Protein AF-A0A1F6P9E7-F1 (afdb_monomer)

InterPro domains:
  IPR006070 Threonylcarbamoyl-AMP synthase-like domain [PF01300] (16-194)
  IPR006070 Threonylcarbamoyl-AMP synthase-like domain [PS51163] (6-196)
  IPR006070 Threonylcarbamoyl-AMP synthase-like domain [TIGR00057] (8-202)
  IPR017853 Glycoside hydrolase superfamily [SSF51445] (336-420)
  IPR017853 Glycoside hydrolase superfamily [SSF51445] (386-529)
  IPR017945 DHBP synthase RibB-like alpha/beta domain superfamily [SSF55821] (7-199)
  IPR025275 Putative glycosyl hydrolase domain DUF4015 [PF13200] (272-579)
  IPR050156 Threonylcarbamoyl-AMP synthase, SUA5 [PTHR17490] (8-198)

Foldseek 3Di:
DAEAEPVCLVVVLVCLVVLFWEFEDAQAFTWIKHFQLDQSNVVLVCQLQVHDLQAAFAWEAQDPVQVVLFAPDDLLNVLCCVVAPPHLAKEKAATDVPSSGYRRQQHPVRIHIYHNHPDPSSNSSNVSNVGIMTIDFLAHPPDDGHFFQVSSCVRAVPDPRHGPYYHGPGGHDHAWHRWYWYPNDLAIDTPDDTPDDDDPVSSDDDDDDPVVVVVVVVVVVVVVVVVVVVVVVVVVVVVCVVPCPVPVVPPVDDDDDPPPDDAQDDDALAAEAEDELLLLQDPVSLVVVLVLCQFFVHAEYEYECADLQQARQDDDPDPVCVVLVRYDHNNDDLLVSLVVSVVSNHAFEYEHEQWSHQSVCVSCVVQFKAFLVGGFDAAPVRGTTGALLHVVSLVVSLSSVLRVLVSRHNEYEYEPLWDDDRHDPVGTDHPCPPDQLLRSSLVSLQVNLVSCVPRSHFYEYEDALCLLVDDDPPPVNTNDHLLSNQARGQAYEHAQEQQPDDQCVVHHNQSNVVLLVSLLVSLLSSQVSNVPHNYFYEYAYEPDDHSHDDFLVSLLSNQVSNVVSVGSYYYYDDPVSDDDCRVTHTD

Secondary structure (DSSP, 8-state):
-EEEEGGGHHHHHHHHHTT--EEEE-SSSEEEE-BTT-HHHHHHHHHHHT--TTSPPPEEESSHHHHHHHB---HHHHHHHHHH-SSSEEEEEEBPTT--PPBTTB-TTSEEEEEE---HHHHHHHHHH-SPEE-EESS-TTSPPP-SHHHHHHHHTTSSS--SEEEE--PPP--PPPEEEE-SSSS-EEEE--S----GGGG------HHHHHHHHHHHHHHHHHHHHHHHHHHHHHHHHHHHTTTTTSTTS--------PPPPPP--EEEEEE-HHHHT-HHHHHHHHHHHHTSS--EEEEEEE-TTS-EEE----HHHHHTT-EEEEES-HHHHHHHHHHTT-EEEEEEE-S--HHHHHH-GGGBPEETTSSB-BBTT--B-B-TT-HHHHHHHHHHHHHHHHHT-SEEEEE--S---SB-GGGEE--STTS-HHHHHHHHHHHHHHHTTTSSSEEEEEEEGGGGG--TT--TTTT--HHHHTTT-SEEEEEE-GGGSPTTGGG-SSGGG-HHHHHHHHHHHHHHHHTTSSPEE-EEEE-S-BSB---HHHHHHHHHHHHHTT-SEEEEE-TT----STTSPP-

Mean predicted aligned error: 17.1 Å

Nearest PDB structures (foldseek):
  4s1a-assembly1_B  TM=9.796E-01  e=3.372E-18  Acetivibrio thermocellus ATCC 27405
  6f89-assembly2_B  TM=8.807E-01  e=2.564E-16  Pyrococcus abyssi GE5
  3aje-assembly1_A  TM=8.986E-01  e=3.193E-15  Sulfurisphaera tokodaii str. 7
  6f8y-assembly4_D  TM=6.125E-01  e=5.229E-17  Pyrococcus abyssi GE5
  1kk9-assembly1_A  TM=8.649E-01  e=1.483E-12  Escherichia coli

Radius of gyration: 31.18 Å; Cα contacts (8 Å, |Δi|>4): 1168; chains: 1; bounding box: 97×75×70 Å

Solvent-accessible surface area (backbone atoms only — not comparable to full-atom values): 30977 Å² total; per-residue (Å²): 110,47,80,38,55,78,92,44,58,71,60,53,33,54,37,30,75,74,47,36,38,34,32,38,63,53,80,46,35,30,20,32,30,24,38,35,55,37,47,73,28,45,52,49,51,35,61,46,27,74,53,66,78,90,61,51,45,35,33,31,26,55,41,70,76,59,42,59,59,43,32,54,84,48,74,29,42,52,41,48,42,72,75,41,50,64,28,55,43,32,44,26,21,37,40,34,85,87,45,59,61,16,82,40,35,45,33,98,84,49,31,29,36,38,26,28,51,67,42,68,64,54,28,50,47,17,50,73,57,74,46,48,25,29,54,42,69,46,37,46,73,91,56,70,86,27,43,33,49,67,54,40,45,66,73,30,73,89,45,95,50,56,53,49,32,36,47,40,77,55,76,58,68,89,47,68,52,63,12,31,31,38,32,67,44,62,70,65,42,81,76,38,91,29,67,51,78,88,55,78,74,58,57,60,86,82,84,81,56,74,69,58,57,57,50,51,55,54,50,48,53,51,51,51,53,50,52,53,51,50,52,55,51,52,64,55,49,66,71,55,54,82,68,52,72,82,57,68,82,65,67,88,75,70,89,83,81,85,75,84,78,76,71,55,70,81,89,74,75,41,30,27,38,43,32,53,27,62,46,63,42,29,67,73,52,38,52,55,48,52,50,52,29,76,50,23,70,42,46,29,41,37,35,36,44,24,39,69,63,37,34,31,22,35,89,73,87,50,65,69,41,59,78,68,62,32,61,53,66,38,25,83,54,58,60,64,52,50,52,56,34,51,80,67,68,39,42,40,30,38,28,33,40,56,25,42,14,30,51,52,13,71,77,37,54,92,50,25,34,28,23,73,90,55,67,68,29,50,32,76,85,68,45,34,29,31,29,75,71,36,66,67,58,53,53,52,53,49,54,54,49,52,52,44,46,72,67,67,32,48,26,42,34,39,30,51,67,42,53,86,68,66,38,68,62,90,41,53,49,80,82,51,75,90,54,53,59,39,56,41,45,42,50,48,42,52,51,51,38,61,76,42,63,87,46,51,40,47,40,31,39,46,41,63,25,70,34,30,74,48,62,94,84,55,23,86,83,26,17,43,45,51,80,52,48,26,67,44,24,54,30,38,30,33,45,41,35,31,52,76,48,57,69,46,55,95,72,29,70,57,28,31,78,40,36,33,63,48,29,23,53,35,43,33,42,32,37,63,68,24,64,97,46,63,13,44,39,27,36,35,35,59,48,53,74,49,88,35,84,60,48,29,68,51,38,31,34,33,53,50,17,35,51,76,31,66,39,54,30,37,29,41,42,29,98,82,58,67,83,72,71,60,44,55,58,71,106

Structure (mmCIF, N/CA/C/O backbone):
data_AF-A0A1F6P9E7-F1
#
_entry.id   AF-A0A1F6P9E7-F1
#
loop_
_atom_site.group_PDB
_atom_site.id
_atom_site.type_symbol
_atom_site.label_atom_id
_atom_site.label_alt_id
_atom_site.label_comp_id
_atom_site.label_asym_id
_atom_site.label_entity_id
_atom_site.label_seq_id
_atom_site.pdbx_PDB_ins_code
_atom_site.Cartn_x
_atom_site.Cartn_y
_atom_site.Cartn_z
_atom_site.occupancy
_atom_site.B_iso_or_equiv
_atom_site.auth_seq_id
_atom_site.auth_comp_id
_atom_site.auth_asym_id
_atom_site.auth_atom_id
_atom_site.pdbx_PDB_model_num
ATOM 1 N N . MET A 1 1 ? 49.056 3.257 -19.858 1.00 79.25 1 MET A N 1
ATOM 2 C CA . MET A 1 1 ? 48.128 4.035 -19.018 1.00 79.25 1 MET A CA 1
ATOM 3 C C . MET A 1 1 ? 48.894 5.194 -18.398 1.00 79.25 1 MET A C 1
ATOM 5 O O . MET A 1 1 ? 49.878 4.949 -17.712 1.00 79.25 1 MET A O 1
ATOM 9 N N . GLN A 1 2 ? 48.510 6.431 -18.701 1.00 85.81 2 GLN A N 1
ATOM 10 C CA . GLN A 1 2 ? 49.118 7.656 -18.169 1.00 85.81 2 GLN A CA 1
ATOM 11 C C . GLN A 1 2 ? 48.268 8.205 -17.014 1.00 85.81 2 GLN A C 1
ATOM 13 O O . GLN A 1 2 ? 47.046 8.128 -17.075 1.00 85.81 2 GLN A O 1
ATOM 18 N N . ILE A 1 3 ? 48.887 8.777 -15.981 1.00 84.75 3 ILE A N 1
ATOM 19 C CA . ILE A 1 3 ? 48.173 9.465 -14.894 1.00 84.75 3 ILE A CA 1
ATOM 20 C C . ILE A 1 3 ? 48.377 10.970 -15.066 1.00 84.75 3 ILE A C 1
ATOM 22 O O . ILE A 1 3 ? 49.514 11.436 -15.132 1.00 84.75 3 ILE A O 1
ATOM 26 N N . LEU A 1 4 ? 47.283 11.721 -15.169 1.00 81.94 4 LEU A N 1
ATOM 27 C CA . LEU A 1 4 ? 47.288 13.176 -15.307 1.00 81.94 4 LEU A CA 1
ATOM 28 C C . LEU A 1 4 ? 46.687 13.819 -14.060 1.00 81.94 4 LEU A C 1
ATOM 30 O O . LEU A 1 4 ? 45.660 13.364 -13.571 1.00 81.94 4 LEU A O 1
ATOM 34 N N . LYS A 1 5 ? 47.298 14.899 -13.572 1.00 78.00 5 LYS A N 1
ATOM 35 C CA . LYS A 1 5 ? 46.737 15.720 -12.487 1.00 78.00 5 LYS A CA 1
ATOM 36 C C . LYS A 1 5 ? 45.709 16.724 -13.025 1.00 78.00 5 LYS A C 1
ATOM 38 O O . LYS A 1 5 ? 45.651 16.979 -14.228 1.00 78.00 5 LYS A O 1
ATOM 43 N N . GLU A 1 6 ? 44.948 17.330 -12.115 1.00 61.22 6 GLU A N 1
ATOM 44 C CA . GLU A 1 6 ? 43.860 18.292 -12.371 1.00 61.22 6 GLU A CA 1
ATOM 45 C C . GLU A 1 6 ? 44.181 19.404 -13.396 1.00 61.22 6 GLU A C 1
ATOM 47 O O . GLU A 1 6 ? 43.307 19.814 -14.156 1.00 61.22 6 GLU A O 1
ATOM 52 N N . CYS A 1 7 ? 45.437 19.847 -13.508 1.00 56.62 7 CYS A N 1
ATOM 53 C CA . CYS A 1 7 ? 45.853 20.904 -14.437 1.00 56.62 7 CYS A CA 1
ATOM 54 C C . CYS A 1 7 ? 45.921 20.507 -15.931 1.00 56.62 7 CYS A C 1
ATOM 56 O O . CYS A 1 7 ? 46.200 21.368 -16.763 1.00 56.62 7 CYS A O 1
ATOM 58 N N . TYR A 1 8 ? 45.642 19.250 -16.303 1.00 79.50 8 TYR A N 1
ATOM 59 C CA . TYR A 1 8 ? 45.805 18.739 -17.679 1.00 79.50 8 TYR A CA 1
ATOM 60 C C . TYR A 1 8 ? 44.494 18.349 -18.388 1.00 79.50 8 TYR A C 1
ATOM 62 O O . TYR A 1 8 ? 44.494 17.518 -19.301 1.00 79.50 8 TYR A O 1
ATOM 70 N N . LEU A 1 9 ? 43.357 18.949 -18.023 1.00 83.19 9 LEU A N 1
ATOM 71 C CA . LEU A 1 9 ? 42.062 18.610 -18.635 1.00 83.19 9 LEU A CA 1
ATOM 72 C C . LEU A 1 9 ? 42.026 18.788 -20.164 1.00 83.19 9 LEU A C 1
ATOM 74 O O . LEU A 1 9 ? 41.431 17.965 -20.856 1.00 83.19 9 LEU A O 1
ATOM 78 N N . SER A 1 10 ? 42.716 19.786 -20.721 1.00 83.06 10 SER A N 1
ATOM 79 C CA . SER A 1 10 ? 42.798 19.976 -22.180 1.00 83.06 10 SER A CA 1
ATOM 80 C C . SER A 1 10 ? 43.486 18.805 -22.897 1.00 83.06 10 SER A C 1
ATOM 82 O O . SER A 1 10 ? 43.071 18.410 -23.986 1.00 83.06 10 SER A O 1
ATOM 84 N N . GLN A 1 11 ? 44.495 18.188 -22.272 1.00 86.31 11 GLN A N 1
ATOM 85 C CA . GLN A 1 11 ? 45.172 17.000 -22.806 1.00 86.31 11 GLN A CA 1
ATOM 86 C C . GLN A 1 11 ? 44.263 15.763 -22.767 1.00 86.31 11 GLN A C 1
ATOM 88 O O . GLN A 1 11 ? 44.298 14.919 -23.670 1.00 86.31 11 GLN A O 1
ATOM 93 N N . ALA A 1 12 ? 43.414 15.666 -21.742 1.00 88.31 12 ALA A N 1
ATOM 94 C CA . ALA A 1 12 ? 42.399 14.625 -21.644 1.00 88.31 12 ALA A CA 1
ATOM 95 C C . ALA A 1 12 ? 41.375 14.734 -22.788 1.00 88.31 12 ALA A C 1
ATOM 97 O O . ALA A 1 12 ? 41.039 13.731 -23.416 1.00 88.31 12 ALA A O 1
ATOM 98 N N . VAL A 1 13 ? 40.940 15.956 -23.117 1.00 90.44 13 VAL A N 1
ATOM 99 C CA . VAL A 1 13 ? 40.031 16.224 -24.246 1.00 90.44 13 VAL A CA 1
ATOM 100 C C . VAL A 1 13 ? 40.676 15.855 -25.582 1.00 90.44 13 VAL A C 1
ATOM 102 O O . VAL A 1 13 ? 40.058 15.141 -26.369 1.00 90.44 13 VAL A O 1
ATOM 105 N N . ALA A 1 14 ? 41.925 16.267 -25.823 1.00 89.19 14 ALA A N 1
ATOM 106 C CA . ALA A 1 14 ? 42.662 15.879 -27.030 1.00 89.19 14 ALA A CA 1
ATOM 107 C C . ALA A 1 14 ? 42.727 14.349 -27.186 1.00 89.19 14 ALA A C 1
ATOM 109 O O . ALA A 1 14 ? 42.483 13.806 -28.260 1.00 89.19 14 ALA A O 1
ATOM 110 N N . SER A 1 15 ? 42.936 13.636 -26.079 1.00 91.94 15 SER A N 1
ATOM 111 C CA . SER A 1 15 ? 42.961 12.173 -26.074 1.00 91.94 15 SER A CA 1
ATOM 112 C C . SER A 1 15 ? 41.600 11.550 -26.404 1.00 91.94 15 SER A C 1
ATOM 114 O O . SER A 1 15 ? 41.540 10.574 -27.151 1.00 91.94 15 SER A O 1
ATOM 116 N N . LEU A 1 16 ? 40.495 12.113 -25.901 1.00 92.69 16 LEU A N 1
ATOM 117 C CA . LEU A 1 16 ? 39.146 11.674 -26.282 1.00 92.69 16 LEU A CA 1
ATOM 118 C C . LEU A 1 16 ? 38.895 11.848 -27.786 1.00 92.69 16 LEU A C 1
ATOM 120 O O . LEU A 1 16 ? 38.323 10.952 -28.406 1.00 92.69 16 LEU A O 1
ATOM 124 N N . LEU A 1 17 ? 39.351 12.961 -28.374 1.00 90.88 17 LEU A N 1
ATOM 125 C CA . LEU A 1 17 ? 39.238 13.234 -29.813 1.00 90.88 17 LEU A CA 1
ATOM 126 C C . LEU A 1 17 ? 40.049 12.245 -30.666 1.00 90.88 17 LEU A C 1
ATOM 128 O O . LEU A 1 17 ? 39.627 11.892 -31.764 1.00 90.88 17 LEU A O 1
ATOM 132 N N . GLU A 1 18 ? 41.160 11.727 -30.138 1.00 92.69 18 GLU A N 1
ATOM 133 C CA . GLU A 1 18 ? 41.945 10.638 -30.744 1.00 92.69 18 GLU A CA 1
ATOM 134 C C . GLU A 1 18 ? 41.307 9.243 -30.563 1.00 92.69 18 GLU A C 1
ATOM 136 O O . GLU A 1 18 ? 41.859 8.226 -30.993 1.00 92.69 18 GLU A O 1
ATOM 141 N N . GLY A 1 19 ? 40.144 9.162 -29.911 1.00 91.69 19 GLY A N 1
ATOM 142 C CA . GLY A 1 19 ? 39.425 7.915 -29.663 1.00 91.69 19 GLY A CA 1
ATOM 143 C C . GLY A 1 19 ? 39.957 7.101 -28.480 1.00 91.69 19 GLY A C 1
ATOM 144 O O . GLY A 1 19 ? 39.647 5.906 -28.381 1.00 91.69 19 GLY A O 1
ATOM 145 N N . LYS A 1 20 ? 40.739 7.715 -27.584 1.00 94.62 20 LYS A N 1
ATOM 146 C CA . LYS A 1 20 ? 41.220 7.090 -26.343 1.00 94.62 20 LYS A CA 1
ATOM 147 C C . LYS A 1 20 ? 40.117 7.019 -25.278 1.00 94.62 20 LYS A C 1
ATOM 149 O O . LYS A 1 20 ? 39.102 7.712 -25.347 1.00 94.62 20 LYS A O 1
ATOM 154 N N . VAL A 1 21 ? 40.325 6.153 -24.290 1.00 95.81 21 VAL A N 1
ATOM 155 C CA . VAL A 1 21 ? 39.442 5.945 -23.136 1.00 95.81 21 VAL A CA 1
ATOM 156 C C . VAL A 1 21 ? 40.093 6.531 -21.890 1.00 95.81 21 VAL A C 1
ATOM 158 O O . VAL A 1 21 ? 41.254 6.243 -21.593 1.00 95.81 21 VAL A O 1
ATOM 161 N N . LEU A 1 22 ? 39.327 7.321 -21.146 1.00 95.19 22 LEU A N 1
ATOM 162 C CA . LEU A 1 22 ? 39.757 7.951 -19.905 1.00 95.19 22 LEU A CA 1
ATOM 163 C C . LEU A 1 22 ? 39.078 7.310 -18.696 1.00 95.19 22 LEU A C 1
ATOM 165 O O . LEU A 1 22 ? 37.919 6.903 -18.776 1.00 95.19 22 LEU A O 1
ATOM 169 N N . VAL A 1 23 ? 39.763 7.339 -17.558 1.00 94.75 23 VAL A N 1
ATOM 170 C CA . VAL A 1 23 ? 39.163 7.295 -16.225 1.00 94.75 23 VAL A CA 1
ATOM 171 C C . VAL A 1 23 ? 39.168 8.709 -15.647 1.00 94.75 23 VAL A C 1
ATOM 173 O O . VAL A 1 23 ? 40.202 9.370 -15.658 1.00 94.75 23 VAL A O 1
ATOM 176 N N . PHE A 1 24 ? 38.033 9.184 -15.143 1.00 93.38 24 PHE A N 1
ATOM 177 C CA . PHE A 1 24 ? 37.878 10.542 -14.609 1.00 93.38 24 PHE A CA 1
ATOM 178 C C . PHE A 1 24 ? 36.945 10.570 -13.391 1.00 93.38 24 PHE A C 1
ATOM 180 O O . PHE A 1 24 ? 36.097 9.683 -13.253 1.00 93.38 24 PHE A O 1
ATOM 187 N N . PRO A 1 25 ? 37.073 11.560 -12.490 1.00 90.50 25 PRO A N 1
ATOM 188 C CA . PRO A 1 25 ? 36.190 11.668 -11.333 1.00 90.50 25 PRO A CA 1
ATOM 189 C C . PRO A 1 25 ? 34.764 12.048 -11.754 1.00 90.50 25 PRO A C 1
ATOM 191 O O . PRO A 1 25 ? 34.553 12.948 -12.569 1.00 90.50 25 PRO A O 1
ATOM 194 N N . THR A 1 26 ? 33.769 11.397 -11.155 1.00 89.19 26 THR A N 1
ATOM 195 C CA . THR A 1 26 ? 32.355 11.796 -11.256 1.00 89.19 26 THR A CA 1
ATOM 196 C C . THR A 1 26 ? 31.814 12.191 -9.881 1.00 89.19 26 THR A C 1
ATOM 198 O O . THR A 1 26 ? 32.541 12.215 -8.893 1.00 89.19 26 THR A O 1
ATOM 201 N N . GLU A 1 27 ? 30.526 12.520 -9.791 1.00 85.25 27 GLU A N 1
ATOM 202 C CA . GLU A 1 27 ? 29.862 12.846 -8.526 1.00 85.25 27 GLU A CA 1
ATOM 203 C C . GLU A 1 27 ? 29.805 11.675 -7.530 1.00 85.25 27 GLU A C 1
ATOM 205 O O . GLU A 1 27 ? 29.607 11.919 -6.344 1.00 85.25 27 GLU A O 1
ATOM 210 N N . THR A 1 28 ? 29.903 10.424 -7.994 1.00 85.19 28 THR A N 1
ATOM 211 C CA . THR A 1 28 ? 29.664 9.232 -7.156 1.00 85.19 28 THR A CA 1
ATOM 212 C C . THR A 1 28 ? 30.876 8.325 -7.006 1.00 85.19 28 THR A C 1
ATOM 214 O O . THR A 1 28 ? 31.021 7.684 -5.974 1.00 85.19 28 THR A O 1
ATOM 217 N N . SER A 1 29 ? 31.712 8.233 -8.036 1.00 90.44 29 SER A N 1
ATOM 218 C CA . SER A 1 29 ? 32.899 7.370 -8.103 1.00 90.44 29 SER A CA 1
ATOM 219 C C . SER A 1 29 ? 33.741 7.757 -9.324 1.00 90.44 29 SER A C 1
ATOM 221 O O . SER A 1 29 ? 33.343 8.626 -10.106 1.00 90.44 29 SER A O 1
ATOM 223 N N . TYR A 1 30 ? 34.898 7.136 -9.531 1.00 92.44 30 TYR A N 1
ATOM 224 C CA . TYR A 1 30 ? 35.598 7.275 -10.809 1.00 92.44 30 TYR A CA 1
ATOM 225 C C . TYR A 1 30 ? 34.832 6.560 -11.928 1.00 92.44 30 TYR A C 1
ATOM 227 O O . TYR A 1 30 ? 34.284 5.471 -11.738 1.00 92.44 30 TYR A O 1
ATOM 235 N N . GLY A 1 31 ? 34.781 7.188 -13.102 1.00 92.12 31 GLY A N 1
ATOM 236 C CA . GLY A 1 31 ? 34.085 6.698 -14.286 1.00 92.12 31 GLY A CA 1
ATOM 237 C C . GLY A 1 31 ? 35.022 6.482 -15.472 1.00 92.12 31 GLY A C 1
ATOM 238 O O . GLY A 1 31 ? 36.006 7.195 -15.618 1.00 92.12 31 GLY A O 1
ATOM 239 N N . LEU A 1 32 ? 34.709 5.496 -16.311 1.00 93.88 32 LEU A N 1
ATOM 240 C CA . LEU A 1 32 ? 35.275 5.291 -17.640 1.00 93.88 32 LEU A CA 1
ATOM 241 C C . LEU A 1 32 ? 34.474 6.074 -18.679 1.00 93.88 32 LEU A C 1
ATOM 243 O O . LEU A 1 32 ? 33.237 6.025 -18.676 1.00 93.88 32 LEU A O 1
ATOM 247 N N . GLY A 1 33 ? 35.171 6.702 -19.622 1.00 94.88 33 GLY A N 1
ATOM 248 C CA . GLY A 1 33 ? 34.518 7.373 -20.737 1.00 94.88 33 GLY A CA 1
ATOM 249 C C . GLY A 1 33 ? 35.362 7.560 -21.976 1.00 94.88 33 GLY A C 1
ATOM 250 O O . GLY A 1 33 ? 36.589 7.481 -21.964 1.00 94.88 33 GLY A O 1
ATOM 251 N N . CYS A 1 34 ? 34.639 7.781 -23.063 1.00 96.50 34 CYS A N 1
ATOM 252 C CA . CYS A 1 34 ? 35.147 7.987 -24.405 1.00 96.50 34 CYS A CA 1
ATOM 253 C C . CYS A 1 34 ? 34.128 8.786 -25.227 1.00 96.50 34 CYS A C 1
ATOM 255 O O . CYS A 1 34 ? 32.995 8.990 -24.783 1.00 96.50 34 CYS A O 1
ATOM 257 N N . ASP A 1 35 ? 34.493 9.182 -26.445 1.00 96.06 35 ASP A N 1
ATOM 258 C CA . ASP A 1 35 ? 33.531 9.698 -27.424 1.00 96.06 35 ASP A CA 1
ATOM 259 C C . ASP A 1 35 ? 32.425 8.655 -27.685 1.00 96.06 35 ASP A C 1
ATOM 261 O O . ASP A 1 35 ? 32.705 7.538 -28.129 1.00 96.06 35 ASP A O 1
ATOM 265 N N . ALA A 1 36 ? 31.169 9.011 -27.398 1.00 96.69 36 ALA A N 1
ATOM 266 C CA . ALA A 1 36 ? 30.009 8.132 -27.563 1.00 96.69 36 ALA A CA 1
ATOM 267 C C . ALA A 1 36 ? 29.592 7.927 -29.028 1.00 96.69 36 ALA A C 1
ATOM 269 O O . ALA A 1 36 ? 28.729 7.095 -29.310 1.00 96.69 36 ALA A O 1
ATOM 270 N N . THR A 1 37 ? 30.188 8.676 -29.955 1.00 95.06 37 THR A N 1
ATOM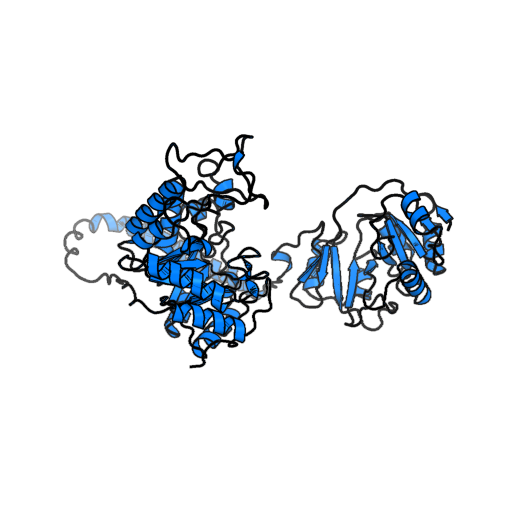 271 C CA . THR A 1 37 ? 29.978 8.550 -31.406 1.00 95.06 37 THR A CA 1
ATOM 272 C C . THR A 1 37 ? 31.042 7.681 -32.084 1.00 95.06 37 THR A C 1
ATOM 274 O O . THR A 1 37 ? 30.902 7.306 -33.245 1.00 95.06 37 THR A O 1
ATOM 277 N N . SER A 1 38 ? 32.103 7.310 -31.359 1.00 96.06 38 SER A N 1
ATOM 278 C CA . SER A 1 38 ? 33.186 6.466 -31.867 1.00 96.06 38 SER A CA 1
ATOM 279 C C . SER A 1 38 ? 32.930 4.995 -31.543 1.00 96.06 38 SER A C 1
ATOM 281 O O . SER A 1 38 ? 33.112 4.564 -30.402 1.00 96.06 38 SER A O 1
ATOM 283 N N . GLN A 1 39 ? 32.579 4.193 -32.556 1.00 94.81 39 GLN A N 1
ATOM 284 C CA . GLN A 1 39 ? 32.378 2.747 -32.374 1.00 94.81 39 GLN A CA 1
ATOM 285 C C . GLN A 1 39 ? 33.626 2.071 -31.797 1.00 94.81 39 GLN A C 1
ATOM 287 O O . GLN A 1 39 ? 33.543 1.337 -30.818 1.00 94.81 39 GLN A O 1
ATOM 292 N N . LYS A 1 40 ? 34.806 2.411 -32.331 1.00 95.00 40 LYS A N 1
ATOM 293 C CA . LYS A 1 40 ? 36.096 1.883 -31.867 1.00 95.00 40 LYS A CA 1
ATOM 294 C C . LYS A 1 40 ? 36.313 2.122 -30.369 1.00 95.00 40 LYS A C 1
ATOM 296 O O . LYS A 1 40 ? 36.818 1.246 -29.666 1.00 95.00 40 LYS A O 1
ATOM 301 N N . SER A 1 41 ? 35.965 3.311 -29.884 1.00 95.06 41 SER A N 1
ATOM 302 C CA . SER A 1 41 ? 36.168 3.684 -28.483 1.00 95.06 41 SER A CA 1
ATOM 303 C C . SER A 1 41 ? 35.133 3.033 -27.564 1.00 95.06 41 SER A C 1
ATOM 305 O O . SER A 1 41 ? 35.480 2.573 -26.475 1.00 95.06 41 SER A O 1
ATOM 307 N N . VAL A 1 42 ? 33.887 2.914 -28.026 1.00 95.25 42 VAL A N 1
ATOM 308 C CA . VAL A 1 42 ? 32.818 2.212 -27.306 1.00 95.25 42 VAL A CA 1
ATOM 309 C C . VAL A 1 42 ? 33.126 0.719 -27.171 1.00 95.25 42 VAL A C 1
ATOM 311 O O . VAL A 1 42 ? 33.081 0.192 -26.058 1.00 95.25 42 VAL A O 1
ATOM 314 N N . ASP A 1 43 ? 33.561 0.058 -28.245 1.00 93.19 43 ASP A N 1
ATOM 315 C CA . ASP A 1 43 ? 33.975 -1.353 -28.220 1.00 93.19 43 ASP A CA 1
ATOM 316 C C . ASP A 1 43 ? 35.126 -1.584 -27.235 1.00 93.19 43 ASP A C 1
ATOM 318 O O . ASP A 1 43 ? 35.179 -2.597 -26.531 1.00 93.19 43 ASP A O 1
ATOM 322 N N . LYS A 1 44 ? 36.054 -0.622 -27.148 1.00 93.38 44 LYS A N 1
ATOM 323 C CA . LYS A 1 44 ? 37.167 -0.655 -26.196 1.00 93.38 44 LYS A CA 1
ATOM 324 C C . LYS A 1 44 ? 36.660 -0.624 -24.744 1.00 93.38 44 LYS A C 1
ATOM 326 O O . LYS A 1 44 ? 37.160 -1.404 -23.933 1.00 93.38 44 LYS A O 1
ATOM 331 N N . ILE A 1 45 ? 35.629 0.167 -24.423 1.00 93.06 45 ILE A N 1
ATOM 332 C CA . ILE A 1 45 ? 34.979 0.143 -23.097 1.00 93.06 45 ILE A CA 1
ATOM 333 C C . ILE A 1 45 ? 34.280 -1.200 -22.828 1.00 93.06 45 ILE A C 1
ATOM 335 O O . ILE A 1 45 ? 34.422 -1.744 -21.730 1.00 93.06 45 ILE A O 1
ATOM 339 N N . PHE A 1 46 ? 33.556 -1.771 -23.797 1.00 91.38 46 PHE A N 1
ATOM 340 C CA . PHE A 1 46 ? 32.905 -3.080 -23.622 1.00 91.38 46 PHE A CA 1
ATOM 341 C C . PHE A 1 46 ? 33.917 -4.189 -23.309 1.00 91.38 46 PHE A C 1
ATOM 343 O O . PHE A 1 46 ? 33.723 -4.951 -22.355 1.00 91.38 46 PHE A O 1
ATOM 350 N N . LYS A 1 47 ? 35.041 -4.211 -24.037 1.00 91.06 47 LYS A N 1
ATOM 351 C CA . LYS A 1 47 ? 36.159 -5.139 -23.806 1.00 91.06 47 LYS A CA 1
ATOM 352 C C . LYS A 1 47 ? 36.783 -4.969 -22.419 1.00 91.06 47 LYS A C 1
ATOM 354 O O . LYS A 1 47 ? 37.014 -5.965 -21.741 1.00 91.06 47 LYS A O 1
ATOM 359 N N . MET A 1 48 ? 36.992 -3.731 -21.958 1.00 89.12 48 MET A N 1
ATOM 360 C CA . MET A 1 48 ? 37.495 -3.463 -20.598 1.00 89.12 48 MET A CA 1
ATOM 361 C C . MET A 1 48 ? 36.555 -3.965 -19.505 1.00 89.12 48 MET A C 1
ATOM 363 O O . MET A 1 48 ? 37.009 -4.472 -18.482 1.00 89.12 48 MET A O 1
ATOM 367 N N . LYS A 1 49 ? 35.240 -3.815 -19.698 1.00 85.62 49 LYS A N 1
ATOM 368 C CA . LYS A 1 49 ? 34.247 -4.175 -18.677 1.00 85.62 49 LYS A CA 1
ATOM 369 C C . LYS A 1 49 ? 33.834 -5.645 -18.705 1.00 85.62 49 LYS A C 1
ATOM 371 O O . LYS A 1 49 ? 33.077 -6.044 -17.815 1.00 85.62 49 LYS A O 1
ATOM 376 N N . GLY A 1 50 ? 34.274 -6.422 -19.699 1.00 82.31 50 GLY A N 1
ATOM 377 C CA . GLY A 1 50 ? 33.828 -7.804 -19.907 1.00 82.31 50 GLY A CA 1
ATOM 378 C C . GLY A 1 50 ? 32.307 -7.896 -20.052 1.00 82.31 50 GLY A C 1
ATOM 379 O O . GLY A 1 50 ? 31.675 -8.768 -19.462 1.00 82.31 50 GLY A O 1
ATOM 380 N N . ARG A 1 51 ? 31.701 -6.914 -20.729 1.00 74.19 51 ARG A N 1
ATOM 381 C CA . ARG A 1 51 ? 30.246 -6.727 -20.795 1.00 74.19 51 ARG A CA 1
ATOM 382 C C . ARG A 1 51 ? 29.737 -7.189 -22.161 1.00 74.19 51 ARG A C 1
ATOM 384 O O . ARG A 1 51 ? 30.387 -6.916 -23.162 1.00 74.19 51 ARG A O 1
ATOM 391 N N . GLY A 1 52 ? 28.590 -7.866 -22.186 1.00 68.00 52 GLY A N 1
ATOM 392 C CA . GLY A 1 52 ? 27.873 -8.172 -23.425 1.00 68.00 52 GLY A CA 1
ATOM 393 C C . GLY A 1 52 ? 27.038 -6.988 -23.922 1.00 68.00 52 GLY A C 1
ATOM 394 O O . GLY A 1 52 ? 26.822 -6.009 -23.198 1.00 68.00 52 GLY A O 1
ATOM 395 N N . ASP A 1 53 ? 26.532 -7.105 -25.148 1.00 63.41 53 ASP A N 1
ATOM 396 C CA . ASP A 1 53 ? 25.751 -6.065 -25.839 1.00 63.41 53 ASP A CA 1
ATOM 397 C C . ASP A 1 53 ? 24.360 -5.821 -25.214 1.00 63.41 53 ASP A C 1
ATOM 399 O O . ASP A 1 53 ? 23.650 -4.880 -25.566 1.00 63.41 53 ASP A O 1
ATOM 403 N N . ASP A 1 54 ? 23.948 -6.645 -24.246 1.00 68.50 54 ASP A N 1
ATOM 404 C CA . ASP A 1 54 ? 22.645 -6.596 -23.570 1.00 68.50 54 ASP A CA 1
ATOM 405 C C . ASP A 1 54 ? 22.469 -5.379 -22.645 1.00 68.50 54 ASP A C 1
ATOM 407 O O . ASP A 1 54 ? 21.396 -5.142 -22.080 1.00 68.50 54 ASP A O 1
ATOM 411 N N . LYS A 1 55 ? 23.535 -4.606 -22.473 1.00 80.56 55 LYS A N 1
ATOM 412 C CA . LYS A 1 55 ? 23.738 -3.744 -21.324 1.00 80.56 55 LYS A CA 1
ATOM 413 C C . LYS A 1 55 ? 24.322 -2.402 -21.801 1.00 80.56 55 LYS A C 1
ATOM 415 O O . LYS A 1 55 ? 25.535 -2.195 -21.732 1.00 80.56 55 LYS A O 1
ATOM 420 N N . PRO A 1 56 ? 23.470 -1.467 -22.262 1.00 89.94 56 PRO A N 1
ATOM 421 C CA . PRO A 1 56 ? 23.930 -0.250 -22.918 1.00 89.94 56 PRO A CA 1
ATOM 422 C C . PRO A 1 56 ? 24.719 0.674 -21.980 1.00 89.94 56 PRO A C 1
ATOM 424 O O . PRO A 1 56 ? 24.626 0.591 -20.743 1.00 89.94 56 PRO A O 1
ATOM 427 N N . LEU A 1 57 ? 25.532 1.539 -22.581 1.00 93.62 57 LEU A N 1
ATOM 428 C CA . LEU A 1 57 ? 26.281 2.599 -21.910 1.00 93.62 57 LEU A CA 1
ATOM 429 C C . LEU A 1 57 ? 25.445 3.884 -21.860 1.00 93.62 57 LEU A C 1
ATOM 431 O O . LEU A 1 57 ? 24.684 4.177 -22.777 1.00 93.62 57 LEU A O 1
ATOM 435 N N . LEU A 1 58 ? 25.583 4.653 -20.778 1.00 94.81 58 LEU A N 1
ATOM 436 C CA . LEU A 1 58 ? 24.953 5.970 -20.668 1.00 94.81 58 LEU A CA 1
ATOM 437 C C . LEU A 1 58 ? 25.897 7.058 -21.177 1.00 94.81 58 LEU A C 1
ATOM 439 O O . LEU A 1 58 ? 27.121 6.916 -21.089 1.00 94.81 58 LEU A O 1
ATOM 443 N N . ILE A 1 59 ? 25.311 8.158 -21.643 1.00 96.69 59 ILE A N 1
ATOM 444 C CA . ILE A 1 59 ? 26.038 9.349 -22.071 1.00 96.69 59 ILE A CA 1
ATOM 445 C C . ILE A 1 59 ? 25.819 10.513 -21.113 1.00 96.69 59 ILE A C 1
ATOM 447 O O . ILE A 1 59 ? 24.745 10.687 -20.529 1.00 96.69 59 ILE A O 1
ATOM 451 N N . VAL A 1 60 ? 26.846 11.342 -21.000 1.00 95.50 60 VAL A N 1
ATOM 452 C CA . VAL A 1 60 ? 26.802 12.648 -20.367 1.00 95.50 60 VAL A CA 1
ATOM 453 C C . VAL A 1 60 ? 27.004 13.715 -21.430 1.00 95.50 60 VAL A C 1
ATOM 455 O O . VAL A 1 60 ? 27.833 13.585 -22.332 1.00 95.50 60 VAL A O 1
ATOM 458 N N . VAL A 1 61 ? 26.200 14.763 -21.325 1.00 94.75 61 VAL A N 1
ATOM 459 C CA . VAL A 1 61 ? 26.205 15.914 -22.222 1.00 94.75 61 VAL A CA 1
ATOM 460 C C . VAL A 1 61 ? 26.234 17.199 -21.396 1.00 94.75 61 VAL A C 1
ATOM 462 O O . VAL A 1 61 ? 25.753 17.203 -20.259 1.00 94.75 61 VAL A O 1
ATOM 465 N N . PRO A 1 62 ? 26.781 18.292 -21.943 1.00 90.25 62 PRO A N 1
ATOM 466 C CA . PRO A 1 62 ? 27.055 19.487 -21.154 1.00 90.25 62 PRO A CA 1
ATOM 467 C C . PRO A 1 62 ? 25.816 20.324 -20.834 1.00 90.25 62 PRO A C 1
ATOM 469 O O . PRO A 1 62 ? 25.758 20.989 -19.802 1.00 90.25 62 PRO A O 1
ATOM 472 N N . THR A 1 63 ? 24.810 20.295 -21.711 1.00 92.06 63 THR A N 1
ATOM 473 C CA . THR A 1 63 ? 23.597 21.106 -21.581 1.00 92.06 63 THR A CA 1
ATOM 474 C C . THR A 1 63 ? 22.362 20.346 -22.055 1.00 92.06 63 THR A C 1
ATOM 476 O O . THR A 1 63 ? 22.446 19.358 -22.793 1.00 92.06 63 THR A O 1
ATOM 479 N N . ILE A 1 64 ? 21.190 20.849 -21.659 1.00 94.69 64 ILE A N 1
ATOM 480 C CA . ILE A 1 64 ? 19.885 20.375 -22.140 1.00 94.69 64 ILE A CA 1
ATOM 481 C C . ILE A 1 64 ? 19.793 20.474 -23.671 1.00 94.69 64 ILE A C 1
ATOM 483 O O . ILE A 1 64 ? 19.286 19.555 -24.316 1.00 94.69 64 ILE A O 1
ATOM 487 N N . ASP A 1 65 ? 20.325 21.538 -24.271 1.00 92.19 65 ASP A N 1
ATOM 488 C CA . ASP A 1 65 ? 20.282 21.727 -25.725 1.00 92.19 65 ASP A CA 1
ATOM 489 C C . ASP A 1 65 ? 21.109 20.681 -26.470 1.00 92.19 65 ASP A C 1
ATOM 491 O O . ASP A 1 65 ? 20.705 20.198 -27.529 1.00 92.19 65 ASP A O 1
ATOM 495 N N . VAL A 1 66 ? 22.236 20.257 -25.894 1.00 93.06 66 VAL A N 1
ATOM 496 C CA . VAL A 1 66 ? 23.007 19.139 -26.444 1.00 93.06 66 VAL A CA 1
ATOM 497 C C . VAL A 1 66 ? 22.276 17.812 -26.221 1.00 93.06 66 VAL A C 1
ATOM 499 O O . VAL A 1 66 ? 22.234 16.993 -27.136 1.00 93.06 66 VAL A O 1
ATOM 502 N N . ALA A 1 67 ? 21.617 17.610 -25.074 1.00 95.62 67 ALA A N 1
ATOM 503 C CA . ALA A 1 67 ? 20.797 16.417 -24.825 1.00 95.62 67 ALA A CA 1
ATOM 504 C C . ALA A 1 67 ? 19.695 16.228 -25.884 1.00 95.62 67 ALA A C 1
ATOM 506 O O . ALA A 1 67 ? 19.480 15.110 -26.357 1.00 95.62 67 ALA A O 1
ATOM 507 N N . ARG A 1 68 ? 19.060 17.323 -26.329 1.00 95.06 68 ARG A N 1
ATOM 508 C CA . ARG A 1 68 ? 18.036 17.327 -27.393 1.00 95.06 68 ARG A CA 1
ATOM 509 C C . ARG A 1 68 ? 18.535 16.814 -28.746 1.00 95.06 68 ARG A C 1
ATOM 511 O O . ARG A 1 68 ? 17.707 16.530 -29.613 1.00 95.06 68 ARG A O 1
ATOM 518 N N . LYS A 1 69 ? 19.849 16.715 -28.973 1.00 94.62 69 LYS A N 1
ATOM 519 C CA . LYS A 1 69 ? 20.418 16.135 -30.204 1.00 94.62 69 LYS A CA 1
ATOM 520 C C . LYS A 1 69 ? 20.380 14.605 -30.195 1.00 94.62 69 LYS A C 1
ATOM 522 O O . LYS A 1 69 ? 20.274 14.002 -31.255 1.00 94.62 69 LYS A O 1
ATOM 527 N N . TYR A 1 70 ? 20.409 13.995 -29.011 1.00 96.19 70 TYR A N 1
ATOM 528 C CA . TYR A 1 70 ? 20.542 12.546 -28.839 1.00 96.19 70 TYR A CA 1
ATOM 529 C C . TYR A 1 70 ? 19.256 11.870 -28.352 1.00 96.19 70 TYR A C 1
ATOM 531 O O . TYR A 1 70 ? 19.021 10.705 -28.663 1.00 96.19 70 TYR A O 1
ATOM 539 N N . LEU A 1 71 ? 18.419 12.597 -27.611 1.00 95.00 71 LEU A N 1
ATOM 540 C CA . LEU A 1 71 ? 17.197 12.102 -26.978 1.00 95.00 71 LEU A CA 1
ATOM 541 C C . LEU A 1 71 ? 15.957 12.735 -27.624 1.00 95.00 71 LEU A C 1
ATOM 543 O O . LEU A 1 71 ? 15.919 13.952 -27.841 1.00 95.00 71 LEU A O 1
ATOM 547 N N . GLU A 1 72 ? 14.926 11.938 -27.903 1.00 94.88 72 GLU A N 1
ATOM 548 C CA . GLU A 1 72 ? 13.609 12.468 -28.259 1.00 94.88 72 GLU A CA 1
ATOM 549 C C . GLU A 1 72 ? 12.998 13.235 -27.083 1.00 94.88 72 GLU A C 1
ATOM 551 O O . GLU A 1 72 ? 13.063 12.809 -25.928 1.00 94.88 72 GLU A O 1
ATOM 556 N N . TRP A 1 73 ? 12.403 14.393 -27.376 1.00 94.44 73 TRP A N 1
ATOM 557 C CA . TRP A 1 73 ? 11.975 15.326 -26.340 1.00 94.44 73 TRP A CA 1
ATOM 558 C C . TRP A 1 73 ? 10.464 15.305 -26.151 1.00 94.44 73 TRP A C 1
ATOM 560 O O . TRP A 1 73 ? 9.733 15.991 -26.863 1.00 94.44 73 TRP A O 1
ATOM 570 N N . ASN A 1 74 ? 10.008 14.523 -25.176 1.00 90.94 74 ASN A N 1
ATOM 571 C CA . ASN A 1 74 ? 8.612 14.503 -24.749 1.00 90.94 74 ASN A CA 1
ATOM 572 C C . ASN A 1 74 ? 8.396 15.329 -23.466 1.00 90.94 74 ASN A C 1
ATOM 574 O O . ASN A 1 74 ? 9.331 15.841 -22.842 1.00 90.94 74 ASN A O 1
ATOM 578 N N . ASP A 1 75 ? 7.133 15.438 -23.066 1.00 89.44 75 ASP A N 1
ATOM 579 C CA . ASP A 1 75 ? 6.683 16.207 -21.908 1.00 89.44 75 ASP A CA 1
ATOM 580 C C . ASP A 1 75 ? 7.290 15.694 -20.583 1.00 89.44 75 ASP A C 1
ATOM 582 O O . ASP A 1 75 ? 7.567 16.479 -19.673 1.00 89.44 75 ASP A O 1
ATOM 586 N N . ALA A 1 76 ? 7.509 14.381 -20.455 1.00 89.81 76 ALA A N 1
ATOM 587 C CA . ALA A 1 76 ? 8.124 13.771 -19.275 1.00 89.81 76 ALA A CA 1
ATOM 588 C C . ALA A 1 76 ? 9.620 14.092 -19.164 1.00 89.81 76 ALA A C 1
ATOM 590 O O . ALA A 1 76 ? 10.084 14.491 -18.093 1.00 89.81 76 ALA A O 1
ATOM 591 N N . VAL A 1 77 ? 10.355 13.967 -20.272 1.00 94.50 77 VAL A N 1
ATOM 592 C CA . VAL A 1 77 ? 11.770 14.340 -20.380 1.00 94.50 77 VAL A CA 1
ATOM 593 C C . VAL A 1 77 ? 11.949 15.819 -20.042 1.00 94.50 77 VAL A C 1
ATOM 595 O O . VAL A 1 77 ? 12.811 16.146 -19.232 1.00 94.50 77 VAL A O 1
ATOM 598 N N . ASP A 1 78 ? 11.107 16.706 -20.584 1.00 93.88 78 ASP A N 1
ATOM 599 C CA . ASP A 1 78 ? 11.192 18.150 -20.337 1.00 93.88 78 ASP A CA 1
ATOM 600 C C . ASP A 1 78 ? 11.043 18.505 -18.850 1.00 93.88 78 ASP A C 1
ATOM 602 O O . ASP A 1 78 ? 11.842 19.270 -18.310 1.00 93.88 78 ASP A O 1
ATOM 606 N N . ARG A 1 79 ? 10.059 17.907 -18.163 1.00 90.31 79 ARG A N 1
ATOM 607 C CA . ARG A 1 79 ? 9.837 18.129 -16.724 1.00 90.31 79 ARG A CA 1
ATOM 608 C C . ARG A 1 79 ? 11.003 17.630 -15.881 1.00 90.31 79 ARG A C 1
ATOM 610 O O . ARG A 1 79 ? 11.484 18.357 -15.016 1.00 90.31 79 ARG A O 1
ATOM 617 N N . LEU A 1 80 ? 11.444 16.399 -16.131 1.00 94.00 80 LEU A N 1
ATOM 618 C CA . LEU A 1 80 ? 12.543 15.787 -15.389 1.00 94.00 80 LEU A CA 1
ATOM 619 C C . LEU A 1 80 ? 13.855 16.550 -15.598 1.00 94.00 80 LEU A C 1
ATOM 621 O O . LEU A 1 80 ? 14.566 16.805 -14.629 1.00 94.00 80 LEU A O 1
ATOM 625 N N . ALA A 1 81 ? 14.144 16.954 -16.838 1.00 94.88 81 ALA A N 1
ATOM 626 C CA . ALA A 1 81 ? 15.318 17.749 -17.167 1.00 94.88 81 ALA A CA 1
ATOM 627 C C . ALA A 1 81 ? 15.276 19.113 -16.464 1.00 94.88 81 ALA A C 1
ATOM 629 O O . ALA A 1 81 ? 16.224 19.467 -15.776 1.00 94.88 81 ALA A O 1
ATOM 630 N N . LYS A 1 82 ? 14.167 19.858 -16.548 1.00 92.88 82 LYS A N 1
ATOM 631 C CA . LYS A 1 82 ? 14.046 21.174 -15.888 1.00 92.88 82 LYS A CA 1
ATOM 632 C C . LYS A 1 82 ? 14.151 21.108 -14.366 1.00 92.88 82 LYS A C 1
ATOM 634 O O . LYS A 1 82 ? 14.636 22.052 -13.755 1.00 92.88 82 LYS A O 1
ATOM 639 N N . ALA A 1 83 ? 13.657 20.032 -13.759 1.00 92.12 83 ALA A N 1
ATOM 640 C CA . ALA A 1 83 ? 13.647 19.893 -12.309 1.00 92.12 83 ALA A CA 1
ATOM 641 C C . ALA A 1 83 ? 14.998 19.434 -11.740 1.00 92.12 83 ALA A C 1
ATOM 643 O O . ALA A 1 83 ? 15.355 19.839 -10.636 1.00 92.12 83 ALA A O 1
ATOM 644 N N . HIS A 1 84 ? 15.732 18.585 -12.469 1.00 93.81 84 HIS A N 1
ATOM 645 C CA . HIS A 1 84 ? 16.857 17.830 -11.898 1.00 93.81 84 HIS A CA 1
ATOM 646 C C . HIS A 1 84 ? 18.159 17.895 -12.701 1.00 93.81 84 HIS A C 1
ATOM 648 O O . HIS A 1 84 ? 19.154 17.316 -12.260 1.00 93.81 84 HIS A O 1
ATOM 654 N N . TRP A 1 85 ? 18.177 18.549 -13.866 1.00 94.50 85 TRP A N 1
ATOM 655 C CA . TRP A 1 85 ? 19.401 18.814 -14.625 1.00 94.50 85 TRP A CA 1
ATOM 656 C C . TRP A 1 85 ? 19.824 20.283 -14.528 1.00 94.50 85 TRP A C 1
ATOM 658 O O . TRP A 1 85 ? 18.977 21.164 -14.674 1.00 94.50 85 TRP A O 1
ATOM 668 N N . PRO A 1 86 ? 21.131 20.565 -14.359 1.00 94.06 86 PRO A N 1
ATOM 669 C CA . PRO A 1 86 ? 22.235 19.615 -14.153 1.00 94.06 86 PRO A CA 1
ATOM 670 C C . PRO A 1 86 ? 22.169 18.922 -12.779 1.00 94.06 86 PRO A C 1
ATOM 672 O O . PRO A 1 86 ? 21.850 19.556 -11.776 1.00 94.06 86 PRO A O 1
ATOM 675 N N . GLY A 1 87 ? 22.480 17.623 -12.711 1.00 90.06 87 GLY A N 1
ATOM 676 C CA . GLY A 1 87 ? 22.400 16.888 -11.446 1.00 90.06 87 GLY A CA 1
ATOM 677 C C . GLY A 1 87 ? 22.457 15.363 -11.546 1.00 90.06 87 GLY A C 1
ATOM 678 O O . GLY A 1 87 ? 22.685 14.774 -12.603 1.00 90.06 87 GLY A O 1
ATOM 679 N N . ALA A 1 88 ? 22.238 14.699 -10.406 1.00 90.75 88 ALA A N 1
ATOM 680 C CA . ALA A 1 88 ? 22.364 13.248 -10.238 1.00 90.75 88 ALA A CA 1
ATOM 681 C C . ALA A 1 88 ? 21.129 12.449 -10.721 1.00 90.75 88 ALA A C 1
ATOM 683 O O . ALA A 1 88 ? 20.716 11.471 -10.083 1.00 90.75 88 ALA A O 1
ATOM 684 N N . LEU A 1 89 ? 20.568 12.836 -11.871 1.00 94.69 89 LEU A N 1
ATOM 685 C CA . LEU A 1 89 ? 19.491 12.129 -12.565 1.00 94.69 89 LEU A CA 1
ATOM 686 C C . LEU A 1 89 ? 19.951 11.671 -13.955 1.00 94.69 89 LEU A C 1
ATOM 688 O O . LEU A 1 89 ? 20.420 12.475 -14.749 1.00 94.69 89 LEU A O 1
ATOM 692 N N . THR A 1 90 ? 19.754 10.401 -14.291 1.00 96.19 90 THR A N 1
ATOM 693 C CA . THR A 1 90 ? 19.871 9.882 -15.660 1.00 96.19 90 THR A CA 1
ATOM 694 C C . THR A 1 90 ? 18.474 9.600 -16.202 1.00 96.19 90 THR A C 1
ATOM 696 O O . THR A 1 90 ? 17.698 8.876 -15.574 1.00 96.19 90 THR A O 1
ATOM 699 N N . ILE A 1 91 ? 18.168 10.144 -17.378 1.00 97.38 91 ILE A N 1
ATOM 700 C CA . ILE A 1 91 ? 16.892 9.956 -18.071 1.00 97.38 91 ILE A CA 1
ATOM 701 C C . ILE A 1 91 ? 17.119 9.008 -19.249 1.00 97.38 91 ILE A C 1
ATOM 703 O O . ILE A 1 91 ? 17.961 9.261 -20.107 1.00 97.38 91 ILE A O 1
ATOM 707 N N . VAL A 1 92 ? 16.373 7.909 -19.283 1.00 97.50 92 VAL A N 1
ATOM 708 C CA . VAL A 1 92 ? 16.286 6.976 -20.407 1.00 97.50 92 VAL A CA 1
ATOM 709 C C . VAL A 1 92 ? 15.093 7.378 -21.262 1.00 97.50 92 VAL A C 1
ATOM 711 O O . VAL A 1 92 ? 13.986 7.497 -20.750 1.00 97.50 92 VAL A O 1
ATOM 714 N N . GLY A 1 93 ? 15.298 7.568 -22.556 1.00 96.56 93 GLY A N 1
ATOM 715 C CA . GLY A 1 93 ? 14.223 7.854 -23.506 1.00 96.56 93 GLY A CA 1
ATOM 716 C C . GLY A 1 93 ? 14.551 7.305 -24.885 1.00 96.56 93 GLY A C 1
ATOM 717 O O . GLY A 1 93 ? 15.572 6.635 -25.061 1.00 96.56 93 GLY A O 1
ATOM 718 N N . MET A 1 94 ? 13.678 7.561 -25.857 1.00 96.75 94 MET A N 1
ATOM 719 C CA . MET A 1 94 ? 13.921 7.144 -27.238 1.00 96.75 94 MET A CA 1
ATOM 720 C C . MET A 1 94 ? 15.129 7.900 -27.794 1.00 96.75 94 MET A C 1
ATOM 722 O O . MET A 1 94 ? 15.244 9.117 -27.621 1.00 96.75 94 MET A O 1
ATOM 726 N N . ALA A 1 95 ? 16.063 7.174 -28.406 1.00 96.56 95 ALA A N 1
ATOM 727 C CA . ALA A 1 95 ? 17.190 7.788 -29.091 1.00 96.56 95 ALA A CA 1
ATOM 728 C C . ALA A 1 95 ? 16.687 8.471 -30.363 1.00 96.56 95 ALA A C 1
ATOM 730 O O . ALA A 1 95 ? 15.868 7.906 -31.087 1.00 96.56 95 ALA A O 1
ATOM 731 N N . LYS A 1 96 ? 17.192 9.669 -30.660 1.00 94.75 96 LYS A N 1
ATOM 732 C CA . LYS A 1 96 ? 16.861 10.318 -31.927 1.00 94.75 96 LYS A CA 1
ATOM 733 C C . LYS A 1 96 ? 17.387 9.490 -33.107 1.00 94.75 96 LYS A C 1
ATOM 735 O O . LYS A 1 96 ? 18.540 9.033 -33.058 1.00 94.75 96 LYS A O 1
ATOM 740 N N . PRO A 1 97 ? 16.600 9.360 -34.191 1.00 89.62 97 PRO A N 1
ATOM 741 C CA . PRO A 1 97 ? 17.111 8.851 -35.456 1.00 89.62 97 PRO A CA 1
ATOM 742 C C . PRO A 1 97 ? 18.350 9.646 -35.879 1.00 89.62 97 PRO A C 1
ATOM 744 O O . PRO A 1 97 ? 18.393 10.864 -35.705 1.00 89.62 97 PRO A O 1
ATOM 747 N N . ASN A 1 98 ? 19.360 8.962 -36.420 1.00 87.94 98 ASN A N 1
ATOM 748 C CA . ASN A 1 98 ? 20.611 9.577 -36.882 1.00 87.94 98 ASN A CA 1
ATOM 749 C C . ASN A 1 98 ? 21.360 10.392 -35.809 1.00 87.94 98 ASN A C 1
ATOM 751 O O . ASN A 1 98 ? 22.088 11.327 -36.129 1.00 87.94 98 ASN A O 1
ATOM 755 N N . SER A 1 99 ? 21.221 10.026 -34.531 1.00 91.44 99 SER A N 1
ATOM 756 C CA . SER A 1 99 ? 21.931 10.674 -33.415 1.00 91.44 99 SER A CA 1
ATOM 757 C C . SER A 1 99 ? 23.463 10.555 -33.477 1.00 91.44 99 SER A C 1
ATOM 759 O O . SER A 1 99 ? 24.153 11.204 -32.694 1.00 91.44 99 SER A O 1
ATOM 761 N N . GLY A 1 100 ? 24.003 9.725 -34.376 1.00 93.75 100 GLY A N 1
ATOM 762 C CA . GLY A 1 100 ? 25.443 9.498 -34.534 1.00 93.75 100 GLY A CA 1
ATOM 763 C C . GLY A 1 100 ? 26.081 8.716 -33.383 1.00 93.75 100 GLY A C 1
ATOM 764 O O . GLY A 1 100 ? 27.300 8.594 -33.338 1.00 93.75 100 GLY A O 1
ATOM 765 N N . LEU A 1 101 ? 25.281 8.203 -32.444 1.00 96.56 101 LEU A N 1
ATOM 766 C CA . LEU A 1 101 ? 25.766 7.389 -31.333 1.00 96.56 101 LEU A CA 1
ATOM 767 C C . LEU A 1 101 ? 26.163 5.994 -31.817 1.00 96.56 101 LEU A C 1
ATOM 769 O O . LEU A 1 101 ? 25.477 5.393 -32.642 1.00 96.56 101 LEU A O 1
ATOM 773 N N . ALA A 1 102 ? 27.249 5.473 -31.257 1.00 94.94 102 ALA A N 1
ATOM 774 C CA . ALA A 1 102 ? 27.737 4.134 -31.549 1.00 94.94 102 ALA A CA 1
ATOM 775 C C . ALA A 1 102 ? 26.791 3.032 -31.030 1.00 94.94 102 ALA A C 1
ATOM 777 O O . ALA A 1 102 ? 26.048 3.203 -30.052 1.00 94.94 102 ALA A O 1
ATOM 778 N N . ASN A 1 103 ? 26.873 1.854 -31.648 1.00 90.56 103 ASN A N 1
ATOM 779 C CA . ASN A 1 103 ? 26.192 0.650 -31.186 1.00 90.56 103 ASN A CA 1
ATOM 780 C C . ASN A 1 103 ? 26.679 0.281 -29.779 1.00 90.56 103 ASN A C 1
ATOM 782 O O . ASN A 1 103 ? 27.867 0.377 -29.475 1.00 90.56 103 ASN A O 1
ATOM 786 N N . GLY A 1 104 ? 25.745 -0.109 -28.908 1.00 88.75 104 GLY A N 1
ATOM 787 C CA . GLY A 1 104 ? 26.006 -0.350 -27.486 1.00 88.75 104 GLY A CA 1
ATOM 788 C C . GLY A 1 104 ? 25.806 0.884 -26.595 1.00 88.75 104 GLY A C 1
ATOM 789 O O . GLY A 1 104 ? 25.666 0.741 -25.380 1.00 88.75 104 GLY A O 1
ATOM 790 N N . VAL A 1 105 ? 25.706 2.091 -27.166 1.00 94.75 105 VAL A N 1
ATOM 791 C CA . VAL A 1 105 ? 25.156 3.270 -26.467 1.00 94.75 105 VAL A CA 1
ATOM 792 C C . VAL A 1 105 ? 23.634 3.307 -26.616 1.00 94.75 105 VAL A C 1
ATOM 794 O O . VAL A 1 105 ? 22.908 3.506 -25.641 1.00 94.75 105 VAL A O 1
ATOM 797 N N . ILE A 1 106 ? 23.144 3.054 -27.831 1.00 94.06 106 ILE A N 1
ATOM 798 C CA . ILE A 1 106 ? 21.722 2.819 -28.089 1.00 94.06 106 ILE A CA 1
ATOM 799 C C . ILE A 1 106 ? 21.400 1.368 -27.718 1.00 94.06 106 ILE A C 1
ATOM 801 O O . ILE A 1 106 ? 22.104 0.437 -28.110 1.00 94.06 106 ILE A O 1
ATOM 805 N N . SER A 1 107 ? 20.340 1.169 -26.936 1.00 91.50 107 SER A N 1
ATOM 806 C CA . SER A 1 107 ? 19.877 -0.163 -26.548 1.00 91.50 107 SER A CA 1
ATOM 807 C C . SER A 1 107 ? 19.224 -0.901 -27.722 1.00 91.50 107 SER A C 1
ATOM 809 O O . SER A 1 107 ? 18.729 -0.284 -28.663 1.00 91.50 107 SER A O 1
ATOM 811 N N . LYS A 1 108 ? 19.080 -2.227 -27.607 1.00 88.62 108 LYS A N 1
ATOM 812 C CA . LYS A 1 108 ? 18.296 -3.042 -28.558 1.00 88.62 108 LYS A CA 1
ATOM 813 C C . LYS A 1 108 ? 16.829 -2.612 -28.714 1.00 88.62 108 LYS A C 1
ATOM 815 O O . LYS A 1 108 ? 16.161 -3.042 -29.644 1.00 88.62 108 LYS A O 1
ATOM 820 N N . PHE A 1 109 ? 16.320 -1.798 -27.790 1.00 89.50 109 PHE A N 1
ATOM 821 C CA . PHE A 1 109 ? 14.966 -1.246 -27.820 1.00 89.50 109 PHE A CA 1
ATOM 822 C C . PHE A 1 109 ? 14.922 0.183 -28.389 1.00 89.50 109 PHE A C 1
ATOM 824 O O . PHE A 1 109 ? 13.897 0.848 -28.274 1.00 89.50 109 PHE A O 1
ATOM 831 N N . GLY A 1 110 ? 16.026 0.682 -28.959 1.00 92.81 110 GLY A N 1
ATOM 832 C CA . GLY A 1 110 ? 16.109 2.028 -29.533 1.00 92.81 110 GLY A CA 1
ATOM 833 C C . GLY A 1 110 ? 16.186 3.150 -28.493 1.00 92.81 110 GLY A C 1
ATOM 834 O O . GLY A 1 110 ? 15.896 4.302 -28.805 1.00 92.81 110 GLY A O 1
ATOM 835 N N . THR A 1 111 ? 16.550 2.840 -27.246 1.00 95.56 111 THR A N 1
ATOM 836 C CA . THR A 1 111 ? 16.594 3.822 -26.150 1.00 95.56 111 THR A CA 1
ATOM 837 C C . THR A 1 111 ? 18.020 4.261 -25.835 1.00 95.56 111 THR A C 1
ATOM 839 O O . THR A 1 111 ? 18.942 3.450 -25.910 1.00 95.56 111 THR A O 1
ATOM 842 N N . VAL A 1 112 ? 18.196 5.494 -25.360 1.00 96.94 112 VAL A N 1
ATOM 843 C CA . VAL A 1 112 ? 19.472 6.024 -24.852 1.00 96.94 112 VAL A CA 1
ATOM 844 C C . VAL A 1 112 ? 19.298 6.583 -23.440 1.00 96.94 112 VAL A C 1
ATOM 846 O O . VAL A 1 112 ? 18.264 7.165 -23.113 1.00 96.94 112 VAL A O 1
ATOM 849 N N . ALA A 1 113 ? 20.308 6.386 -22.592 1.00 97.12 113 ALA A N 1
ATOM 850 C CA . ALA A 1 113 ? 20.372 6.942 -21.244 1.00 97.12 113 ALA A CA 1
ATOM 851 C C . ALA A 1 113 ? 21.254 8.197 -21.241 1.00 97.12 113 ALA A C 1
ATOM 853 O O . ALA A 1 113 ? 22.447 8.106 -21.520 1.00 97.12 113 ALA A O 1
ATOM 854 N N . VAL A 1 114 ? 20.678 9.353 -20.918 1.00 97.38 114 VAL A N 1
ATOM 855 C CA . VAL A 1 114 ? 21.345 10.663 -20.973 1.00 97.38 114 VAL A CA 1
ATOM 856 C C . VAL A 1 114 ? 21.389 11.288 -19.585 1.00 97.38 114 VAL A C 1
ATOM 858 O O . VAL A 1 114 ? 20.477 11.096 -18.780 1.00 97.38 114 VAL A O 1
ATOM 861 N N . ARG A 1 115 ? 22.445 12.044 -19.290 1.00 96.12 115 ARG A N 1
ATOM 862 C CA . ARG A 1 115 ? 22.567 12.868 -18.083 1.00 96.12 115 ARG A CA 1
ATOM 863 C C . ARG A 1 115 ? 23.234 14.199 -18.415 1.00 96.12 115 ARG A C 1
ATOM 865 O O . ARG A 1 115 ? 24.179 14.233 -19.195 1.00 96.12 115 ARG A O 1
ATOM 872 N N . VAL A 1 116 ? 22.795 15.270 -17.760 1.00 95.19 116 VAL A N 1
ATOM 873 C CA . VAL A 1 116 ? 23.553 16.526 -17.678 1.00 95.19 116 VAL A CA 1
ATOM 874 C C . VAL A 1 116 ? 24.187 16.588 -16.289 1.00 95.19 116 VAL A C 1
ATOM 876 O O . VAL A 1 116 ? 23.476 16.684 -15.288 1.00 95.19 116 VAL A O 1
ATOM 879 N N . SER A 1 117 ? 25.513 16.447 -16.218 1.00 90.75 117 SER A N 1
ATOM 880 C CA . SER A 1 117 ? 26.260 16.406 -14.948 1.00 90.75 117 SER A CA 1
ATOM 881 C C . SER A 1 117 ? 26.382 17.785 -14.307 1.00 90.75 117 SER A C 1
ATOM 883 O O . SER A 1 117 ? 26.516 18.784 -15.008 1.00 90.75 117 SER A O 1
ATOM 885 N N . ALA A 1 118 ? 26.419 17.821 -12.973 1.00 88.88 118 ALA A N 1
ATOM 886 C CA . ALA A 1 118 ? 26.801 19.014 -12.211 1.00 88.88 118 ALA A CA 1
ATOM 887 C C . ALA A 1 118 ? 28.295 19.016 -11.828 1.00 88.88 118 ALA A C 1
ATOM 889 O O . ALA A 1 118 ? 28.803 20.028 -11.358 1.00 88.88 118 ALA A O 1
ATOM 890 N N . ASN A 1 119 ? 29.011 17.899 -12.013 1.00 89.25 119 ASN A N 1
ATOM 891 C CA . ASN A 1 119 ? 30.452 17.828 -11.791 1.00 89.25 119 ASN A CA 1
ATOM 892 C C . ASN A 1 119 ? 31.225 18.653 -12.836 1.00 89.25 119 ASN A C 1
ATOM 894 O O . ASN A 1 119 ? 31.077 18.436 -14.040 1.00 89.25 119 ASN A O 1
ATOM 898 N N . ASN A 1 120 ? 32.091 19.549 -12.357 1.00 88.06 120 ASN A N 1
ATOM 899 C CA . ASN A 1 120 ? 32.863 20.476 -13.188 1.00 88.06 120 ASN A CA 1
ATOM 900 C C . ASN A 1 120 ? 33.810 19.773 -14.170 1.00 88.06 120 ASN A C 1
ATOM 902 O O . ASN A 1 120 ? 33.945 20.229 -15.300 1.00 88.06 120 ASN A O 1
ATOM 906 N N . VAL A 1 121 ? 34.420 18.649 -13.779 1.00 89.62 121 VAL A N 1
ATOM 907 C CA . VAL A 1 121 ? 35.316 17.869 -14.648 1.00 89.62 121 VAL A CA 1
ATOM 908 C C . VAL A 1 121 ? 34.522 17.228 -15.776 1.00 89.62 121 VAL A C 1
ATOM 910 O O . VAL A 1 121 ? 34.853 17.395 -16.945 1.00 89.62 121 VAL A O 1
ATOM 913 N N . VAL A 1 122 ? 33.428 16.538 -15.442 1.00 90.25 122 VAL A N 1
ATOM 914 C CA . VAL A 1 122 ? 32.579 15.881 -16.446 1.00 90.25 122 VAL A CA 1
ATOM 915 C C . VAL A 1 122 ? 31.975 16.906 -17.404 1.00 90.25 122 VAL A C 1
ATOM 917 O O . VAL A 1 122 ? 31.964 16.687 -18.616 1.00 90.25 122 VAL A O 1
ATOM 920 N N . LYS A 1 123 ? 31.520 18.045 -16.869 1.00 89.19 123 LYS A N 1
ATOM 921 C CA . LYS A 1 123 ? 31.014 19.165 -17.659 1.00 89.19 123 LYS A CA 1
ATOM 922 C C . LYS A 1 123 ? 32.089 19.671 -18.620 1.00 89.19 123 LYS A C 1
ATOM 924 O O . LYS A 1 123 ? 31.848 19.627 -19.821 1.00 89.19 123 LYS A O 1
ATOM 929 N N . PHE A 1 124 ? 33.279 20.015 -18.122 1.00 90.12 124 PHE A N 1
ATOM 930 C CA . PHE A 1 124 ? 34.395 20.496 -18.941 1.00 90.12 124 PHE A CA 1
ATOM 931 C C . PHE A 1 124 ? 34.770 19.516 -20.059 1.00 90.12 124 PHE A C 1
ATOM 933 O O . PHE A 1 124 ? 34.914 19.926 -21.211 1.00 90.12 124 PHE A O 1
ATOM 940 N N . LEU A 1 125 ? 34.894 18.221 -19.741 1.00 91.25 125 LEU A N 1
ATOM 941 C CA . LEU A 1 125 ? 35.213 17.186 -20.726 1.00 91.25 125 LEU A CA 1
ATOM 942 C C . LEU A 1 125 ? 34.128 17.096 -21.805 1.00 91.25 125 LEU A C 1
ATOM 944 O O . LEU A 1 125 ? 34.447 17.066 -22.989 1.00 91.25 125 LEU A O 1
ATOM 948 N N . SER A 1 126 ? 32.852 17.085 -21.411 1.00 91.62 126 SER A N 1
ATOM 949 C CA . SER A 1 126 ? 31.732 16.990 -22.357 1.00 91.62 126 SER A CA 1
ATOM 950 C C . SER A 1 126 ? 31.521 18.264 -23.192 1.00 91.62 126 SER A C 1
ATOM 952 O O . SER A 1 126 ? 31.158 18.163 -24.362 1.00 91.62 126 SER A O 1
ATOM 954 N N . GLU A 1 127 ? 31.778 19.452 -22.631 1.00 90.69 127 GLU A N 1
ATOM 955 C CA . GLU A 1 127 ? 31.735 20.739 -23.344 1.00 90.69 127 GLU A CA 1
ATOM 956 C C . GLU A 1 127 ? 32.851 20.812 -24.381 1.00 90.69 127 GLU A C 1
ATOM 958 O O . GLU A 1 127 ? 32.591 21.043 -25.561 1.00 90.69 127 GLU A O 1
ATOM 963 N N . SER A 1 128 ? 34.082 20.549 -23.947 1.00 90.81 128 SER A N 1
ATOM 964 C CA . SER A 1 128 ? 35.279 20.690 -24.778 1.00 90.81 128 SER A CA 1
ATOM 965 C C . SER A 1 128 ? 35.377 19.614 -25.859 1.00 90.81 128 SER A C 1
ATOM 967 O O . SER A 1 128 ? 35.933 19.862 -26.924 1.00 90.81 128 SER A O 1
ATOM 969 N N . LEU A 1 129 ? 34.814 18.423 -25.620 1.00 90.50 129 LEU A N 1
ATOM 970 C CA . LEU A 1 129 ? 34.712 17.374 -26.635 1.00 90.50 129 LEU A CA 1
ATOM 971 C C . LEU A 1 129 ? 33.753 17.764 -27.776 1.00 90.50 129 LEU A C 1
ATOM 973 O O . LEU A 1 129 ? 33.877 17.248 -28.885 1.00 90.50 129 LEU A O 1
ATOM 977 N N . GLY A 1 130 ? 32.762 18.624 -27.510 1.00 84.88 130 GLY A N 1
ATOM 978 C CA . GLY A 1 130 ? 31.734 19.017 -28.482 1.00 84.88 130 GLY A CA 1
ATOM 979 C C . GLY A 1 130 ? 30.766 17.893 -28.890 1.00 84.88 130 GLY A C 1
ATOM 980 O O . GLY A 1 130 ? 29.895 18.100 -29.738 1.00 84.88 130 GLY A O 1
ATOM 981 N N . LYS A 1 131 ? 30.890 16.705 -28.284 1.00 86.75 131 LYS A N 1
ATOM 982 C CA . LYS A 1 131 ? 30.104 15.492 -28.556 1.00 86.75 131 LYS A CA 1
ATOM 983 C C . LYS A 1 131 ? 29.631 14.843 -27.253 1.00 86.75 131 LYS A C 1
ATOM 985 O O . LYS A 1 131 ? 30.053 15.224 -26.165 1.00 86.75 131 LYS A O 1
ATOM 990 N N . ALA A 1 132 ? 28.746 13.852 -27.357 1.00 93.06 132 ALA A N 1
ATOM 991 C CA . ALA A 1 132 ? 28.339 13.050 -26.208 1.00 93.06 132 ALA A CA 1
ATOM 992 C C . ALA A 1 132 ? 29.521 12.239 -25.646 1.00 93.06 132 ALA A C 1
ATOM 994 O O . ALA A 1 132 ? 30.235 11.567 -26.388 1.00 93.06 132 ALA A O 1
ATOM 995 N N . LEU A 1 133 ? 29.693 12.277 -24.325 1.00 96.50 133 LEU A N 1
ATOM 996 C CA . LEU A 1 133 ? 30.727 11.540 -23.602 1.00 96.50 133 LEU A CA 1
ATOM 997 C C . LEU A 1 133 ? 30.097 10.302 -22.956 1.00 96.50 133 LEU A C 1
ATOM 999 O O . LEU A 1 133 ? 29.132 10.429 -22.208 1.00 96.50 133 LEU A O 1
ATOM 1003 N N . VAL A 1 134 ? 30.628 9.104 -23.191 1.00 96.25 134 VAL A N 1
ATOM 1004 C CA . VAL A 1 134 ? 30.248 7.929 -22.388 1.00 96.25 134 VAL A CA 1
ATOM 1005 C C . VAL A 1 134 ? 30.691 8.145 -20.943 1.00 96.25 134 VAL A C 1
ATOM 1007 O O . VAL A 1 134 ? 31.817 8.569 -20.712 1.00 96.25 134 VAL A O 1
ATOM 1010 N N . ALA A 1 135 ? 29.847 7.805 -19.968 1.00 91.62 135 ALA A N 1
ATOM 1011 C CA . ALA A 1 135 ? 30.248 7.795 -18.561 1.00 91.62 135 ALA A CA 1
ATOM 1012 C C . ALA A 1 135 ? 29.672 6.575 -17.837 1.00 91.62 135 ALA A C 1
ATOM 1014 O O . ALA A 1 135 ? 28.512 6.547 -17.437 1.00 91.62 135 ALA A O 1
ATOM 1015 N N . THR A 1 136 ? 30.482 5.542 -17.643 1.00 90.06 136 THR A N 1
ATOM 1016 C CA . THR A 1 136 ? 30.120 4.369 -16.831 1.00 90.06 136 THR A CA 1
ATOM 1017 C C . THR A 1 136 ? 31.067 4.262 -15.647 1.00 90.06 136 THR A C 1
ATOM 1019 O O . THR A 1 136 ? 32.162 4.791 -15.712 1.00 90.06 136 THR A O 1
ATOM 1022 N N . SER A 1 137 ? 30.689 3.590 -14.562 1.00 86.25 137 SER A N 1
ATOM 1023 C CA . SER A 1 137 ? 31.595 3.359 -13.429 1.00 86.25 137 SER A CA 1
ATOM 1024 C C . SER A 1 137 ? 32.905 2.706 -13.897 1.00 86.25 137 SER A C 1
ATOM 1026 O O . SER A 1 137 ? 32.885 1.811 -14.753 1.00 86.25 137 SER A O 1
ATOM 1028 N N . ALA A 1 138 ? 34.042 3.152 -13.357 1.00 81.31 138 ALA A N 1
ATOM 1029 C CA . ALA A 1 138 ? 35.376 2.659 -13.703 1.00 81.31 138 ALA A CA 1
ATOM 1030 C C . ALA A 1 138 ? 35.693 1.323 -13.021 1.00 81.31 138 ALA A C 1
ATOM 1032 O O . ALA A 1 138 ? 36.765 1.133 -12.461 1.00 81.31 138 ALA A O 1
ATOM 1033 N N . ASN A 1 139 ? 34.733 0.400 -13.076 1.00 78.94 139 ASN A N 1
ATOM 1034 C CA . ASN A 1 139 ? 34.852 -0.946 -12.560 1.00 78.94 139 ASN A CA 1
ATOM 1035 C C . ASN A 1 139 ? 34.613 -2.005 -13.633 1.00 78.94 139 ASN A C 1
ATOM 1037 O O . ASN A 1 139 ? 33.796 -1.838 -14.546 1.00 78.94 139 ASN A O 1
ATOM 1041 N N . ILE A 1 140 ? 35.306 -3.128 -13.481 1.00 77.00 140 ILE A N 1
ATOM 1042 C CA . ILE A 1 140 ? 34.989 -4.358 -14.206 1.00 77.00 140 ILE A CA 1
ATOM 1043 C C . ILE A 1 140 ? 33.618 -4.853 -13.723 1.00 77.00 140 ILE A C 1
ATOM 1045 O O . ILE A 1 140 ? 33.242 -4.650 -12.565 1.00 77.00 140 ILE A O 1
ATOM 1049 N N . SER A 1 141 ? 32.836 -5.478 -14.605 1.00 71.44 141 SER A N 1
ATOM 1050 C CA . SER A 1 141 ? 31.506 -5.982 -14.246 1.00 71.44 141 SER A CA 1
ATOM 1051 C C . SER A 1 141 ? 31.570 -6.919 -13.031 1.00 71.44 141 SER A C 1
ATOM 1053 O O . SER A 1 141 ? 32.259 -7.932 -13.066 1.00 71.44 141 SER A O 1
ATOM 1055 N N . GLY A 1 142 ? 30.835 -6.585 -11.965 1.00 65.06 142 GLY A N 1
ATOM 1056 C CA . GLY A 1 142 ? 30.789 -7.363 -10.719 1.00 65.06 142 GLY A CA 1
ATOM 1057 C C . GLY A 1 142 ? 31.793 -6.933 -9.641 1.00 65.06 142 GLY A C 1
ATOM 1058 O O . GLY A 1 142 ? 31.638 -7.343 -8.495 1.00 65.06 142 GLY A O 1
ATOM 1059 N N . ALA A 1 143 ? 32.769 -6.078 -9.966 1.00 73.44 143 ALA A N 1
ATOM 1060 C CA . ALA A 1 143 ? 33.671 -5.476 -8.984 1.00 73.44 143 ALA A CA 1
ATOM 1061 C C . ALA A 1 143 ? 33.027 -4.255 -8.297 1.00 73.44 143 ALA A C 1
ATOM 1063 O O . ALA A 1 143 ? 32.093 -3.654 -8.832 1.00 73.44 143 ALA A O 1
ATOM 1064 N N . GLY A 1 144 ? 33.523 -3.875 -7.117 1.00 82.44 144 GLY A N 1
ATOM 1065 C CA . GLY A 1 144 ? 33.090 -2.655 -6.423 1.00 82.44 144 GLY A CA 1
ATOM 1066 C C . GLY A 1 144 ? 33.458 -1.373 -7.180 1.00 82.44 144 GLY A C 1
ATOM 1067 O O . GLY A 1 144 ? 34.322 -1.387 -8.056 1.00 82.44 144 GLY A O 1
ATOM 1068 N N . ASP A 1 145 ? 32.792 -0.267 -6.847 1.00 87.88 145 ASP A N 1
ATOM 1069 C CA . ASP A 1 145 ? 33.148 1.057 -7.367 1.00 87.88 145 ASP A CA 1
ATOM 1070 C C . ASP A 1 145 ? 34.510 1.520 -6.823 1.00 87.88 145 ASP A C 1
ATOM 1072 O O . ASP A 1 145 ? 34.866 1.212 -5.685 1.00 87.88 145 ASP A O 1
ATOM 1076 N N . VAL A 1 146 ? 35.236 2.291 -7.634 1.00 90.69 146 VAL A N 1
ATOM 1077 C CA . VAL A 1 146 ? 36.556 2.856 -7.312 1.00 90.69 146 VAL A CA 1
ATOM 1078 C C . VAL A 1 146 ? 36.453 4.338 -6.947 1.00 90.69 146 VAL A C 1
ATOM 1080 O O . VAL A 1 146 ? 35.708 5.096 -7.578 1.00 90.69 146 VAL A O 1
ATOM 1083 N N . TYR A 1 147 ? 37.205 4.763 -5.933 1.00 92.62 147 TYR A N 1
ATOM 1084 C CA . TYR A 1 147 ? 37.093 6.099 -5.338 1.00 92.62 147 TYR A CA 1
ATOM 1085 C C . TYR A 1 147 ? 38.407 6.886 -5.308 1.00 92.62 147 TYR A C 1
ATOM 1087 O O . TYR A 1 147 ? 38.389 8.045 -4.906 1.00 92.62 147 TYR A O 1
ATOM 1095 N N . ASN A 1 148 ? 39.521 6.317 -5.767 1.00 92.50 148 ASN A N 1
ATOM 1096 C CA . ASN A 1 148 ? 40.770 7.042 -6.017 1.00 92.50 148 ASN A CA 1
ATOM 1097 C C . ASN A 1 148 ? 41.492 6.494 -7.264 1.00 92.50 148 ASN A C 1
ATOM 1099 O O . ASN A 1 148 ? 41.161 5.427 -7.787 1.00 92.50 148 ASN A O 1
ATOM 1103 N N . SER A 1 149 ? 42.469 7.253 -7.757 1.00 90.06 149 SER A N 1
ATOM 1104 C CA . SER A 1 149 ? 43.265 6.927 -8.946 1.00 90.06 149 SER A CA 1
ATOM 1105 C C . SER A 1 149 ? 44.098 5.652 -8.781 1.00 90.06 149 SER A C 1
ATOM 1107 O O . SER A 1 149 ? 44.200 4.883 -9.735 1.00 90.06 149 SER A O 1
ATOM 1109 N N . SER A 1 150 ? 44.626 5.382 -7.584 1.00 90.94 150 SER A N 1
ATOM 1110 C CA . SER A 1 150 ? 45.386 4.164 -7.273 1.00 90.94 150 SER A CA 1
ATOM 1111 C C . SER A 1 150 ? 44.526 2.901 -7.376 1.00 90.94 150 SER A C 1
ATOM 1113 O O . SER A 1 150 ? 44.947 1.912 -7.972 1.00 90.94 150 SER A O 1
ATOM 1115 N N . GLU A 1 151 ? 43.296 2.937 -6.855 1.00 92.19 151 GLU A N 1
ATOM 1116 C CA . GLU A 1 151 ? 42.307 1.861 -6.989 1.00 92.19 151 GLU A CA 1
ATOM 1117 C C . GLU A 1 151 ? 41.945 1.624 -8.458 1.00 92.19 151 GLU A C 1
ATOM 1119 O O . GLU A 1 151 ? 41.905 0.481 -8.913 1.00 92.19 151 GLU A O 1
ATOM 1124 N N . ALA A 1 152 ? 41.723 2.701 -9.219 1.00 89.75 152 ALA A N 1
ATOM 1125 C CA . ALA A 1 152 ? 41.458 2.605 -10.650 1.00 89.75 152 ALA A CA 1
ATOM 1126 C C . ALA A 1 152 ? 42.658 2.015 -11.410 1.00 89.75 152 ALA A C 1
ATOM 1128 O O . ALA A 1 152 ? 42.481 1.138 -12.253 1.00 89.75 152 ALA A O 1
ATOM 1129 N N . GLN A 1 153 ? 43.881 2.441 -11.090 1.00 91.00 153 GLN A N 1
ATOM 1130 C CA . GLN A 1 153 ? 45.104 1.901 -11.678 1.00 91.00 153 GLN A CA 1
ATOM 1131 C C . GLN A 1 153 ? 45.239 0.402 -11.396 1.00 91.00 153 GLN A C 1
ATOM 1133 O O . GLN A 1 153 ? 45.408 -0.369 -12.339 1.00 91.00 153 GLN A O 1
ATOM 1138 N N . ALA A 1 154 ? 45.104 -0.011 -10.132 1.00 90.38 154 ALA A N 1
ATOM 1139 C CA . ALA A 1 154 ? 45.178 -1.413 -9.721 1.00 90.38 154 ALA A CA 1
ATOM 1140 C C . ALA A 1 154 ? 44.100 -2.276 -10.396 1.00 90.38 154 ALA A C 1
ATOM 1142 O O . ALA A 1 154 ? 44.332 -3.441 -10.715 1.00 90.38 154 ALA A O 1
ATOM 1143 N N . MET A 1 155 ? 42.923 -1.704 -10.664 1.00 90.25 155 MET A N 1
ATOM 1144 C CA . MET A 1 155 ? 41.835 -2.427 -11.315 1.00 90.25 155 MET A CA 1
ATOM 1145 C C . MET A 1 155 ? 42.147 -2.818 -12.767 1.00 90.25 155 MET A C 1
ATOM 1147 O O . MET A 1 155 ? 41.678 -3.862 -13.232 1.00 90.25 155 MET A O 1
ATOM 1151 N N . PHE A 1 156 ? 42.937 -2.008 -13.481 1.00 88.69 156 PHE A N 1
ATOM 1152 C CA . PHE A 1 156 ? 43.207 -2.203 -14.909 1.00 88.69 156 PHE A CA 1
ATOM 1153 C C . PHE A 1 156 ? 44.657 -2.583 -15.247 1.00 88.69 156 PHE A C 1
ATOM 1155 O O . PHE A 1 156 ? 44.881 -3.085 -16.345 1.00 88.69 156 PHE A O 1
ATOM 1162 N N . SER A 1 157 ? 45.632 -2.404 -14.349 1.00 85.19 157 SER A N 1
ATOM 1163 C CA . SER A 1 157 ? 47.070 -2.567 -14.640 1.00 85.19 157 SER A CA 1
ATOM 1164 C C . SER A 1 157 ? 47.473 -3.952 -15.159 1.00 85.19 157 SER A C 1
ATOM 1166 O O . SER A 1 157 ? 48.388 -4.053 -15.972 1.00 85.19 157 SER A O 1
ATOM 1168 N N . GLU A 1 158 ? 46.772 -5.009 -14.748 1.00 83.75 158 GLU A N 1
ATOM 1169 C CA . GLU A 1 158 ? 47.043 -6.398 -15.160 1.00 83.75 158 GLU A CA 1
ATOM 1170 C C . GLU A 1 158 ? 46.086 -6.907 -16.250 1.00 83.75 158 GLU A C 1
ATOM 1172 O O . GLU A 1 158 ? 45.995 -8.106 -16.517 1.00 83.75 158 GLU A O 1
ATOM 1177 N N . LYS A 1 159 ? 45.296 -6.018 -16.860 1.00 85.38 159 LYS A N 1
ATOM 1178 C CA . LYS A 1 159 ? 44.290 -6.401 -17.856 1.00 85.38 159 LYS A CA 1
ATOM 1179 C C . LYS A 1 159 ? 44.805 -6.190 -19.271 1.00 85.38 159 LYS A C 1
ATOM 1181 O O . LYS A 1 159 ? 45.555 -5.258 -19.542 1.00 85.38 159 LYS A O 1
ATOM 1186 N N . VAL A 1 160 ? 44.337 -7.037 -20.189 1.00 85.12 160 VAL A N 1
ATOM 1187 C CA . VAL A 1 160 ? 44.628 -6.928 -21.630 1.00 85.12 160 VAL A CA 1
ATOM 1188 C C . VAL A 1 160 ? 44.107 -5.604 -22.197 1.00 85.12 160 VAL A C 1
ATOM 1190 O O . VAL A 1 160 ? 44.753 -4.978 -23.032 1.00 85.12 160 VAL A O 1
ATOM 1193 N N . PHE A 1 161 ? 42.947 -5.150 -21.718 1.00 87.31 161 PHE A N 1
ATOM 1194 C CA . PHE A 1 161 ? 42.350 -3.878 -22.108 1.00 87.31 161 PHE A CA 1
ATOM 1195 C C . PHE A 1 161 ? 42.418 -2.898 -20.937 1.00 87.31 161 PHE A C 1
ATOM 1197 O O . PHE A 1 161 ? 41.831 -3.152 -19.886 1.00 87.31 161 PHE A O 1
ATOM 1204 N N . GLN A 1 162 ? 43.115 -1.777 -21.137 1.00 91.62 162 GLN A N 1
ATOM 1205 C CA . GLN A 1 162 ? 43.366 -0.762 -20.108 1.00 91.62 162 GLN A CA 1
ATOM 1206 C C . GLN A 1 162 ? 42.980 0.636 -20.598 1.00 91.62 162 GLN A C 1
ATOM 1208 O O . GLN A 1 162 ? 43.142 0.917 -21.796 1.00 91.62 162 GLN A O 1
ATOM 1213 N N . PRO A 1 163 ? 42.484 1.521 -19.714 1.00 92.50 163 PRO A N 1
ATOM 1214 C CA . PRO A 1 163 ? 42.265 2.910 -20.075 1.00 92.50 163 PRO A CA 1
ATOM 1215 C C . PRO A 1 163 ? 43.597 3.566 -20.447 1.00 92.50 163 PRO A C 1
ATOM 1217 O O . PRO A 1 163 ? 44.670 3.220 -19.944 1.00 92.50 163 PRO A O 1
ATOM 1220 N N . ASP A 1 164 ? 43.530 4.524 -21.361 1.00 94.31 164 ASP A N 1
ATOM 1221 C CA . ASP A 1 164 ? 44.721 5.211 -21.845 1.00 94.31 164 ASP A CA 1
ATOM 1222 C C . ASP A 1 164 ? 45.213 6.220 -20.805 1.00 94.31 164 ASP A C 1
ATOM 1224 O O . ASP A 1 164 ? 46.422 6.361 -20.612 1.00 94.31 164 ASP A O 1
ATOM 1228 N N . ILE A 1 165 ? 44.279 6.870 -20.099 1.00 93.31 165 ILE A N 1
ATOM 1229 C CA . ILE A 1 165 ? 44.550 7.933 -19.127 1.00 93.31 165 ILE A CA 1
ATOM 1230 C C . ILE A 1 165 ? 43.685 7.760 -17.875 1.00 93.31 165 ILE A C 1
ATOM 1232 O O . ILE A 1 165 ? 42.504 7.438 -17.982 1.00 93.31 165 ILE A O 1
ATOM 1236 N N . ILE A 1 166 ? 44.252 8.046 -16.703 1.00 93.81 166 ILE A N 1
ATOM 1237 C CA . ILE A 1 166 ? 43.538 8.267 -15.441 1.00 93.81 166 ILE A CA 1
ATOM 1238 C C . ILE A 1 166 ? 43.742 9.728 -15.028 1.00 93.81 166 ILE A C 1
ATOM 1240 O O . ILE A 1 166 ? 44.879 10.181 -14.911 1.00 93.81 166 ILE A O 1
ATOM 1244 N N . LEU A 1 167 ? 42.656 10.465 -14.805 1.00 92.38 167 LEU A N 1
ATOM 1245 C CA . LEU A 1 167 ? 42.701 11.809 -14.231 1.00 92.38 167 LEU A CA 1
ATOM 1246 C C . LEU A 1 167 ? 42.702 11.700 -12.712 1.00 92.38 167 LEU A C 1
ATOM 1248 O O . LEU A 1 167 ? 41.675 11.376 -12.139 1.00 92.38 167 LEU A O 1
ATOM 1252 N N . ASP A 1 168 ? 43.822 11.956 -12.057 1.00 91.56 168 ASP A N 1
ATOM 1253 C CA . ASP A 1 168 ? 43.949 11.862 -10.608 1.00 91.56 168 ASP A CA 1
ATOM 1254 C C . ASP A 1 168 ? 43.430 13.122 -9.907 1.00 91.56 168 ASP A C 1
ATOM 1256 O O . ASP A 1 168 ? 44.018 14.201 -10.008 1.00 91.56 168 ASP A O 1
ATOM 1260 N N . TYR A 1 169 ? 42.324 12.952 -9.186 1.00 89.44 169 TYR A N 1
ATOM 1261 C CA . TYR A 1 169 ? 41.684 13.951 -8.328 1.00 89.44 169 TYR A CA 1
ATOM 1262 C C . TYR A 1 169 ? 41.658 13.497 -6.858 1.00 89.44 169 TYR A C 1
ATOM 1264 O O . TYR A 1 169 ? 40.845 13.965 -6.062 1.00 89.44 169 TYR A O 1
ATOM 1272 N N . GLY A 1 170 ? 42.528 12.551 -6.489 1.00 90.56 170 GLY A N 1
ATOM 1273 C CA . GLY A 1 170 ? 42.592 12.003 -5.141 1.00 90.56 170 GLY A CA 1
ATOM 1274 C C . GLY A 1 170 ? 41.356 11.186 -4.758 1.00 90.56 170 GLY A C 1
ATOM 1275 O O . GLY A 1 170 ? 40.689 10.581 -5.606 1.00 90.56 170 GLY A O 1
ATOM 1276 N N . GLN A 1 171 ? 41.088 11.142 -3.452 1.00 93.62 171 GLN A N 1
ATOM 1277 C CA . GLN A 1 171 ? 40.004 10.370 -2.850 1.00 93.62 171 GLN A CA 1
ATOM 1278 C C . GLN A 1 171 ? 38.659 11.095 -2.984 1.00 93.62 171 GLN A C 1
ATOM 1280 O O . GLN A 1 171 ? 38.468 12.180 -2.439 1.00 93.62 171 GLN A O 1
ATOM 1285 N N . LEU A 1 172 ? 37.696 10.450 -3.640 1.00 90.94 172 LEU A N 1
ATOM 1286 C CA . LEU A 1 172 ? 36.321 10.928 -3.738 1.00 90.94 172 LEU A CA 1
ATOM 1287 C C . LEU A 1 172 ? 35.500 10.535 -2.505 1.00 90.94 172 LEU A C 1
ATOM 1289 O O . LEU A 1 172 ? 35.663 9.454 -1.927 1.00 90.94 172 LEU A O 1
ATOM 1293 N N . GLU A 1 173 ? 34.567 11.411 -2.143 1.00 87.75 173 GLU A N 1
ATOM 1294 C CA . GLU A 1 173 ? 33.546 11.155 -1.131 1.00 87.75 173 GLU A CA 1
ATOM 1295 C C . GLU A 1 173 ? 32.538 10.109 -1.635 1.00 87.75 173 GLU A C 1
ATOM 1297 O O . GLU A 1 173 ? 32.065 10.170 -2.772 1.00 87.75 173 GLU A O 1
ATOM 1302 N N . LYS A 1 174 ? 32.163 9.155 -0.776 1.00 87.75 174 LYS A N 1
ATOM 1303 C CA . LYS A 1 174 ? 31.168 8.134 -1.124 1.00 87.75 174 LYS A CA 1
ATOM 1304 C C . LYS A 1 174 ? 29.767 8.734 -1.096 1.00 87.75 174 LYS A C 1
ATOM 1306 O O . LYS A 1 174 ? 29.246 9.053 -0.030 1.00 87.75 174 LYS A O 1
ATOM 1311 N N . ARG A 1 175 ? 29.134 8.838 -2.264 1.00 85.62 175 ARG A N 1
ATOM 1312 C CA . ARG A 1 175 ? 27.768 9.362 -2.413 1.00 85.62 175 ARG A CA 1
ATOM 1313 C C . ARG A 1 175 ? 26.814 8.296 -2.957 1.00 85.62 175 ARG A C 1
ATOM 1315 O O . ARG A 1 175 ? 27.254 7.392 -3.666 1.00 85.62 175 ARG A O 1
ATOM 1322 N N . PRO A 1 176 ? 25.502 8.382 -2.653 1.00 84.75 176 PRO A N 1
ATOM 1323 C CA . PRO A 1 176 ? 24.512 7.481 -3.233 1.00 84.75 176 PRO A CA 1
ATOM 1324 C C . PRO A 1 176 ? 24.558 7.491 -4.770 1.00 84.75 176 PRO A C 1
ATOM 1326 O O . PRO A 1 176 ? 24.843 8.532 -5.365 1.00 84.75 176 PRO A O 1
ATOM 1329 N N . PRO A 1 177 ? 24.219 6.373 -5.436 1.00 86.31 177 PRO A N 1
ATOM 1330 C CA . PRO A 1 177 ? 24.262 6.294 -6.891 1.00 86.31 177 PRO A CA 1
ATOM 1331 C C . PRO A 1 177 ? 23.280 7.273 -7.550 1.00 86.31 177 PRO A C 1
ATOM 1333 O O . PRO A 1 177 ? 22.293 7.705 -6.953 1.00 86.31 177 PRO A O 1
ATOM 1336 N N . THR A 1 178 ? 23.506 7.583 -8.826 1.00 89.38 178 THR A N 1
ATOM 1337 C CA . THR A 1 178 ? 22.586 8.389 -9.648 1.00 89.38 178 THR A CA 1
ATOM 1338 C C . THR A 1 178 ? 21.231 7.691 -9.806 1.00 89.38 178 THR A C 1
ATOM 1340 O O . THR A 1 178 ? 21.179 6.481 -10.073 1.00 89.38 178 THR A O 1
ATOM 1343 N N . THR A 1 179 ? 20.137 8.446 -9.692 1.00 93.44 179 THR A N 1
ATOM 1344 C CA . THR A 1 179 ? 18.787 7.943 -9.990 1.00 93.44 179 THR A CA 1
ATOM 1345 C C . THR A 1 179 ? 18.650 7.721 -11.494 1.00 93.44 179 THR A C 1
ATOM 1347 O O . THR A 1 179 ? 19.041 8.585 -12.271 1.00 93.44 179 THR A O 1
ATOM 1350 N N . ILE A 1 180 ? 18.099 6.581 -11.915 1.00 94.88 180 ILE A N 1
ATOM 1351 C CA . ILE A 1 180 ? 17.852 6.265 -13.328 1.00 94.88 180 ILE A CA 1
ATOM 1352 C C . ILE A 1 180 ? 16.354 6.133 -13.545 1.00 94.88 180 ILE A C 1
ATOM 1354 O O . ILE A 1 180 ? 15.675 5.373 -12.846 1.00 94.88 180 ILE A O 1
ATOM 1358 N N . VAL A 1 181 ? 15.852 6.855 -14.536 1.00 95.25 181 VAL A N 1
ATOM 1359 C CA . VAL A 1 181 ? 14.429 6.980 -14.813 1.00 95.25 181 VAL A CA 1
ATOM 1360 C C . VAL A 1 181 ? 14.161 6.731 -16.287 1.00 95.25 181 VAL A C 1
ATOM 1362 O O . VAL A 1 181 ? 14.779 7.355 -17.134 1.00 95.25 181 VAL A O 1
ATOM 1365 N N . ASP A 1 182 ? 13.225 5.842 -16.587 1.00 95.38 182 ASP A N 1
ATOM 1366 C CA . ASP A 1 182 ? 12.668 5.634 -17.918 1.00 95.38 182 ASP A CA 1
ATOM 1367 C C . ASP A 1 182 ? 11.526 6.622 -18.169 1.00 95.38 182 ASP A C 1
ATOM 1369 O O . ASP A 1 182 ? 10.513 6.618 -17.466 1.00 95.38 182 ASP A O 1
ATOM 1373 N N . ALA A 1 183 ? 11.732 7.481 -19.160 1.00 94.81 183 ALA A N 1
ATOM 1374 C CA . ALA A 1 183 ? 10.813 8.482 -19.678 1.00 94.81 183 ALA A CA 1
ATOM 1375 C C . ALA A 1 183 ? 10.612 8.311 -21.198 1.00 94.81 183 ALA A C 1
ATOM 1377 O O . ALA A 1 183 ? 10.335 9.277 -21.905 1.00 94.81 183 ALA A O 1
ATOM 1378 N N . THR A 1 184 ? 10.741 7.083 -21.720 1.00 91.62 184 THR A N 1
ATOM 1379 C CA . THR A 1 184 ? 10.415 6.748 -23.124 1.00 91.62 184 THR A CA 1
ATOM 1380 C C . THR A 1 184 ? 8.962 7.072 -23.483 1.00 91.62 184 THR A C 1
ATOM 1382 O O . THR A 1 184 ? 8.655 7.364 -24.634 1.00 91.62 184 THR A O 1
ATOM 1385 N N . LYS A 1 185 ? 8.069 7.056 -22.489 1.00 84.62 185 LYS A N 1
ATOM 1386 C CA . LYS A 1 185 ? 6.657 7.447 -22.578 1.00 84.62 185 LYS A CA 1
ATOM 1387 C C . LYS A 1 185 ? 6.365 8.562 -21.572 1.00 84.62 185 LYS A C 1
ATOM 1389 O O . LYS A 1 185 ? 7.128 8.763 -20.630 1.00 84.62 185 LYS A O 1
ATOM 1394 N N . ASP A 1 186 ? 5.201 9.200 -21.689 1.00 72.81 186 ASP A N 1
ATOM 1395 C CA . ASP A 1 186 ? 4.762 10.240 -20.741 1.00 72.81 186 ASP A CA 1
ATOM 1396 C C . ASP A 1 186 ? 4.666 9.742 -19.290 1.00 72.81 186 ASP A C 1
ATOM 1398 O O . ASP A 1 186 ? 4.832 10.512 -18.341 1.00 72.81 186 ASP A O 1
ATOM 1402 N N . LYS A 1 187 ? 4.418 8.437 -19.106 1.00 77.06 187 LYS A N 1
ATOM 1403 C CA . LYS A 1 187 ? 4.458 7.791 -17.796 1.00 77.06 187 LYS A CA 1
ATOM 1404 C C . LYS A 1 187 ? 5.886 7.382 -17.451 1.00 77.06 187 LYS A C 1
ATOM 1406 O O . LYS A 1 187 ? 6.405 6.394 -17.965 1.00 77.06 187 LYS A O 1
ATOM 1411 N N . ILE A 1 188 ? 6.444 8.101 -16.491 1.00 86.94 188 ILE A N 1
ATOM 1412 C CA . ILE A 1 188 ? 7.782 7.888 -15.957 1.00 86.94 188 ILE A CA 1
ATOM 1413 C C . ILE A 1 188 ? 7.854 6.594 -15.116 1.00 86.94 188 ILE A C 1
ATOM 1415 O O . ILE A 1 188 ? 6.966 6.321 -14.304 1.00 86.94 188 ILE A O 1
ATOM 1419 N N . LYS A 1 189 ? 8.927 5.806 -15.264 1.00 91.75 189 LYS A N 1
ATOM 1420 C CA . LYS A 1 189 ? 9.241 4.620 -14.444 1.00 91.75 189 LYS A CA 1
ATOM 1421 C C . LYS A 1 189 ? 10.640 4.746 -13.843 1.00 91.75 189 LYS A C 1
ATOM 1423 O O . LYS A 1 189 ? 11.620 4.900 -14.558 1.00 91.75 189 LYS A O 1
ATOM 1428 N N . ILE A 1 190 ? 10.766 4.612 -12.526 1.00 93.00 190 ILE A N 1
ATOM 1429 C CA . ILE A 1 190 ? 12.078 4.599 -11.866 1.00 93.00 190 ILE A CA 1
ATOM 1430 C C . ILE A 1 190 ? 12.719 3.223 -12.093 1.00 93.00 190 ILE A C 1
ATOM 1432 O O . ILE A 1 190 ? 12.166 2.205 -11.681 1.00 93.00 190 ILE A O 1
ATOM 1436 N N . LEU A 1 191 ? 13.868 3.190 -12.771 1.00 90.31 191 LEU A N 1
ATOM 1437 C CA . LEU A 1 191 ? 14.648 1.969 -13.007 1.00 90.31 191 LEU A CA 1
ATOM 1438 C C . LEU A 1 191 ? 15.627 1.696 -11.864 1.00 90.31 191 LEU A C 1
ATOM 1440 O O . LEU A 1 191 ? 15.883 0.545 -11.525 1.00 90.31 191 LEU A O 1
ATOM 1444 N N . ARG A 1 192 ? 16.162 2.762 -11.261 1.00 91.62 192 ARG A N 1
ATOM 1445 C CA . ARG A 1 192 ? 17.014 2.701 -10.072 1.00 91.62 192 ARG A CA 1
ATOM 1446 C C . ARG A 1 192 ? 16.812 3.958 -9.242 1.00 91.62 192 ARG A C 1
ATOM 1448 O O . ARG A 1 192 ? 17.032 5.058 -9.744 1.00 91.62 192 ARG A O 1
ATOM 1455 N N . GLN A 1 193 ? 16.439 3.800 -7.978 1.00 91.56 193 GLN A N 1
ATOM 1456 C CA . GLN A 1 193 ? 16.376 4.922 -7.047 1.00 91.56 193 GLN A CA 1
ATOM 1457 C C . GLN A 1 193 ? 17.787 5.258 -6.551 1.00 91.56 193 GLN A C 1
ATOM 1459 O O . GLN A 1 193 ? 18.507 4.383 -6.079 1.00 91.56 193 GLN A O 1
ATOM 1464 N N . GLY A 1 194 ? 18.168 6.525 -6.676 1.00 88.44 194 GLY A N 1
ATOM 1465 C CA . GLY A 1 194 ? 19.458 7.061 -6.259 1.00 88.44 194 GLY A CA 1
ATOM 1466 C C . GLY A 1 194 ? 19.300 8.337 -5.432 1.00 88.44 194 GLY A C 1
ATOM 1467 O O . GLY A 1 194 ? 18.280 8.513 -4.758 1.00 88.44 194 GLY A O 1
ATOM 1468 N N . GLN A 1 195 ? 20.285 9.237 -5.508 1.00 88.56 195 GLN A N 1
ATOM 1469 C CA . GLN A 1 195 ? 20.304 10.509 -4.771 1.00 88.56 195 GLN A CA 1
ATOM 1470 C C . GLN A 1 195 ? 19.057 11.377 -5.024 1.00 88.56 195 GLN A C 1
ATOM 1472 O O . GLN A 1 195 ? 18.509 11.966 -4.093 1.00 88.56 195 GLN A O 1
ATOM 1477 N N . VAL A 1 196 ? 18.580 11.445 -6.271 1.00 89.38 196 VAL A N 1
ATOM 1478 C CA . VAL A 1 196 ? 17.417 12.261 -6.646 1.00 89.38 196 VAL A CA 1
ATOM 1479 C C . VAL A 1 196 ? 16.124 11.480 -6.410 1.00 89.38 196 VAL A C 1
ATOM 1481 O O . VAL A 1 196 ? 15.880 10.460 -7.058 1.00 89.38 196 VAL A O 1
ATOM 1484 N N . LYS A 1 197 ? 15.258 11.961 -5.515 1.00 89.12 197 LYS A N 1
ATOM 1485 C CA . LYS A 1 197 ? 13.912 11.405 -5.292 1.00 89.12 197 LYS A CA 1
ATOM 1486 C C . LYS A 1 197 ? 12.887 12.164 -6.146 1.00 89.12 197 LYS A C 1
ATOM 1488 O O . LYS A 1 197 ? 12.537 13.293 -5.809 1.00 89.12 197 LYS A O 1
ATOM 1493 N N . ILE A 1 198 ? 12.413 11.549 -7.233 1.00 80.81 198 ILE A N 1
ATOM 1494 C CA . ILE A 1 198 ? 11.414 12.139 -8.147 1.00 80.81 198 ILE A CA 1
ATOM 1495 C C . ILE A 1 198 ? 10.068 12.288 -7.430 1.00 80.81 198 ILE A C 1
ATOM 1497 O O . ILE A 1 198 ? 9.564 11.329 -6.840 1.00 80.81 198 ILE A O 1
ATOM 1501 N N . LYS A 1 199 ? 9.475 13.486 -7.477 1.00 69.88 199 LYS A N 1
ATOM 1502 C CA . LYS A 1 199 ? 8.211 13.804 -6.786 1.00 69.88 199 LYS A CA 1
ATOM 1503 C C . LYS A 1 199 ? 7.013 13.662 -7.727 1.00 69.88 199 LYS A C 1
ATOM 1505 O O . LYS A 1 199 ? 7.116 13.880 -8.927 1.00 69.88 199 LYS A O 1
ATOM 1510 N N . PHE A 1 200 ? 5.827 13.393 -7.172 1.00 54.84 200 PHE A N 1
ATOM 1511 C CA . PHE A 1 200 ? 4.591 13.147 -7.938 1.00 54.84 200 PHE A CA 1
ATOM 1512 C C . PHE A 1 200 ? 4.214 14.264 -8.941 1.00 54.84 200 PHE A C 1
ATOM 1514 O O . PHE A 1 200 ? 3.680 13.976 -10.007 1.00 54.84 200 PHE A O 1
ATOM 1521 N N . ARG A 1 201 ? 4.528 15.537 -8.651 1.00 55.97 201 ARG A N 1
ATOM 1522 C CA . ARG A 1 201 ? 4.238 16.679 -9.550 1.00 55.97 201 ARG A CA 1
ATOM 1523 C C . ARG A 1 201 ? 5.010 16.630 -10.873 1.00 55.97 201 ARG A C 1
ATOM 1525 O O . ARG A 1 201 ? 4.567 17.213 -11.852 1.00 55.97 201 ARG A O 1
ATOM 1532 N N . GLU A 1 202 ? 6.127 15.915 -10.922 1.00 58.97 202 GLU A N 1
ATOM 1533 C CA . GLU A 1 202 ? 6.944 15.767 -12.132 1.00 58.97 202 GLU A CA 1
ATOM 1534 C C . GLU A 1 202 ? 6.391 14.672 -13.068 1.00 58.97 202 GLU A C 1
ATOM 1536 O O . GLU A 1 202 ? 6.826 14.561 -14.214 1.00 58.97 202 GLU A O 1
ATOM 1541 N N . PHE A 1 203 ? 5.374 13.909 -12.631 1.00 56.06 203 PHE A N 1
ATOM 1542 C CA . PHE A 1 203 ? 4.730 12.851 -13.419 1.00 56.06 203 PHE A CA 1
ATOM 1543 C C . PHE A 1 203 ? 3.621 13.342 -14.363 1.00 56.06 203 PHE A C 1
ATOM 1545 O O . PHE A 1 203 ? 3.296 12.617 -15.299 1.00 56.06 203 PHE A O 1
ATOM 1552 N N . PHE A 1 204 ? 3.061 14.546 -14.181 1.00 49.56 204 PHE A N 1
ATOM 1553 C CA . PHE A 1 204 ? 1.897 15.009 -14.954 1.00 49.56 204 PHE A CA 1
ATOM 1554 C C . PHE A 1 204 ? 1.993 16.496 -15.337 1.00 49.56 204 PHE A C 1
ATOM 1556 O O . PHE A 1 204 ? 2.261 17.337 -14.482 1.00 49.56 204 PHE A O 1
ATOM 1563 N N . SER A 1 205 ? 1.737 16.833 -16.609 1.00 44.84 205 SER A N 1
ATOM 1564 C CA . SER A 1 205 ? 1.511 18.209 -17.075 1.00 44.84 205 SER A CA 1
ATOM 1565 C C . SER A 1 205 ? 0.004 18.487 -17.162 1.00 44.84 205 SER A C 1
ATOM 1567 O O . SER A 1 205 ? -0.748 17.721 -17.756 1.00 44.84 205 SER A O 1
ATOM 1569 N N . ILE A 1 206 ? -0.458 19.597 -16.580 1.00 47.19 206 ILE A N 1
ATOM 1570 C CA . ILE A 1 206 ? -1.766 20.185 -16.902 1.00 47.19 206 ILE A CA 1
ATOM 1571 C C . ILE A 1 206 ? -1.465 21.531 -17.561 1.00 47.19 206 ILE A C 1
ATOM 1573 O O . ILE A 1 206 ? -1.060 22.473 -16.884 1.00 47.19 206 ILE A O 1
ATOM 1577 N N . LYS A 1 207 ? -1.626 21.627 -18.885 1.00 46.38 207 LYS A N 1
ATOM 1578 C CA . LYS A 1 207 ? -1.630 22.919 -19.586 1.00 46.38 207 LYS A CA 1
ATOM 1579 C C . LYS A 1 207 ? -3.041 23.500 -19.494 1.00 46.38 207 LYS A C 1
ATOM 1581 O O . LYS A 1 207 ? -3.945 23.046 -20.191 1.00 46.38 207 LYS A O 1
ATOM 1586 N N . ILE A 1 208 ? -3.234 24.475 -18.610 1.00 50.28 208 ILE A N 1
ATOM 1587 C CA . ILE A 1 208 ? -4.493 25.221 -18.497 1.00 50.28 208 ILE A CA 1
ATOM 1588 C C . ILE A 1 208 ? -4.595 26.137 -19.724 1.00 50.28 208 ILE A C 1
ATOM 1590 O O . ILE A 1 208 ? -3.698 26.938 -19.980 1.00 50.28 208 ILE A O 1
ATOM 1594 N N . LYS A 1 209 ? -5.653 25.977 -20.526 1.00 49.50 209 LYS A N 1
ATOM 1595 C CA . LYS A 1 209 ? -5.871 26.779 -21.737 1.00 49.50 209 LYS A CA 1
ATOM 1596 C C . LYS A 1 209 ? -6.313 28.210 -21.365 1.00 49.50 209 LYS A C 1
ATOM 1598 O O . LYS A 1 209 ? -7.071 28.356 -20.408 1.00 49.50 209 LYS A O 1
ATOM 1603 N N . PRO A 1 210 ? -5.930 29.251 -22.133 1.00 51.22 210 PRO A N 1
ATOM 1604 C CA . PRO A 1 210 ? -6.196 30.660 -21.804 1.00 51.22 210 PRO A CA 1
ATOM 1605 C C . PRO A 1 210 ? -7.672 31.003 -21.561 1.00 51.22 210 PRO A C 1
ATOM 1607 O O . PRO A 1 210 ? -7.978 31.859 -20.739 1.00 51.22 210 PRO A O 1
ATOM 1610 N N . TRP A 1 211 ? -8.602 30.303 -22.216 1.00 57.06 211 TRP A N 1
ATOM 1611 C CA . TRP A 1 211 ? -10.041 30.516 -22.027 1.00 57.06 211 TRP A CA 1
ATOM 1612 C C . TRP A 1 211 ? -10.531 30.158 -20.613 1.00 57.06 211 TRP A C 1
ATOM 1614 O O . TRP A 1 211 ? -11.518 30.722 -20.154 1.00 57.06 211 TRP A O 1
ATOM 1624 N N . ILE A 1 212 ? -9.814 29.294 -19.885 1.00 61.03 212 ILE A N 1
ATOM 1625 C CA . ILE A 1 212 ? -10.132 28.945 -18.492 1.00 61.03 212 ILE A CA 1
ATOM 1626 C C . ILE A 1 212 ? -9.866 30.143 -17.565 1.00 61.03 212 ILE A C 1
ATOM 1628 O O . ILE A 1 212 ? -10.616 30.352 -16.618 1.00 61.03 212 ILE A O 1
ATOM 1632 N N . ALA A 1 213 ? -8.864 30.982 -17.861 1.00 53.69 213 ALA A N 1
ATOM 1633 C CA . ALA A 1 213 ? -8.604 32.206 -17.098 1.00 53.69 213 ALA A CA 1
ATOM 1634 C C . ALA A 1 213 ? -9.721 33.250 -17.291 1.00 53.69 213 ALA A C 1
ATOM 1636 O O . ALA A 1 213 ? -10.167 33.860 -16.322 1.00 53.69 213 ALA A O 1
ATOM 1637 N N . TRP A 1 214 ? -10.240 33.387 -18.515 1.00 59.72 214 TRP A N 1
ATOM 1638 C CA . TRP A 1 214 ? -11.393 34.250 -18.806 1.00 59.72 214 TRP A CA 1
ATOM 1639 C C . TRP A 1 214 ? -12.686 33.742 -18.153 1.00 59.72 214 TRP A C 1
ATOM 1641 O O . TRP A 1 214 ? -13.483 34.541 -17.666 1.00 59.72 214 TRP A O 1
ATOM 1651 N N . MET A 1 215 ? -12.859 32.420 -18.048 1.00 62.75 215 MET A N 1
ATOM 1652 C CA . MET A 1 215 ? -13.993 31.812 -17.343 1.00 62.75 215 MET A CA 1
ATOM 1653 C C . MET A 1 215 ? -13.947 32.083 -15.830 1.00 62.75 215 MET A C 1
ATOM 1655 O O . MET A 1 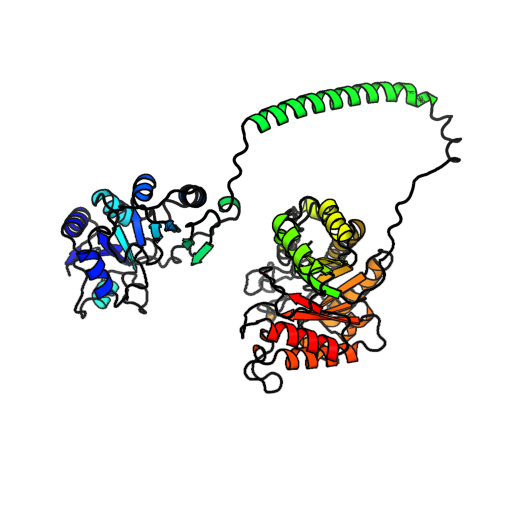215 ? -14.978 32.358 -15.225 1.00 62.75 215 MET A O 1
ATOM 1659 N N . VAL A 1 216 ? -12.754 32.069 -15.223 1.00 61.06 216 VAL A N 1
ATOM 1660 C CA . VAL A 1 216 ? -12.561 32.377 -13.793 1.00 61.06 216 VAL A CA 1
ATOM 1661 C C . VAL A 1 216 ? -12.841 33.853 -13.487 1.00 61.06 216 VAL A C 1
ATOM 1663 O O . VAL A 1 216 ? -13.455 34.146 -12.465 1.00 61.06 216 VAL A O 1
ATOM 1666 N N . ILE A 1 217 ? -12.471 34.778 -14.380 1.00 68.50 217 ILE A N 1
ATOM 1667 C CA . ILE A 1 217 ? -12.795 36.210 -14.234 1.00 68.50 217 ILE A CA 1
ATOM 1668 C C . ILE A 1 217 ? -14.310 36.442 -14.361 1.00 68.50 217 ILE A C 1
ATOM 1670 O O . ILE A 1 217 ? -14.887 37.168 -13.553 1.00 68.50 217 ILE A O 1
ATOM 1674 N N . GLY A 1 218 ? -14.974 35.779 -15.316 1.00 70.94 218 GLY A N 1
ATOM 1675 C CA . GLY A 1 218 ? -16.429 35.865 -15.484 1.00 70.94 218 GLY A CA 1
ATOM 1676 C C . GLY A 1 218 ? -17.210 35.301 -14.292 1.00 70.94 218 GLY A C 1
ATOM 1677 O O . GLY A 1 218 ? -18.146 35.934 -13.810 1.00 70.94 218 GLY A O 1
ATOM 1678 N N . ILE A 1 219 ? -16.786 34.152 -13.756 1.00 72.31 219 ILE A N 1
ATOM 1679 C CA . ILE A 1 219 ? -17.389 33.552 -12.555 1.00 72.31 219 ILE A CA 1
ATOM 1680 C C . ILE A 1 219 ? -17.133 34.427 -11.319 1.00 72.31 219 ILE A C 1
ATOM 1682 O O . ILE A 1 219 ? -18.027 34.589 -10.493 1.00 72.31 219 ILE A O 1
ATOM 1686 N N . GLY A 1 220 ? -15.951 35.043 -11.211 1.00 70.81 220 GLY A N 1
ATOM 1687 C CA . GLY A 1 220 ? -15.624 35.979 -10.134 1.00 70.81 220 GLY A CA 1
ATOM 1688 C C . GLY A 1 220 ? -16.517 37.222 -10.126 1.00 70.81 220 GLY A C 1
ATOM 1689 O O . GLY A 1 220 ? -16.987 37.619 -9.063 1.00 70.81 220 GLY A O 1
ATOM 1690 N N . ALA A 1 221 ? -16.815 37.793 -11.297 1.00 72.81 221 ALA A N 1
ATOM 1691 C CA . ALA A 1 221 ? -17.726 38.932 -11.413 1.00 72.81 221 ALA A CA 1
ATOM 1692 C C . ALA A 1 221 ? -19.159 38.564 -10.991 1.00 72.81 221 ALA A C 1
ATOM 1694 O O . ALA A 1 221 ? -19.771 39.301 -10.223 1.00 72.81 221 ALA A O 1
ATOM 1695 N N . ILE A 1 222 ? -19.649 37.391 -11.414 1.00 76.56 222 ILE A N 1
ATOM 1696 C CA . ILE A 1 222 ? -20.981 36.882 -11.051 1.00 76.56 222 ILE A CA 1
ATOM 1697 C C . ILE A 1 222 ? -21.076 36.631 -9.540 1.00 76.56 222 ILE A C 1
ATOM 1699 O O . ILE A 1 222 ? -22.028 37.077 -8.899 1.00 76.56 222 ILE A O 1
ATOM 1703 N N . LEU A 1 223 ? -20.068 35.978 -8.951 1.00 73.12 223 LEU A N 1
ATOM 1704 C CA . LEU A 1 223 ? -20.009 35.723 -7.511 1.00 73.12 223 LEU A CA 1
ATOM 1705 C C . LEU A 1 223 ? -19.929 37.020 -6.699 1.00 73.12 223 LEU A C 1
ATOM 1707 O O . LEU A 1 223 ? -20.574 37.110 -5.660 1.00 73.12 223 LEU A O 1
ATOM 1711 N N . PHE A 1 224 ? -19.204 38.034 -7.181 1.00 76.75 224 PHE A N 1
ATOM 1712 C CA . PHE A 1 224 ? -19.130 39.339 -6.524 1.00 76.75 224 PHE A CA 1
ATOM 1713 C C . PHE A 1 224 ? -20.482 40.066 -6.542 1.00 76.75 224 PHE A C 1
ATOM 1715 O O . PHE A 1 224 ? -20.907 40.582 -5.511 1.00 76.75 224 PHE A O 1
ATOM 1722 N N . SER A 1 225 ? -21.209 40.037 -7.664 1.00 72.75 225 SER A N 1
ATOM 1723 C CA . SER A 1 225 ? -22.570 40.589 -7.739 1.00 72.75 225 SER A CA 1
ATOM 1724 C C . SER A 1 225 ? -23.577 39.838 -6.862 1.00 72.75 225 SER A C 1
ATOM 1726 O O . SER A 1 225 ? -24.422 40.477 -6.241 1.00 72.75 225 SER A O 1
ATOM 1728 N N . ILE A 1 226 ? -23.463 38.508 -6.742 1.00 77.19 226 ILE A N 1
ATOM 1729 C CA . ILE A 1 226 ? -24.299 37.716 -5.825 1.00 77.19 226 ILE A CA 1
ATOM 1730 C C . ILE A 1 226 ? -23.981 38.080 -4.371 1.00 77.19 226 ILE A C 1
ATOM 1732 O O . ILE A 1 226 ? -24.906 38.294 -3.595 1.00 77.19 226 ILE A O 1
ATOM 1736 N N . LEU A 1 227 ? -22.698 38.228 -4.013 1.00 76.25 227 LEU A N 1
ATOM 1737 C CA . LEU A 1 227 ? -22.290 38.606 -2.657 1.00 76.25 227 LEU A CA 1
ATOM 1738 C C . LEU A 1 227 ? -22.825 39.995 -2.269 1.00 76.25 227 LEU A C 1
ATOM 1740 O O . LEU A 1 227 ? -23.344 40.183 -1.167 1.00 76.25 227 LEU A O 1
ATOM 1744 N N . PHE A 1 228 ? -22.748 40.950 -3.198 1.00 76.81 228 PHE A N 1
ATOM 1745 C CA . PHE A 1 228 ? -23.243 42.312 -3.004 1.00 76.81 228 PHE A CA 1
ATOM 1746 C C . PHE A 1 228 ? -24.772 42.344 -2.857 1.00 76.81 228 PHE A C 1
ATOM 1748 O O . PHE A 1 228 ? -25.298 43.020 -1.975 1.00 76.81 228 PHE A O 1
ATOM 1755 N N . LEU A 1 229 ? -25.489 41.546 -3.657 1.00 71.75 229 LEU A N 1
ATOM 1756 C CA . LEU A 1 229 ? -26.942 41.404 -3.558 1.00 71.75 229 LEU A CA 1
ATOM 1757 C C . LEU A 1 229 ? -27.357 40.737 -2.236 1.00 71.75 229 LEU A C 1
ATOM 1759 O O . LEU A 1 229 ? -28.312 41.179 -1.604 1.00 71.75 229 LEU A O 1
ATOM 1763 N N . THR A 1 230 ? -26.612 39.730 -1.765 1.00 68.94 230 THR A N 1
ATOM 1764 C CA . THR A 1 230 ? -26.885 39.086 -0.469 1.00 68.94 230 THR A CA 1
ATOM 1765 C C . THR A 1 230 ? -26.641 40.014 0.719 1.00 68.94 230 THR A C 1
ATOM 1767 O O . THR A 1 230 ? -27.432 39.997 1.657 1.00 68.94 230 THR A O 1
ATOM 1770 N N . GLN A 1 231 ? -25.609 40.868 0.678 1.00 72.88 231 GLN A N 1
ATOM 1771 C CA . GLN A 1 231 ? -25.394 41.878 1.721 1.00 72.88 231 GLN A CA 1
ATOM 1772 C C . GLN A 1 231 ? -26.494 42.946 1.727 1.00 72.88 231 GLN A C 1
ATOM 1774 O O . GLN A 1 231 ? -26.932 43.358 2.799 1.00 72.88 231 GLN A O 1
ATOM 1779 N N . TYR A 1 232 ? -26.982 43.352 0.552 1.00 73.38 232 TYR A N 1
ATOM 1780 C CA . TYR A 1 232 ? -28.086 44.306 0.438 1.00 73.38 232 TYR A CA 1
ATOM 1781 C C . TYR A 1 232 ? -29.410 43.736 0.982 1.00 73.38 232 TYR A C 1
ATOM 1783 O O . TYR A 1 232 ? -30.125 44.419 1.711 1.00 73.38 232 TYR A O 1
ATOM 1791 N N . VAL A 1 233 ? -29.707 42.462 0.699 1.00 68.88 233 VAL A N 1
ATOM 1792 C CA . VAL A 1 233 ? -30.902 41.768 1.219 1.00 68.88 233 VAL A CA 1
ATOM 1793 C C . VAL A 1 233 ? -30.817 41.544 2.735 1.00 68.88 233 VAL A C 1
ATOM 1795 O O . VAL A 1 233 ? -31.813 41.731 3.427 1.00 68.88 233 VAL A O 1
ATOM 1798 N N . LEU A 1 234 ? -29.639 41.213 3.280 1.00 61.09 234 LEU A N 1
ATOM 1799 C CA . LEU A 1 234 ? -29.436 41.070 4.731 1.00 61.09 234 LEU A CA 1
ATOM 1800 C C . LEU A 1 234 ? -29.661 42.390 5.489 1.00 61.09 234 LEU A C 1
ATOM 1802 O O . LEU A 1 234 ? -30.287 42.380 6.545 1.00 61.09 234 LEU A O 1
ATOM 1806 N N . ALA A 1 235 ? -29.227 43.522 4.924 1.00 60.84 235 ALA A N 1
ATOM 1807 C CA . ALA A 1 235 ? -29.456 44.845 5.510 1.00 60.84 235 ALA A CA 1
ATOM 1808 C C . ALA A 1 235 ? -30.945 45.253 5.518 1.00 60.84 235 ALA A C 1
ATOM 1810 O O . ALA A 1 235 ? -31.386 45.963 6.420 1.00 60.84 235 ALA A O 1
ATOM 1811 N N . MET A 1 236 ? -31.732 44.786 4.540 1.00 61.22 236 MET A N 1
ATOM 1812 C CA . MET A 1 236 ? -33.188 44.988 4.508 1.00 61.22 236 MET A CA 1
ATOM 1813 C C . MET A 1 236 ? -33.926 44.045 5.478 1.00 61.22 236 MET A C 1
ATOM 1815 O O . MET A 1 236 ? -34.924 44.432 6.079 1.00 61.22 236 MET A O 1
ATOM 1819 N N . ALA A 1 237 ? -33.417 42.826 5.686 1.00 53.75 237 ALA A N 1
ATOM 1820 C CA . ALA A 1 237 ? -34.031 41.832 6.569 1.00 53.75 237 ALA A CA 1
ATOM 1821 C C . ALA A 1 237 ? -33.929 42.190 8.067 1.00 53.75 237 ALA A C 1
ATOM 1823 O O . ALA A 1 237 ? -34.819 41.842 8.846 1.00 53.75 237 ALA A O 1
ATOM 1824 N N . GLU A 1 238 ? -32.892 42.925 8.489 1.00 52.91 238 GLU A N 1
ATOM 1825 C CA . GLU A 1 238 ? -32.772 43.394 9.880 1.00 52.91 238 GLU A CA 1
ATOM 1826 C C . GLU A 1 238 ? -33.891 44.376 10.265 1.00 52.91 238 GLU A C 1
ATOM 1828 O O . GLU A 1 238 ? -34.327 44.382 11.417 1.00 52.91 238 GLU A O 1
ATOM 1833 N N . THR A 1 239 ? -34.432 45.140 9.309 1.00 46.03 239 THR A N 1
ATOM 1834 C CA . THR A 1 239 ? -35.483 46.141 9.565 1.00 46.03 239 THR A CA 1
ATOM 1835 C C . THR A 1 239 ? -36.891 45.536 9.687 1.00 46.03 239 THR A C 1
ATOM 1837 O O . THR A 1 239 ? -37.717 46.076 10.419 1.00 46.03 239 THR A O 1
ATOM 1840 N N . GLU A 1 240 ? -37.166 44.389 9.055 1.00 47.38 240 GLU A N 1
ATOM 1841 C CA . GLU A 1 240 ? -38.462 43.684 9.157 1.00 47.38 240 GLU A CA 1
ATOM 1842 C C . GLU A 1 240 ? -38.545 42.728 10.365 1.00 47.38 240 GLU A C 1
ATOM 1844 O O . GLU A 1 240 ? -39.637 42.450 10.882 1.00 47.38 240 GLU A O 1
ATOM 1849 N N . SER A 1 241 ? -37.389 42.278 10.872 1.00 44.19 241 SER A N 1
ATOM 1850 C CA . SER A 1 241 ? -37.253 41.276 11.941 1.00 44.19 241 SER A CA 1
ATOM 1851 C C . SER A 1 241 ? -37.893 41.659 13.286 1.00 44.19 241 SER A C 1
ATOM 1853 O O . SER A 1 241 ? -38.263 40.774 14.054 1.00 44.19 241 SER A O 1
ATOM 1855 N N . MET A 1 242 ? -38.117 42.951 13.559 1.00 42.94 242 MET A N 1
ATOM 1856 C CA . MET A 1 242 ? -38.792 43.418 14.782 1.00 42.94 242 MET A CA 1
ATOM 1857 C C . MET A 1 242 ? -40.311 43.173 14.796 1.00 42.94 242 MET A C 1
ATOM 1859 O O . MET A 1 242 ? -40.919 43.229 15.864 1.00 42.94 242 MET A O 1
ATOM 1863 N N . SER A 1 243 ? -40.933 42.883 13.648 1.00 46.62 243 SER A N 1
ATOM 1864 C CA . SER A 1 243 ? -42.389 42.677 13.544 1.00 46.62 243 SER A CA 1
ATOM 1865 C C . SER A 1 243 ? -42.811 41.199 13.490 1.00 46.62 243 SER A C 1
ATOM 1867 O O . SER A 1 243 ? -43.915 40.853 13.906 1.00 46.62 243 SER A O 1
ATOM 1869 N N . ALA A 1 244 ? -41.919 40.303 13.050 1.00 40.59 244 ALA A N 1
ATOM 1870 C CA . ALA A 1 244 ? -42.231 38.892 12.795 1.00 40.59 244 ALA A CA 1
ATOM 1871 C C . ALA A 1 244 ? -42.141 37.980 14.036 1.00 40.59 244 ALA A C 1
ATOM 1873 O O . ALA A 1 244 ? -42.661 36.864 14.024 1.00 40.59 244 ALA A O 1
ATOM 1874 N N . VAL A 1 245 ? -41.527 38.445 15.132 1.00 43.81 245 VAL A N 1
ATOM 1875 C CA . VAL A 1 245 ? -41.322 37.647 16.360 1.00 43.81 245 VAL A CA 1
ATOM 1876 C C . VAL A 1 245 ? -42.655 37.227 17.010 1.00 43.81 245 VAL A C 1
ATOM 1878 O O . VAL A 1 245 ? -42.714 36.201 17.680 1.00 43.81 245 VAL A O 1
ATOM 1881 N N . GLY A 1 246 ? -43.751 37.952 16.752 1.00 40.81 246 GLY A N 1
ATOM 1882 C CA . GLY A 1 246 ? -45.098 37.615 17.236 1.00 40.81 246 GLY A CA 1
ATOM 1883 C C . GLY A 1 246 ? -45.833 36.509 16.462 1.00 40.81 246 GLY A C 1
ATOM 1884 O O . GLY A 1 246 ? -46.843 36.011 16.949 1.00 40.81 246 GLY A O 1
ATOM 1885 N N . LEU A 1 247 ? -45.349 36.100 15.282 1.00 37.56 247 LEU A N 1
ATOM 1886 C CA . LEU A 1 247 ? -46.005 35.104 14.414 1.00 37.56 247 LEU A CA 1
ATOM 1887 C C . LEU A 1 247 ? -45.363 33.705 14.484 1.00 37.56 247 LEU A C 1
ATOM 1889 O O . LEU A 1 247 ? -45.987 32.717 14.103 1.00 37.56 247 LEU A O 1
ATOM 1893 N N . PHE A 1 248 ? -44.157 33.592 15.048 1.00 34.06 248 PHE A N 1
ATOM 1894 C CA . PHE A 1 248 ? -43.366 32.352 15.095 1.00 34.06 248 PHE A CA 1
ATOM 1895 C C . PHE A 1 248 ? -43.935 31.232 15.984 1.00 34.06 248 PHE A C 1
ATOM 1897 O O . PHE A 1 248 ? -43.410 30.120 15.986 1.00 34.06 248 PHE A O 1
ATOM 1904 N N . GLN A 1 249 ? -45.009 31.488 16.734 1.00 33.88 249 GLN A N 1
ATOM 1905 C CA . GLN A 1 249 ? -45.620 30.490 17.616 1.00 33.88 249 GLN A CA 1
ATOM 1906 C C . GLN A 1 249 ? -46.688 29.628 16.911 1.00 33.88 249 GLN A C 1
ATOM 1908 O O . GLN A 1 249 ? -47.128 28.631 17.479 1.00 33.88 249 GLN A O 1
ATOM 1913 N N . ALA A 1 250 ? -47.068 29.965 15.670 1.00 36.34 250 ALA A N 1
ATOM 1914 C CA . ALA A 1 250 ? -48.108 29.263 14.909 1.00 36.34 250 ALA A CA 1
ATOM 1915 C C . ALA A 1 250 ? -47.581 28.216 13.897 1.00 36.34 250 ALA A C 1
ATOM 1917 O O . ALA A 1 250 ? -48.302 27.269 13.593 1.00 36.34 250 ALA A O 1
ATOM 1918 N N . ASP A 1 251 ? -46.324 28.304 13.443 1.00 33.28 251 ASP A N 1
ATOM 1919 C CA . ASP A 1 251 ? -45.775 27.417 12.392 1.00 33.28 251 ASP A CA 1
ATOM 1920 C C . ASP A 1 251 ? -45.127 26.115 12.901 1.00 33.28 251 ASP A C 1
ATOM 1922 O O . ASP A 1 251 ? -44.639 25.299 12.119 1.00 33.28 251 ASP A O 1
ATOM 1926 N N . LEU A 1 252 ? -45.198 25.826 14.206 1.00 34.72 252 LEU A N 1
ATOM 1927 C CA . LEU A 1 252 ? -44.827 24.506 14.750 1.00 34.72 252 LEU A CA 1
ATOM 1928 C C . LEU A 1 252 ? -45.791 23.376 14.320 1.00 34.72 252 LEU A C 1
ATOM 1930 O O . LEU A 1 252 ? -45.598 22.220 14.698 1.00 34.72 252 LEU A O 1
ATOM 1934 N N . ILE A 1 253 ? -46.811 23.685 13.514 1.00 39.56 253 ILE A N 1
ATOM 1935 C CA . ILE A 1 253 ? -47.833 22.750 13.040 1.00 39.56 253 ILE A CA 1
ATOM 1936 C C . ILE A 1 253 ? -47.969 22.851 11.509 1.00 39.56 253 ILE A C 1
ATOM 1938 O O . ILE A 1 253 ? -49.017 23.228 11.009 1.00 39.56 253 ILE A O 1
ATOM 1942 N N . SER A 1 254 ? -46.929 22.527 10.731 1.00 31.67 254 SER A N 1
ATOM 1943 C CA . SER A 1 254 ? -47.100 21.829 9.435 1.00 31.67 254 SER A CA 1
ATOM 1944 C C . SER A 1 254 ? -45.775 21.481 8.734 1.00 31.67 254 SER A C 1
ATOM 1946 O O . SER A 1 254 ? -45.063 22.330 8.223 1.00 31.67 254 SER A O 1
ATOM 1948 N N . GLY A 1 255 ? -45.500 20.177 8.632 1.00 33.00 255 GLY A N 1
ATOM 1949 C CA . GLY A 1 255 ? -45.152 19.545 7.353 1.00 33.00 255 GLY A CA 1
ATOM 1950 C C . GLY A 1 255 ? -43.730 19.659 6.777 1.00 33.00 255 GLY A C 1
ATOM 1951 O O . GLY A 1 255 ? -43.417 20.577 6.033 1.00 33.00 255 GLY A O 1
ATOM 1952 N N . ASN A 1 256 ? -43.006 18.537 6.907 1.00 34.06 256 ASN A N 1
ATOM 1953 C CA . ASN A 1 256 ? -42.073 17.940 5.933 1.00 34.06 256 ASN A CA 1
ATOM 1954 C C . ASN A 1 256 ? -40.619 18.442 5.840 1.00 34.06 256 ASN A C 1
ATOM 1956 O O . ASN A 1 256 ? -40.185 18.973 4.821 1.00 34.06 256 ASN A O 1
ATOM 1960 N N . HIS A 1 257 ? -39.796 18.018 6.805 1.00 35.56 257 HIS A N 1
ATOM 1961 C CA . HIS A 1 257 ? -38.432 17.574 6.498 1.00 35.56 257 HIS A CA 1
ATOM 1962 C C . HIS A 1 257 ? -38.438 16.061 6.242 1.00 35.56 257 HIS A C 1
ATOM 1964 O O . HIS A 1 257 ? -38.597 15.265 7.166 1.00 35.56 257 HIS A O 1
ATOM 1970 N N . LEU A 1 258 ? -38.252 15.650 4.984 1.00 34.22 258 LEU A N 1
ATOM 1971 C CA . LEU A 1 258 ? -37.917 14.265 4.655 1.00 34.22 258 LEU A CA 1
ATOM 1972 C C . LEU A 1 258 ? -36.516 13.967 5.205 1.00 34.22 258 LEU A C 1
ATOM 1974 O O . LEU A 1 258 ? -35.503 14.299 4.591 1.00 34.22 258 LEU A O 1
ATOM 1978 N N . VAL A 1 259 ? -36.457 13.351 6.385 1.00 36.66 259 VAL A N 1
ATOM 1979 C CA . VAL A 1 259 ? -35.248 12.691 6.881 1.00 36.66 259 VAL A CA 1
ATOM 1980 C C . VAL A 1 259 ? -34.958 11.541 5.920 1.00 36.66 259 VAL A C 1
ATOM 1982 O O . VAL A 1 259 ? -35.693 10.554 5.888 1.00 36.66 259 VAL A O 1
ATOM 1985 N N . ASN A 1 260 ? -33.909 11.674 5.110 1.00 42.84 260 ASN A N 1
ATOM 1986 C CA . ASN A 1 260 ? -33.440 10.608 4.230 1.00 42.84 260 ASN A CA 1
ATOM 1987 C C . ASN A 1 260 ? -32.805 9.511 5.107 1.00 42.84 260 ASN A C 1
ATOM 1989 O O . ASN A 1 260 ? -31.605 9.515 5.378 1.00 42.84 260 ASN A O 1
ATOM 1993 N N . THR A 1 261 ? -33.640 8.640 5.673 1.00 58.47 261 THR A N 1
ATOM 1994 C CA . THR A 1 261 ? -33.221 7.560 6.571 1.00 58.47 261 THR A CA 1
ATOM 1995 C C . THR A 1 261 ? -32.500 6.490 5.756 1.00 58.47 261 THR A C 1
ATOM 1997 O O . THR A 1 261 ? -33.105 5.760 4.976 1.00 58.47 261 THR A O 1
ATOM 2000 N N . ARG A 1 262 ? -31.171 6.413 5.897 1.00 73.38 262 ARG A N 1
ATOM 2001 C CA . ARG A 1 262 ? -30.367 5.363 5.263 1.00 73.38 262 ARG A CA 1
ATOM 2002 C C . ARG A 1 262 ? -30.530 4.052 6.032 1.00 73.38 262 ARG A C 1
ATOM 2004 O O . ARG A 1 262 ? -30.295 4.013 7.236 1.00 73.38 262 ARG A O 1
ATOM 2011 N N . TYR A 1 263 ? -30.861 2.973 5.327 1.00 80.31 263 TYR A N 1
ATOM 2012 C CA . TYR A 1 263 ? -30.985 1.632 5.904 1.00 80.31 263 TYR A CA 1
ATOM 2013 C C . TYR A 1 263 ? -29.710 0.812 5.690 1.00 80.31 263 TYR A C 1
ATOM 2015 O O . TYR A 1 263 ? -29.092 0.873 4.624 1.00 80.31 263 TYR A O 1
ATOM 2023 N N . LYS A 1 264 ? -29.333 0.015 6.698 1.00 87.81 264 LYS A N 1
ATOM 2024 C CA . LYS A 1 264 ? -28.232 -0.950 6.591 1.00 87.81 264 LYS A CA 1
ATOM 2025 C C . LYS A 1 264 ? -28.588 -2.001 5.538 1.00 87.81 264 LYS A C 1
ATOM 2027 O O . LYS A 1 264 ? -29.650 -2.619 5.612 1.00 87.81 264 LYS A O 1
ATOM 2032 N N . ARG A 1 265 ? -27.712 -2.187 4.545 1.00 90.12 265 ARG A N 1
ATOM 2033 C CA . ARG A 1 265 ? -27.914 -3.161 3.460 1.00 90.12 265 ARG A CA 1
ATOM 2034 C C . ARG A 1 265 ? -28.014 -4.580 4.032 1.00 90.12 265 ARG A C 1
ATOM 2036 O O . ARG A 1 265 ? -27.407 -4.884 5.056 1.00 90.12 265 ARG A O 1
ATOM 2043 N N . ALA A 1 266 ? -28.750 -5.463 3.360 1.00 91.69 266 ALA A N 1
ATOM 2044 C CA . ALA A 1 266 ? -28.739 -6.882 3.706 1.00 91.69 266 ALA A CA 1
ATOM 2045 C C . ALA A 1 266 ? -27.310 -7.458 3.582 1.00 91.69 266 ALA A C 1
ATOM 2047 O O . ALA A 1 266 ? -26.577 -7.069 2.666 1.00 91.69 266 ALA A O 1
ATOM 2048 N N . PRO A 1 267 ? -26.894 -8.369 4.481 1.00 92.81 267 PRO A N 1
ATOM 2049 C CA . PRO A 1 267 ? -25.576 -8.986 4.401 1.00 92.81 267 PRO A CA 1
ATOM 2050 C C . PRO A 1 267 ? -25.456 -9.840 3.133 1.00 92.81 267 PRO A C 1
ATOM 2052 O O . PRO A 1 267 ? -26.381 -10.569 2.778 1.00 92.81 267 PRO A O 1
ATOM 2055 N N . ILE A 1 268 ? -24.294 -9.780 2.478 1.00 96.38 268 ILE A N 1
ATOM 2056 C CA . ILE A 1 268 ? -23.976 -10.585 1.292 1.00 96.38 268 ILE A CA 1
ATOM 2057 C C . ILE A 1 268 ? -22.669 -11.354 1.492 1.00 96.38 268 ILE A C 1
ATOM 2059 O O . ILE A 1 268 ? -21.788 -10.918 2.239 1.00 96.38 268 ILE A O 1
ATOM 2063 N N . LYS A 1 269 ? -22.504 -12.458 0.755 1.00 97.56 269 LYS A N 1
ATOM 2064 C CA . LYS A 1 269 ? -21.210 -13.138 0.643 1.00 97.56 269 LYS A CA 1
ATOM 2065 C C . LYS A 1 269 ? -20.302 -12.338 -0.296 1.00 97.56 269 LYS A C 1
ATOM 2067 O O . LYS A 1 269 ? -20.513 -12.321 -1.508 1.00 97.56 269 LYS A O 1
ATOM 2072 N N . VAL A 1 270 ? -19.310 -11.659 0.274 1.00 98.38 270 VAL A N 1
ATOM 2073 C CA . VAL A 1 270 ? -18.422 -10.745 -0.460 1.00 98.38 270 VAL A CA 1
ATOM 2074 C C . VAL A 1 270 ? -17.398 -11.510 -1.297 1.00 98.38 270 VAL A C 1
ATOM 2076 O O . VAL A 1 270 ? -16.670 -12.355 -0.784 1.00 98.38 270 VAL A O 1
ATOM 2079 N N . LYS A 1 271 ? -17.303 -11.161 -2.579 1.00 98.62 271 LYS A N 1
ATOM 2080 C CA . LYS A 1 271 ? -16.258 -11.588 -3.514 1.00 98.62 271 LYS A CA 1
ATOM 2081 C C . LYS A 1 271 ? -15.650 -10.326 -4.111 1.00 98.62 271 LYS A C 1
ATOM 2083 O O . LYS A 1 271 ? -16.202 -9.724 -5.030 1.00 98.62 271 LYS A O 1
ATOM 2088 N N . GLY A 1 272 ? -14.591 -9.833 -3.474 1.00 98.38 272 GLY A N 1
ATOM 2089 C CA . GLY A 1 272 ? -14.182 -8.437 -3.613 1.00 98.38 272 GLY A CA 1
ATOM 2090 C C . GLY A 1 272 ? -12.818 -8.202 -4.250 1.00 98.38 272 GLY A C 1
ATOM 2091 O O . GLY A 1 272 ? -11.949 -9.076 -4.281 1.00 98.38 272 GLY A O 1
ATOM 2092 N N . LEU A 1 273 ? -12.596 -6.954 -4.667 1.00 98.81 273 LEU A N 1
ATOM 2093 C CA . LEU A 1 273 ? -11.289 -6.434 -5.072 1.00 98.81 273 LEU A CA 1
ATOM 2094 C C . LEU A 1 273 ? -10.841 -5.290 -4.160 1.00 98.81 273 LEU A C 1
ATOM 2096 O O . LEU A 1 273 ? -11.609 -4.369 -3.892 1.00 98.81 273 LEU A O 1
ATOM 2100 N N . TYR A 1 274 ? -9.572 -5.288 -3.755 1.00 98.81 274 TYR A N 1
ATOM 2101 C CA . TYR A 1 274 ? -8.968 -4.100 -3.153 1.00 98.81 274 TYR A CA 1
ATOM 2102 C C . TYR A 1 274 ? -8.615 -3.034 -4.190 1.00 98.81 274 TYR A C 1
ATOM 2104 O O . TYR A 1 274 ? -8.046 -3.323 -5.245 1.00 98.81 274 TYR A O 1
ATOM 2112 N N . LEU A 1 275 ? -8.860 -1.776 -3.841 1.00 98.69 275 LEU A N 1
ATOM 2113 C CA . LEU A 1 275 ? -8.513 -0.599 -4.614 1.00 98.69 275 LEU A CA 1
ATOM 2114 C C . LEU A 1 275 ? -7.839 0.444 -3.720 1.00 98.69 275 LEU A C 1
ATOM 2116 O O . LEU A 1 275 ? -8.370 0.877 -2.699 1.00 98.69 275 LEU A O 1
ATOM 2120 N N . THR A 1 276 ? -6.690 0.935 -4.176 1.00 98.12 276 THR A N 1
ATOM 2121 C CA . THR A 1 276 ? -6.136 2.187 -3.651 1.00 98.12 276 THR A CA 1
ATOM 2122 C C . THR A 1 276 ? -7.085 3.343 -3.978 1.00 98.12 276 THR A C 1
ATOM 2124 O O . THR A 1 276 ? -7.773 3.319 -5.005 1.00 98.12 276 THR A O 1
ATOM 2127 N N . ALA A 1 277 ? -7.042 4.423 -3.195 1.00 97.31 277 ALA A N 1
ATOM 2128 C CA . ALA A 1 277 ? -7.805 5.637 -3.497 1.00 97.31 277 ALA A CA 1
ATOM 2129 C C . ALA A 1 277 ? -7.474 6.239 -4.878 1.00 97.31 277 ALA A C 1
ATOM 2131 O O . ALA A 1 277 ? -8.316 6.877 -5.502 1.00 97.31 277 ALA A O 1
ATOM 2132 N N . TYR A 1 278 ? -6.257 6.013 -5.390 1.00 95.94 278 TYR A N 1
ATOM 2133 C CA . TYR A 1 278 ? -5.855 6.430 -6.737 1.00 95.94 278 TYR A CA 1
ATOM 2134 C C . TYR A 1 278 ? -6.617 5.678 -7.828 1.00 95.94 278 TYR A C 1
ATOM 2136 O O . TYR A 1 278 ? -7.066 6.287 -8.797 1.00 95.94 278 TYR A O 1
ATOM 2144 N N . SER A 1 279 ? -6.751 4.357 -7.682 1.00 97.69 279 SER A N 1
ATOM 2145 C CA . SER A 1 279 ? -7.565 3.552 -8.594 1.00 97.69 279 SER A CA 1
ATOM 2146 C C . SER A 1 279 ? -9.041 3.902 -8.452 1.00 97.69 279 SER A C 1
ATOM 2148 O O . SER A 1 279 ? -9.729 4.004 -9.464 1.00 97.69 279 SER A O 1
ATOM 2150 N N . ALA A 1 280 ? -9.503 4.131 -7.218 1.00 97.81 280 ALA A N 1
ATOM 2151 C CA . ALA A 1 280 ? -10.885 4.487 -6.937 1.00 97.81 280 ALA A CA 1
ATOM 2152 C C . ALA A 1 280 ? -11.288 5.854 -7.515 1.00 97.81 280 ALA A C 1
ATOM 2154 O O . ALA A 1 280 ? -12.361 5.998 -8.091 1.00 97.81 280 ALA A O 1
ATOM 2155 N N . GLY A 1 281 ? -10.398 6.846 -7.430 1.00 96.56 281 GLY A N 1
ATOM 2156 C CA . GLY A 1 281 ? -10.614 8.185 -7.978 1.00 96.56 281 GLY A CA 1
ATOM 2157 C C . GLY A 1 281 ? -10.370 8.319 -9.486 1.00 96.56 281 GLY A C 1
ATOM 2158 O O . GLY A 1 281 ? -10.625 9.382 -10.052 1.00 96.56 281 GLY A O 1
ATOM 2159 N N . GLY A 1 282 ? -9.851 7.284 -10.154 1.00 97.25 282 GLY A N 1
ATOM 2160 C CA . GLY A 1 282 ? -9.565 7.304 -11.587 1.00 97.25 282 GLY A CA 1
ATOM 2161 C C . GLY A 1 282 ? -10.693 6.693 -12.417 1.00 97.25 282 GLY A C 1
ATOM 2162 O O . GLY A 1 282 ? -10.827 5.473 -12.437 1.00 97.25 282 GLY A O 1
ATOM 2163 N N . GLU A 1 283 ? -11.430 7.507 -13.183 1.00 95.19 283 GLU A N 1
ATOM 2164 C CA . GLU A 1 283 ? -12.619 7.060 -13.940 1.00 95.19 283 GLU A CA 1
ATOM 2165 C C . GLU A 1 283 ? -12.354 5.830 -14.821 1.00 95.19 283 GLU A C 1
ATOM 2167 O O . GLU A 1 283 ? -12.979 4.796 -14.613 1.00 95.19 283 GLU A O 1
ATOM 2172 N N . LYS A 1 284 ? -11.341 5.877 -15.702 1.00 97.00 284 LYS A N 1
ATOM 2173 C CA . LYS A 1 284 ? -10.989 4.743 -16.583 1.00 97.00 284 LYS A CA 1
ATOM 2174 C C . LYS A 1 284 ? -10.640 3.467 -15.818 1.00 97.00 284 LYS A C 1
ATOM 2176 O O . LYS A 1 284 ? -10.883 2.361 -16.295 1.00 97.00 284 LYS A O 1
ATOM 2181 N N . LYS A 1 285 ? -9.991 3.608 -14.656 1.00 97.56 285 LYS A N 1
ATOM 2182 C CA . LYS A 1 285 ? -9.628 2.451 -13.839 1.00 97.56 285 LYS A CA 1
ATOM 2183 C C . LYS A 1 285 ? -10.882 1.875 -13.194 1.00 97.56 285 LYS A C 1
ATOM 2185 O O . LYS A 1 285 ? -11.061 0.664 -13.272 1.00 97.56 285 LYS A O 1
ATOM 2190 N N . MET A 1 286 ? -11.751 2.718 -12.647 1.00 98.12 286 MET A N 1
ATOM 2191 C CA . MET A 1 286 ? -13.030 2.290 -12.093 1.00 98.12 286 MET A CA 1
ATOM 2192 C C . MET A 1 286 ? -13.915 1.615 -13.147 1.00 98.12 286 MET A C 1
ATOM 2194 O O . MET A 1 286 ? -14.429 0.539 -12.878 1.00 98.12 286 MET A O 1
ATOM 2198 N N . ASP A 1 287 ? -13.987 2.148 -14.372 1.00 98.38 287 ASP A N 1
ATOM 2199 C CA . ASP A 1 287 ? -14.695 1.508 -15.494 1.00 98.38 287 ASP A CA 1
ATOM 2200 C C . ASP A 1 287 ? -14.183 0.092 -15.759 1.00 98.38 287 ASP A C 1
ATOM 2202 O O . ASP A 1 287 ? -14.962 -0.845 -15.896 1.00 98.38 287 ASP A O 1
ATOM 2206 N N . SER A 1 288 ? -12.858 -0.089 -15.787 1.00 98.38 288 SER A N 1
ATOM 2207 C CA . SER A 1 288 ? -12.269 -1.417 -15.992 1.00 98.38 288 SER A CA 1
ATOM 2208 C C . SER A 1 288 ? -12.549 -2.387 -14.841 1.00 98.38 288 SER A C 1
ATOM 2210 O O . SER A 1 288 ? -12.614 -3.591 -15.067 1.00 98.38 288 SER A O 1
ATOM 2212 N N . ILE A 1 289 ? -12.691 -1.875 -13.614 1.00 98.56 289 ILE A N 1
ATOM 2213 C CA . ILE A 1 289 ? -13.000 -2.684 -12.434 1.00 98.56 289 ILE A CA 1
ATOM 2214 C C . ILE A 1 289 ? -14.471 -3.083 -12.438 1.00 98.56 289 ILE A C 1
ATOM 2216 O O . ILE A 1 289 ? -14.756 -4.259 -12.269 1.00 98.56 289 ILE A O 1
ATOM 2220 N N . ILE A 1 290 ? -15.377 -2.140 -12.694 1.00 98.69 290 ILE A N 1
ATOM 2221 C CA . ILE A 1 290 ? -16.812 -2.407 -12.832 1.00 98.69 290 ILE A CA 1
ATOM 2222 C C . ILE A 1 290 ? -17.051 -3.406 -13.961 1.00 98.69 290 ILE A C 1
ATOM 2224 O O . ILE A 1 290 ? -17.766 -4.377 -13.768 1.00 98.69 290 ILE A O 1
ATOM 2228 N N . LYS A 1 291 ? -16.383 -3.234 -15.107 1.00 98.38 291 LYS A N 1
ATOM 2229 C CA . LYS A 1 291 ? -16.452 -4.202 -16.203 1.00 98.38 291 LYS A CA 1
ATOM 2230 C C . LYS A 1 291 ? -16.026 -5.602 -15.756 1.00 98.38 291 LYS A C 1
ATOM 2232 O O . LYS A 1 291 ? -16.738 -6.555 -16.026 1.00 98.38 291 LYS A O 1
ATOM 2237 N N . LEU A 1 292 ? -14.883 -5.724 -15.077 1.00 98.50 292 LEU A N 1
ATOM 2238 C CA . LEU A 1 292 ? -14.421 -7.018 -14.570 1.00 98.50 292 LEU A CA 1
ATOM 2239 C C . LEU A 1 292 ? -15.419 -7.619 -13.572 1.00 98.50 292 LEU A C 1
ATOM 2241 O O . LEU A 1 292 ? -15.648 -8.822 -13.605 1.00 98.50 292 LEU A O 1
ATOM 2245 N N . ILE A 1 293 ? -16.003 -6.788 -12.707 1.00 98.62 293 ILE A N 1
ATOM 2246 C CA . ILE A 1 293 ? -17.028 -7.207 -11.753 1.00 98.62 293 ILE A CA 1
ATOM 2247 C C . ILE A 1 293 ? -18.254 -7.747 -12.489 1.00 98.62 293 ILE A C 1
ATOM 2249 O O . ILE A 1 293 ? -18.628 -8.880 -12.251 1.00 98.62 293 ILE A O 1
ATOM 2253 N N . ASN A 1 294 ? -18.786 -7.013 -13.463 1.00 97.62 294 ASN A N 1
ATOM 2254 C CA . ASN A 1 294 ? -19.976 -7.412 -14.218 1.00 97.62 294 ASN A CA 1
ATOM 2255 C C . ASN A 1 294 ? -19.758 -8.627 -15.149 1.00 97.62 294 ASN A C 1
ATOM 2257 O O . ASN A 1 294 ? -20.722 -9.152 -15.690 1.00 97.62 294 ASN A O 1
ATOM 2261 N N . GLU A 1 295 ? -18.511 -9.036 -15.402 1.00 97.81 295 GLU A N 1
ATOM 2262 C CA . GLU A 1 295 ? -18.160 -10.187 -16.253 1.00 97.81 295 GLU A CA 1
ATOM 2263 C C . GLU A 1 295 ? -17.783 -11.443 -15.439 1.00 97.81 295 GLU A C 1
ATOM 2265 O O . GLU A 1 295 ? -17.392 -12.462 -16.019 1.00 97.81 295 GLU A O 1
ATOM 2270 N N . THR A 1 296 ? -17.803 -11.368 -14.104 1.00 98.50 296 THR A N 1
ATOM 2271 C CA . THR A 1 296 ? -17.331 -12.438 -13.213 1.00 98.50 296 THR A CA 1
ATOM 2272 C C . THR A 1 296 ? -18.158 -12.523 -11.933 1.00 98.50 296 THR A C 1
ATOM 2274 O O . THR A 1 296 ? -18.984 -11.670 -11.665 1.00 98.50 296 THR A O 1
ATOM 2277 N N . GLU A 1 297 ? -17.878 -13.512 -11.086 1.00 97.62 297 GLU A N 1
ATOM 2278 C CA . GLU A 1 297 ? -18.536 -13.696 -9.779 1.00 97.62 297 GLU A CA 1
ATOM 2279 C C . GLU A 1 297 ? -18.235 -12.617 -8.714 1.00 97.62 297 GLU A C 1
ATOM 2281 O O . GLU A 1 297 ? -18.599 -12.769 -7.544 1.00 97.62 297 GLU A O 1
ATOM 2286 N N . LEU A 1 298 ? -17.476 -11.574 -9.055 1.00 98.69 298 LEU A N 1
ATOM 2287 C CA . LEU A 1 298 ? -17.146 -10.504 -8.119 1.00 98.69 298 LEU A CA 1
ATOM 2288 C C . LEU A 1 298 ? -18.382 -9.638 -7.845 1.00 98.69 298 LEU A C 1
ATOM 2290 O O . LEU A 1 298 ? -19.230 -9.449 -8.702 1.00 98.69 298 LEU A O 1
ATOM 2294 N N . ASN A 1 299 ? -18.465 -9.051 -6.653 1.00 98.56 299 ASN A N 1
ATOM 2295 C CA . ASN A 1 299 ? -19.616 -8.225 -6.268 1.00 98.56 299 ASN A CA 1
ATOM 2296 C C . ASN A 1 299 ? -19.277 -7.055 -5.334 1.00 98.56 299 ASN A C 1
ATOM 2298 O O . ASN A 1 299 ? -20.177 -6.347 -4.880 1.00 98.56 299 ASN A O 1
ATOM 2302 N N . ALA A 1 300 ? -17.997 -6.841 -5.017 1.00 98.81 300 ALA A N 1
ATOM 2303 C CA . ALA A 1 300 ? -17.594 -5.856 -4.021 1.00 98.81 300 ALA A CA 1
ATOM 2304 C C . ALA A 1 300 ? -16.255 -5.181 -4.329 1.00 98.81 300 ALA A C 1
ATOM 2306 O O . ALA A 1 300 ? -15.373 -5.740 -4.989 1.00 98.81 300 ALA A O 1
ATOM 2307 N N . VAL A 1 301 ? -16.063 -3.997 -3.751 1.00 98.88 301 VAL A N 1
ATOM 2308 C CA . VAL A 1 301 ? -14.776 -3.296 -3.730 1.00 98.88 301 VAL A CA 1
ATOM 2309 C C . VAL A 1 301 ? -14.429 -2.824 -2.322 1.00 98.88 301 VAL A C 1
ATOM 2311 O O . VAL A 1 301 ? -15.285 -2.324 -1.596 1.00 98.88 301 VAL A O 1
ATOM 2314 N N . VAL A 1 302 ? -13.152 -2.951 -1.955 1.00 98.88 302 VAL A N 1
ATOM 2315 C CA . VAL A 1 302 ? -12.567 -2.369 -0.740 1.00 98.88 302 VAL A CA 1
ATOM 2316 C C . VAL A 1 302 ? -11.704 -1.182 -1.138 1.00 98.88 302 VAL A C 1
ATOM 2318 O O . VAL A 1 302 ? -10.726 -1.357 -1.860 1.00 98.88 302 VAL A O 1
ATOM 2321 N N . ILE A 1 303 ? -12.058 0.021 -0.693 1.00 98.81 303 ILE A N 1
ATOM 2322 C CA . ILE A 1 303 ? -11.432 1.278 -1.115 1.00 98.81 303 ILE A CA 1
ATOM 2323 C C . ILE A 1 303 ? -10.768 1.957 0.077 1.00 98.81 303 ILE A C 1
ATOM 2325 O O . ILE A 1 303 ? -11.423 2.225 1.081 1.00 98.81 303 ILE A O 1
ATOM 2329 N N . ASP A 1 304 ? -9.491 2.312 -0.056 1.00 98.25 304 ASP A N 1
ATOM 2330 C CA . ASP A 1 304 ? -8.817 3.128 0.957 1.00 98.25 304 ASP A CA 1
ATOM 2331 C C . ASP A 1 304 ? -9.421 4.532 1.031 1.00 98.25 304 ASP A C 1
ATOM 2333 O O . ASP A 1 304 ? -9.286 5.331 0.103 1.00 98.25 304 ASP A O 1
ATOM 2337 N N . LEU A 1 305 ? -10.029 4.855 2.171 1.00 98.31 305 LEU A N 1
ATOM 2338 C CA . LEU A 1 305 ? -10.360 6.233 2.537 1.00 98.31 305 LEU A CA 1
ATOM 2339 C C . LEU A 1 305 ? -9.283 6.851 3.422 1.00 98.31 305 LEU A C 1
ATOM 2341 O O . LEU A 1 305 ? -9.037 8.055 3.345 1.00 98.31 305 LEU A O 1
ATOM 2345 N N . LYS A 1 306 ? -8.612 6.018 4.221 1.00 98.31 306 LYS A N 1
ATOM 2346 C CA . LYS A 1 306 ? -7.422 6.388 4.979 1.00 98.31 306 LYS A CA 1
ATOM 2347 C C . LYS A 1 306 ? -6.387 5.276 4.895 1.00 98.31 306 LYS A C 1
ATOM 2349 O O . LYS A 1 306 ? -6.644 4.164 5.352 1.00 98.31 306 LYS A O 1
ATOM 2354 N N . ASP A 1 307 ? -5.223 5.582 4.330 1.00 95.25 307 ASP A N 1
ATOM 2355 C CA . ASP A 1 307 ? -4.168 4.589 4.108 1.00 95.25 307 ASP A CA 1
ATOM 2356 C C . ASP A 1 307 ? -3.126 4.538 5.238 1.00 95.25 307 ASP A C 1
ATOM 2358 O O . ASP A 1 307 ? -3.137 5.325 6.192 1.00 95.25 307 ASP A O 1
ATOM 2362 N N . TYR A 1 308 ? -2.187 3.600 5.095 1.00 94.06 308 TYR A N 1
ATOM 2363 C CA . TYR A 1 308 ? -1.099 3.329 6.037 1.00 94.06 308 TYR A CA 1
ATOM 2364 C C . TYR A 1 308 ? -0.138 4.512 6.246 1.00 94.06 308 TYR A C 1
ATOM 2366 O O . TYR A 1 308 ? 0.712 4.462 7.136 1.00 94.06 308 TYR A O 1
ATOM 2374 N N . SER A 1 309 ? -0.205 5.546 5.397 1.00 95.19 309 SER A N 1
ATOM 2375 C CA . SER A 1 309 ? 0.585 6.765 5.568 1.00 95.19 309 SER A CA 1
ATOM 2376 C C . SER A 1 309 ? -0.055 7.741 6.555 1.00 95.19 309 SER A C 1
ATOM 2378 O O . SER A 1 309 ? 0.602 8.689 6.975 1.00 95.19 309 SER A O 1
ATOM 2380 N N . GLY A 1 310 ? -1.315 7.518 6.941 1.00 96.56 310 GLY A N 1
ATOM 2381 C CA . GLY A 1 310 ? -2.072 8.418 7.810 1.00 96.56 310 GLY A CA 1
ATOM 2382 C C . GLY A 1 310 ? -2.907 9.460 7.070 1.00 96.56 310 GLY A C 1
ATOM 2383 O O . GLY A 1 310 ? -3.585 10.269 7.702 1.00 96.56 310 GLY A O 1
ATOM 2384 N N . LYS A 1 311 ? -2.877 9.456 5.733 1.00 98.00 311 LYS A N 1
ATOM 2385 C CA . LYS A 1 311 ? -3.609 10.421 4.909 1.00 98.00 311 LYS A CA 1
ATOM 2386 C C . LYS A 1 311 ? -5.074 10.052 4.771 1.00 98.00 311 LYS A C 1
ATOM 2388 O O . LYS A 1 311 ? -5.393 8.893 4.532 1.00 98.00 311 LYS A O 1
ATOM 2393 N N . VAL A 1 312 ? -5.933 11.065 4.816 1.00 98.56 312 VAL A N 1
ATOM 2394 C CA . VAL A 1 312 ? -7.353 10.983 4.454 1.00 98.56 312 VAL A CA 1
ATOM 2395 C C . VAL A 1 312 ? -7.490 11.328 2.969 1.00 98.56 312 VAL A C 1
ATOM 2397 O O . VAL A 1 312 ? -7.081 12.400 2.530 1.00 98.56 312 VAL A O 1
ATOM 2400 N N . LEU A 1 313 ? -7.992 10.392 2.166 1.00 98.38 313 LEU A N 1
ATOM 2401 C CA . LEU A 1 313 ? -7.842 10.390 0.702 1.00 98.38 313 LEU A CA 1
ATOM 2402 C C . LEU A 1 313 ? -9.067 10.937 -0.049 1.00 98.38 313 LEU A C 1
ATOM 2404 O O . LEU A 1 313 ? -9.188 10.767 -1.267 1.00 98.38 313 LEU A O 1
ATOM 2408 N N . TYR A 1 314 ? -9.948 11.625 0.671 1.00 98.25 314 TYR A N 1
ATOM 2409 C CA . TYR A 1 314 ? -11.156 12.289 0.189 1.00 98.25 314 TYR A CA 1
ATOM 2410 C C . TYR A 1 314 ? -11.325 13.650 0.885 1.00 98.25 314 TYR A C 1
ATOM 2412 O O . TYR A 1 314 ? -10.599 13.964 1.832 1.00 98.25 314 TYR A O 1
ATOM 2420 N N . ASP A 1 315 ? -12.258 14.467 0.395 1.00 97.06 315 ASP A N 1
ATOM 2421 C CA . ASP A 1 315 ? -12.607 15.761 0.997 1.00 97.06 315 ASP A CA 1
ATOM 2422 C C . ASP A 1 315 ? -13.431 15.555 2.283 1.00 97.06 315 ASP A C 1
ATOM 2424 O O . ASP A 1 315 ? -14.660 15.512 2.259 1.00 97.06 315 ASP A O 1
ATOM 2428 N N . SER A 1 316 ? -12.731 15.360 3.401 1.00 97.25 316 SER A N 1
ATOM 2429 C CA . SER A 1 316 ? -13.325 15.149 4.726 1.00 97.25 316 SER A CA 1
ATOM 2430 C C . SER A 1 316 ? -13.743 16.463 5.382 1.00 97.25 316 SER A C 1
ATOM 2432 O O . SER A 1 316 ? -13.055 17.480 5.271 1.00 97.25 316 SER A O 1
ATOM 2434 N N . LYS A 1 317 ? -14.847 16.426 6.130 1.00 96.88 317 LYS A N 1
ATOM 2435 C CA . LYS A 1 317 ? -15.389 17.537 6.923 1.00 96.88 317 LYS A CA 1
ATOM 2436 C C . LYS A 1 317 ? -15.043 17.426 8.408 1.00 96.88 317 LYS A C 1
ATOM 2438 O O . LYS A 1 317 ? -15.526 18.213 9.218 1.00 96.88 317 LYS A O 1
ATOM 2443 N N . ILE A 1 318 ? -14.182 16.481 8.783 1.00 97.19 318 ILE A N 1
ATOM 2444 C CA . ILE A 1 318 ? -13.732 16.303 10.165 1.00 97.19 318 ILE A CA 1
ATOM 2445 C C . ILE A 1 318 ? -12.772 17.445 10.545 1.00 97.19 318 ILE A C 1
ATOM 2447 O O . ILE A 1 318 ? -11.697 17.557 9.946 1.00 97.19 318 ILE A O 1
ATOM 2451 N N . PRO A 1 319 ? -13.059 18.247 11.592 1.00 97.19 319 PRO A N 1
ATOM 2452 C CA . PRO A 1 319 ? -12.228 19.402 11.947 1.00 97.19 319 PRO A CA 1
ATOM 2453 C C . PRO A 1 319 ? -10.765 19.052 12.234 1.00 97.19 319 PRO A C 1
ATOM 2455 O O . PRO A 1 319 ? -9.856 19.795 11.877 1.00 97.19 319 PRO A O 1
ATOM 2458 N N . LEU A 1 320 ? -10.504 17.899 12.861 1.00 95.38 320 LEU A N 1
ATOM 2459 C CA . LEU A 1 320 ? -9.137 17.456 13.142 1.00 95.38 320 LEU A CA 1
ATOM 2460 C C . LEU A 1 320 ? -8.333 17.208 11.855 1.00 95.38 320 LEU A C 1
ATOM 2462 O O . LEU A 1 320 ? -7.140 17.509 11.819 1.00 95.38 320 LEU A O 1
ATOM 2466 N N . VAL A 1 321 ? -8.981 16.682 10.812 1.00 97.56 321 VAL A N 1
ATOM 2467 C CA . VAL A 1 321 ? -8.359 16.383 9.516 1.00 97.56 321 VAL A CA 1
ATOM 2468 C C . VAL A 1 321 ? -7.920 17.669 8.821 1.00 97.56 321 VAL A C 1
ATOM 2470 O O . VAL A 1 321 ? -6.791 17.731 8.328 1.00 97.56 321 VAL A O 1
ATOM 2473 N N . ASP A 1 322 ? -8.768 18.698 8.836 1.00 95.25 322 ASP A N 1
ATOM 2474 C CA . ASP A 1 322 ? -8.456 20.017 8.279 1.00 95.25 322 ASP A CA 1
ATOM 2475 C C . ASP A 1 322 ? -7.370 20.740 9.094 1.00 95.25 322 ASP A C 1
ATOM 2477 O O . ASP A 1 322 ? -6.299 21.062 8.573 1.00 95.25 322 ASP A O 1
ATOM 2481 N N . ASN A 1 323 ? -7.568 20.859 10.413 1.00 97.00 323 ASN A N 1
ATOM 2482 C CA . ASN A 1 323 ? -6.640 21.537 11.324 1.00 97.00 323 ASN A CA 1
ATOM 2483 C C . ASN A 1 323 ? -5.218 20.964 11.256 1.00 97.00 323 ASN A C 1
ATOM 2485 O O . ASN A 1 323 ? -4.225 21.693 11.309 1.00 97.00 323 ASN A O 1
ATOM 2489 N N . LEU A 1 324 ? -5.103 19.639 11.142 1.00 97.00 324 LEU A N 1
ATOM 2490 C CA . LEU A 1 324 ? -3.817 18.962 11.035 1.00 97.00 324 LEU A CA 1
ATOM 2491 C C . LEU A 1 324 ? -3.346 18.796 9.587 1.00 97.00 324 LEU A C 1
ATOM 2493 O O . LEU A 1 324 ? -2.216 18.350 9.385 1.00 97.00 324 LEU A O 1
ATOM 2497 N N . LYS A 1 325 ? -4.125 19.201 8.580 1.00 97.19 325 LYS A N 1
ATOM 2498 C CA . LYS A 1 325 ? -3.803 19.049 7.153 1.00 97.19 325 LYS A CA 1
ATOM 2499 C C . LYS A 1 325 ? -3.475 17.594 6.798 1.00 97.19 325 LYS A C 1
ATOM 2501 O O . LYS A 1 325 ? -2.411 17.306 6.248 1.00 97.19 325 LYS A O 1
ATOM 2506 N N . LEU A 1 326 ? -4.361 16.674 7.183 1.00 96.62 326 LEU A N 1
ATOM 2507 C CA . LEU A 1 326 ? -4.204 15.229 6.953 1.00 96.62 326 LEU A CA 1
ATOM 2508 C C . LEU A 1 326 ? -4.737 14.781 5.584 1.00 96.62 326 LEU A C 1
ATOM 2510 O O . LEU A 1 326 ? -4.579 13.616 5.220 1.00 96.62 326 LEU A O 1
ATOM 2514 N N . GLN A 1 327 ? -5.362 15.681 4.823 1.00 96.25 327 GLN A N 1
ATOM 2515 C CA . GLN A 1 327 ? -5.950 15.352 3.528 1.00 96.25 327 GLN A CA 1
ATOM 2516 C C . GLN A 1 327 ? -4.899 15.191 2.421 1.00 96.25 327 GLN A C 1
ATOM 2518 O O . GLN A 1 327 ? -3.938 15.955 2.315 1.00 96.25 327 GLN A O 1
ATOM 2523 N N . ASP A 1 328 ? -5.136 14.226 1.539 1.00 96.81 328 ASP A N 1
ATOM 2524 C CA . ASP A 1 328 ? -4.496 14.092 0.232 1.00 96.81 328 ASP A CA 1
ATOM 2525 C C . ASP A 1 328 ? -5.541 13.563 -0.756 1.00 96.81 328 ASP A C 1
ATOM 2527 O O . ASP A 1 328 ? -5.594 12.370 -1.044 1.00 96.81 328 ASP A O 1
ATOM 2531 N N . ILE A 1 329 ? -6.428 14.451 -1.210 1.00 97.19 329 ILE A N 1
ATOM 2532 C CA . ILE A 1 329 ? -7.649 14.099 -1.946 1.00 97.19 329 ILE A CA 1
ATOM 2533 C C . ILE A 1 329 ? -7.304 13.342 -3.239 1.00 97.19 329 ILE A C 1
ATOM 2535 O O . ILE A 1 329 ? -6.830 13.919 -4.224 1.00 97.19 329 ILE A O 1
ATOM 2539 N N . ARG A 1 330 ? -7.573 12.031 -3.250 1.00 97.69 330 ARG A N 1
ATOM 2540 C CA . ARG A 1 330 ? -7.453 11.151 -4.426 1.00 97.69 330 ARG A CA 1
ATOM 2541 C C . ARG A 1 330 ? -8.808 10.799 -5.012 1.00 97.69 330 ARG A C 1
ATOM 2543 O O . ARG A 1 330 ? -8.918 10.702 -6.231 1.00 97.69 330 ARG A O 1
ATOM 2550 N N . ILE A 1 331 ? -9.834 10.705 -4.173 1.00 97.69 331 ILE A N 1
ATOM 2551 C CA . ILE A 1 331 ? -11.225 10.541 -4.587 1.00 97.69 331 ILE A CA 1
ATOM 2552 C C . ILE A 1 331 ? -11.885 11.918 -4.517 1.00 97.69 331 ILE A C 1
ATOM 2554 O O . ILE A 1 331 ? -12.279 12.379 -3.452 1.00 97.69 331 ILE A O 1
ATOM 2558 N N . LYS A 1 332 ? -11.945 12.613 -5.659 1.00 95.12 332 LYS A N 1
ATOM 2559 C CA . LYS A 1 332 ? -12.418 14.009 -5.723 1.00 95.12 332 LYS A CA 1
ATOM 2560 C C . LYS A 1 332 ? -13.910 14.164 -5.440 1.00 95.12 332 LYS A C 1
ATOM 2562 O O . LYS A 1 332 ? -14.317 15.184 -4.909 1.00 95.12 332 LYS A O 1
ATOM 2567 N N . ASN A 1 333 ? -14.706 13.187 -5.861 1.00 95.00 333 ASN A N 1
ATOM 2568 C CA . ASN A 1 333 ? -16.148 13.180 -5.670 1.00 95.00 333 ASN A CA 1
ATOM 2569 C C . ASN A 1 333 ? -16.555 11.766 -5.240 1.00 95.00 333 ASN A C 1
ATOM 2571 O O . ASN A 1 333 ? -16.675 10.868 -6.076 1.00 95.00 333 ASN A O 1
ATOM 2575 N N . VAL A 1 334 ? -16.665 11.571 -3.924 1.00 96.69 334 VAL A N 1
ATOM 2576 C CA . VAL A 1 334 ? -17.037 10.282 -3.327 1.00 96.69 334 VAL A CA 1
ATOM 2577 C C . VAL A 1 334 ? -18.480 9.938 -3.686 1.00 96.69 334 VAL A C 1
ATOM 2579 O O . VAL A 1 334 ? -18.730 8.814 -4.095 1.00 96.69 334 VAL A O 1
ATOM 2582 N N . GLU A 1 335 ? -19.401 10.901 -3.648 1.00 95.44 335 GLU A N 1
ATOM 2583 C CA . GLU A 1 335 ? -20.816 10.693 -3.989 1.00 95.44 335 GLU A CA 1
ATOM 2584 C C . GLU A 1 335 ? -20.990 10.131 -5.407 1.00 95.44 335 GLU A C 1
ATOM 2586 O O . GLU A 1 335 ? -21.648 9.112 -5.592 1.00 95.44 335 GLU A O 1
ATOM 2591 N N . LYS A 1 336 ? -20.315 10.720 -6.405 1.00 97.00 336 LYS A N 1
ATOM 2592 C CA . LYS A 1 336 ? -20.326 10.227 -7.794 1.00 97.00 336 LYS A CA 1
ATOM 2593 C C . LYS A 1 336 ? -19.763 8.809 -7.900 1.00 97.00 336 LYS A C 1
ATOM 2595 O O . LYS A 1 336 ? -20.264 8.007 -8.683 1.00 97.00 336 LYS A O 1
ATOM 2600 N N . LEU A 1 337 ? -18.698 8.501 -7.155 1.00 98.25 337 LEU A N 1
ATOM 2601 C CA . LEU A 1 337 ? -18.126 7.155 -7.131 1.00 98.25 337 LEU A CA 1
ATOM 2602 C C . LEU A 1 337 ? -19.119 6.149 -6.537 1.00 98.25 337 LEU A C 1
ATOM 2604 O O . LEU A 1 337 ? -19.308 5.085 -7.117 1.00 98.25 337 LEU A O 1
ATOM 2608 N N . LEU A 1 338 ? -19.745 6.482 -5.408 1.00 97.62 338 LEU A N 1
ATOM 2609 C CA . LEU A 1 338 ? -20.698 5.601 -4.736 1.00 97.62 338 LEU A CA 1
ATOM 2610 C C . LEU A 1 338 ? -21.948 5.383 -5.592 1.00 97.62 338 LEU A C 1
ATOM 2612 O O . LEU A 1 338 ? -22.301 4.231 -5.813 1.00 97.62 338 LEU A O 1
ATOM 2616 N N . ALA A 1 339 ? -22.510 6.442 -6.185 1.00 97.00 339 ALA A N 1
ATOM 2617 C CA . ALA A 1 339 ? -23.638 6.340 -7.113 1.00 97.00 339 ALA A CA 1
ATOM 2618 C C . ALA A 1 339 ? -23.329 5.401 -8.290 1.00 97.00 339 ALA A C 1
ATOM 2620 O O . ALA A 1 339 ? -24.117 4.522 -8.619 1.00 97.00 339 ALA A O 1
ATOM 2621 N N . LYS A 1 340 ? -22.129 5.509 -8.871 1.00 97.81 340 LYS A N 1
ATOM 2622 C CA . LYS A 1 340 ? -21.693 4.620 -9.953 1.00 97.81 340 LYS A CA 1
ATOM 2623 C C . LYS A 1 340 ? -21.584 3.153 -9.521 1.00 97.81 340 LYS A C 1
ATOM 2625 O O . LYS A 1 340 ? -21.862 2.251 -10.309 1.00 97.81 340 LYS A O 1
ATOM 2630 N N . LEU A 1 341 ? -21.132 2.900 -8.294 1.00 98.38 341 LEU A N 1
ATOM 2631 C CA . LEU A 1 341 ? -21.073 1.548 -7.736 1.00 98.38 341 LEU A CA 1
ATOM 2632 C C . LEU A 1 341 ? -22.485 1.014 -7.443 1.00 98.38 341 LEU A C 1
ATOM 2634 O O . LEU A 1 341 ? -22.746 -0.155 -7.718 1.00 98.38 341 LEU A O 1
ATOM 2638 N N . ASP A 1 342 ? -23.398 1.867 -6.972 1.00 95.94 342 ASP A N 1
ATOM 2639 C CA . ASP A 1 342 ? -24.809 1.532 -6.739 1.00 95.94 342 ASP A CA 1
ATOM 2640 C C . ASP A 1 342 ? -25.548 1.185 -8.036 1.00 95.94 342 ASP A C 1
ATOM 2642 O O . ASP A 1 342 ? -26.237 0.168 -8.087 1.00 95.94 342 ASP A O 1
ATOM 2646 N N . GLU A 1 343 ? -25.333 1.948 -9.113 1.00 97.50 343 GLU A N 1
ATOM 2647 C CA . GLU A 1 343 ? -25.862 1.661 -10.458 1.00 97.50 343 GLU A CA 1
ATOM 2648 C C . GLU A 1 343 ? -25.449 0.273 -10.980 1.00 97.50 343 GLU A C 1
ATOM 2650 O O . GLU A 1 343 ? -26.139 -0.307 -11.814 1.00 97.50 343 GLU A O 1
ATOM 2655 N N . ASN A 1 344 ? -24.335 -0.270 -10.480 1.00 97.38 344 ASN A N 1
ATOM 2656 C CA . ASN A 1 344 ? -23.826 -1.598 -10.829 1.00 97.38 344 ASN A CA 1
ATOM 2657 C C . ASN A 1 344 ? -24.050 -2.632 -9.709 1.00 97.38 344 ASN A C 1
ATOM 2659 O O . ASN A 1 344 ? -23.482 -3.719 -9.754 1.00 97.38 344 ASN A O 1
ATOM 2663 N N . ASN A 1 345 ? -24.864 -2.311 -8.694 1.00 95.88 345 ASN A N 1
ATOM 2664 C CA . ASN A 1 345 ? -25.182 -3.176 -7.552 1.00 95.88 345 ASN A CA 1
ATOM 2665 C C . ASN A 1 345 ? -23.954 -3.635 -6.725 1.00 95.88 345 ASN A C 1
ATOM 2667 O O . ASN A 1 345 ? -24.015 -4.623 -5.988 1.00 95.88 345 ASN A O 1
ATOM 2671 N N . ILE A 1 346 ? -22.841 -2.902 -6.785 1.00 98.44 346 ILE A N 1
ATOM 2672 C CA . ILE A 1 346 ? -21.572 -3.283 -6.154 1.00 98.44 346 ILE A CA 1
ATOM 2673 C C . ILE A 1 346 ? -21.599 -2.953 -4.658 1.00 98.44 346 ILE A C 1
ATOM 2675 O O . ILE A 1 346 ? -22.058 -1.891 -4.235 1.00 98.44 346 ILE A O 1
ATOM 2679 N N . TYR A 1 347 ? -21.102 -3.869 -3.829 1.00 98.62 347 TYR A N 1
ATOM 2680 C CA . TYR A 1 347 ? -20.958 -3.673 -2.388 1.00 98.62 347 TYR A CA 1
ATOM 2681 C C . TYR A 1 347 ? -19.704 -2.858 -2.050 1.00 98.62 347 TYR A C 1
ATOM 2683 O O . TYR A 1 347 ? -18.602 -3.139 -2.532 1.00 98.62 347 TYR A O 1
ATOM 2691 N N . LYS A 1 348 ? -19.875 -1.823 -1.226 1.00 98.31 348 LYS A N 1
ATOM 2692 C CA . LYS A 1 348 ? -18.900 -0.735 -1.051 1.00 98.31 348 LYS A CA 1
ATOM 2693 C C . LYS A 1 348 ? -18.277 -0.810 0.339 1.00 98.31 348 LYS A C 1
ATOM 2695 O O . LYS A 1 348 ? -18.948 -0.513 1.325 1.00 98.31 348 LYS A O 1
ATOM 2700 N N . ILE A 1 349 ? -16.994 -1.153 0.424 1.00 98.88 349 ILE A N 1
ATOM 2701 C CA . ILE A 1 349 ? -16.266 -1.273 1.695 1.00 98.88 349 ILE A CA 1
ATOM 2702 C C . ILE A 1 349 ? -15.239 -0.140 1.802 1.00 98.88 349 ILE A C 1
ATOM 2704 O O . ILE A 1 349 ? -14.352 -0.025 0.956 1.00 98.88 349 ILE A O 1
ATOM 2708 N N . ALA A 1 350 ? -15.340 0.701 2.831 1.00 98.81 350 ALA A N 1
ATOM 2709 C CA . ALA A 1 350 ? -14.353 1.740 3.123 1.00 98.81 350 ALA A CA 1
ATOM 2710 C C . ALA A 1 350 ? -13.273 1.194 4.056 1.00 98.81 350 ALA A C 1
ATOM 2712 O O . ALA A 1 350 ? -13.574 0.796 5.177 1.00 98.81 350 ALA A O 1
ATOM 2713 N N . ARG A 1 351 ? -12.012 1.216 3.623 1.00 98.81 351 ARG A N 1
ATOM 2714 C CA . ARG A 1 351 ? -10.867 0.784 4.429 1.00 98.81 351 ARG A CA 1
ATOM 2715 C C . ARG A 1 351 ? -10.173 1.958 5.115 1.00 98.81 351 ARG A C 1
ATOM 2717 O O . ARG A 1 351 ? -9.880 2.983 4.488 1.00 98.81 351 ARG A O 1
ATOM 2724 N N . ILE A 1 352 ? -9.901 1.783 6.408 1.00 98.75 352 ILE A N 1
ATOM 2725 C CA . ILE A 1 352 ? -9.289 2.772 7.300 1.00 98.75 352 ILE A CA 1
ATOM 2726 C C . ILE A 1 352 ? -8.116 2.122 8.043 1.00 98.75 352 ILE A C 1
ATOM 2728 O O . ILE A 1 352 ? -8.305 1.221 8.857 1.00 98.75 352 ILE A O 1
ATOM 2732 N N . SER A 1 353 ? -6.892 2.606 7.814 1.00 98.06 353 SER A N 1
ATOM 2733 C CA . SER A 1 353 ? -5.739 2.249 8.656 1.00 98.06 353 SER A CA 1
ATOM 2734 C C . SER A 1 353 ? -5.806 2.948 10.020 1.00 98.06 353 SER A C 1
ATOM 2736 O O . SER A 1 353 ? -5.994 4.166 10.093 1.00 98.06 353 SER A O 1
ATOM 2738 N N . VAL A 1 354 ? -5.628 2.176 11.095 1.00 98.38 354 VAL A N 1
ATOM 2739 C CA . VAL A 1 354 ? -5.879 2.590 12.483 1.00 98.38 354 VAL A CA 1
ATOM 2740 C C . VAL A 1 354 ? -4.603 3.088 13.173 1.00 98.38 354 VAL A C 1
ATOM 2742 O O . VAL A 1 354 ? -4.408 4.298 13.260 1.00 98.38 354 VAL A O 1
ATOM 2745 N N . PHE A 1 355 ? -3.726 2.195 13.658 1.00 98.31 355 PHE A N 1
ATOM 2746 C CA . PHE A 1 355 ? -2.604 2.592 14.529 1.00 98.31 355 PHE A CA 1
ATOM 2747 C C . PHE A 1 355 ? -1.283 2.853 13.796 1.00 98.31 355 PHE A C 1
ATOM 2749 O O . PHE A 1 355 ? -0.406 3.545 14.321 1.00 98.31 355 PHE A O 1
ATOM 2756 N N . GLN A 1 356 ? -1.137 2.364 12.563 1.00 97.38 356 GLN A N 1
ATOM 2757 C CA . GLN A 1 356 ? -0.047 2.797 11.692 1.00 97.38 356 GLN A CA 1
ATOM 2758 C C . GLN A 1 356 ? -0.431 4.125 11.026 1.00 97.38 356 GLN A C 1
ATOM 2760 O O . GLN A 1 356 ? -0.962 4.156 9.917 1.00 97.38 356 GLN A O 1
ATOM 2765 N N . ASP A 1 357 ? -0.197 5.224 11.739 1.00 98.19 357 ASP A N 1
ATOM 2766 C CA . ASP A 1 357 ? -0.512 6.582 11.292 1.00 98.19 357 ASP A CA 1
ATOM 2767 C C . ASP A 1 357 ? 0.677 7.524 11.547 1.00 98.19 357 ASP A C 1
ATOM 2769 O O . ASP A 1 357 ? 0.711 8.241 12.553 1.00 98.19 357 ASP A O 1
ATOM 2773 N N . PRO A 1 358 ? 1.693 7.512 10.665 1.00 97.94 358 PRO A N 1
ATOM 2774 C CA . PRO A 1 358 ? 2.897 8.299 10.882 1.00 97.94 358 PRO A CA 1
ATOM 2775 C C . PRO A 1 358 ? 2.633 9.802 10.829 1.00 97.94 358 PRO A C 1
ATOM 2777 O O . PRO A 1 358 ? 3.232 10.540 11.602 1.00 97.94 358 PRO A O 1
ATOM 2780 N N . ILE A 1 359 ? 1.731 10.290 9.973 1.00 97.88 359 ILE A N 1
ATOM 2781 C CA . ILE A 1 359 ? 1.471 11.734 9.880 1.00 97.88 359 ILE A CA 1
ATOM 2782 C C . ILE A 1 359 ? 0.779 12.249 11.143 1.00 97.88 359 ILE A C 1
ATOM 2784 O O . ILE A 1 359 ? 1.181 13.295 11.664 1.00 97.88 359 ILE A O 1
ATOM 2788 N N . LEU A 1 360 ? -0.231 11.535 11.654 1.00 98.25 360 LEU A N 1
ATOM 2789 C CA . LEU A 1 360 ? -0.849 11.899 12.925 1.00 98.25 360 LEU A CA 1
ATOM 2790 C C . LEU A 1 360 ? 0.167 11.799 14.058 1.00 98.25 360 LEU A C 1
ATOM 2792 O O . LEU A 1 360 ? 0.199 12.690 14.904 1.00 98.25 360 LEU A O 1
ATOM 2796 N N . ALA A 1 361 ? 1.031 10.780 14.042 1.00 98.25 361 ALA A N 1
ATOM 2797 C CA . ALA A 1 361 ? 2.010 10.598 15.098 1.00 98.25 361 ALA A CA 1
ATOM 2798 C C . ALA A 1 361 ? 2.998 11.773 15.211 1.00 98.25 361 ALA A C 1
ATOM 2800 O O . ALA A 1 361 ? 3.287 12.262 16.305 1.00 98.25 361 ALA A O 1
ATOM 2801 N N . GLU A 1 362 ? 3.464 12.288 14.072 1.00 98.00 362 GLU A N 1
ATOM 2802 C CA . GLU A 1 362 ? 4.343 13.465 14.016 1.00 98.00 362 GLU A CA 1
ATOM 2803 C C . GLU A 1 362 ? 3.620 14.750 14.441 1.00 98.00 362 GLU A C 1
ATOM 2805 O O . GLU A 1 362 ? 4.194 15.607 15.110 1.00 98.00 362 GLU A O 1
ATOM 2810 N N . LYS A 1 363 ? 2.348 14.904 14.056 1.00 98.00 363 LYS A N 1
ATOM 2811 C CA . LYS A 1 363 ? 1.559 16.119 14.328 1.00 98.00 363 LYS A CA 1
ATOM 2812 C C . LYS A 1 363 ? 0.949 16.154 15.727 1.00 98.00 363 LYS A C 1
ATOM 2814 O O . LYS A 1 363 ? 0.647 17.233 16.237 1.00 98.00 363 LYS A O 1
ATOM 2819 N N . LYS A 1 364 ? 0.769 14.992 16.351 1.00 98.06 364 LYS A N 1
ATOM 2820 C CA . LYS A 1 364 ? 0.313 14.812 17.732 1.00 98.06 364 LYS A CA 1
ATOM 2821 C C . LYS A 1 364 ? 1.286 13.889 18.474 1.00 98.06 364 LYS A C 1
ATOM 2823 O O . LYS A 1 364 ? 0.918 12.765 18.829 1.00 98.06 364 LYS A O 1
ATOM 2828 N N . PRO A 1 365 ? 2.522 14.337 18.778 1.00 97.44 365 PRO A N 1
ATOM 2829 C CA . PRO A 1 365 ? 3.490 13.490 19.463 1.00 97.44 365 PRO A CA 1
ATOM 2830 C C . PRO A 1 365 ? 2.970 12.938 20.793 1.00 97.44 365 PRO A C 1
ATOM 2832 O O . PRO A 1 365 ? 3.333 11.832 21.172 1.00 97.44 365 PRO A O 1
ATOM 2835 N N . GLN A 1 366 ? 2.127 13.678 21.512 1.00 96.38 366 GLN A N 1
ATOM 2836 C CA . GLN A 1 366 ? 1.500 13.254 22.767 1.00 96.38 366 GLN A CA 1
ATOM 2837 C C . GLN A 1 366 ? 0.488 12.103 22.611 1.00 96.38 366 GLN A C 1
ATOM 2839 O O . GLN A 1 366 ? 0.104 11.499 23.605 1.00 96.38 366 GLN A O 1
ATOM 2844 N N . TRP A 1 367 ? 0.057 11.789 21.386 1.00 97.88 367 TRP A N 1
ATOM 2845 C CA . TRP A 1 367 ? -0.809 10.645 21.073 1.00 97.88 367 TRP A CA 1
ATOM 2846 C C . TRP A 1 367 ? -0.031 9.421 20.580 1.00 97.88 367 TRP A C 1
ATOM 2848 O O . TRP A 1 367 ? -0.625 8.484 20.054 1.00 97.88 367 TRP A O 1
ATOM 2858 N N . SER A 1 368 ? 1.296 9.445 20.692 1.00 98.12 368 SER A N 1
ATOM 2859 C CA . SER A 1 368 ? 2.175 8.568 19.921 1.00 98.12 368 SER A CA 1
ATOM 2860 C C . SER A 1 368 ? 3.153 7.795 20.778 1.00 98.12 368 SER A C 1
ATOM 2862 O O . SER A 1 368 ? 3.556 8.251 21.851 1.00 98.12 368 SER A O 1
ATOM 2864 N N . ILE A 1 369 ? 3.591 6.653 20.249 1.00 97.69 369 ILE A N 1
ATOM 2865 C CA . ILE A 1 369 ? 4.569 5.798 20.910 1.00 97.69 369 ILE A CA 1
ATOM 2866 C C . ILE A 1 369 ? 5.895 6.550 21.062 1.00 97.69 369 ILE A C 1
ATOM 2868 O O . ILE A 1 369 ? 6.451 7.094 20.102 1.00 97.69 369 ILE A O 1
ATOM 2872 N N . LYS A 1 370 ? 6.420 6.568 22.289 1.00 97.69 370 LYS A N 1
ATOM 2873 C CA . LYS A 1 370 ? 7.690 7.222 22.624 1.00 97.69 370 LYS A CA 1
ATOM 2874 C C . LYS A 1 370 ? 8.841 6.229 22.653 1.00 97.69 370 LYS A C 1
ATOM 2876 O O . LYS A 1 370 ? 8.646 5.044 22.921 1.00 97.69 370 LYS A O 1
ATOM 2881 N N . SER A 1 371 ? 10.041 6.735 22.390 1.00 97.12 371 SER A N 1
ATOM 2882 C CA . SER A 1 371 ? 11.288 5.992 22.571 1.00 97.12 371 SER A CA 1
ATOM 2883 C C . SER A 1 371 ? 11.864 6.252 23.963 1.00 97.12 371 SER A C 1
ATOM 2885 O O . SER A 1 371 ? 11.799 7.375 24.470 1.00 97.12 371 SER A O 1
ATOM 2887 N N . LYS A 1 372 ? 12.479 5.231 24.569 1.00 96.56 372 LYS A N 1
ATOM 2888 C CA . LYS A 1 372 ? 13.266 5.366 25.805 1.00 96.56 372 LYS A CA 1
ATOM 2889 C C . LYS A 1 372 ? 14.495 6.258 25.617 1.00 96.56 372 LYS A C 1
ATOM 2891 O O . LYS A 1 372 ? 14.989 6.811 26.591 1.00 96.56 372 LYS A O 1
ATOM 2896 N N . GLN A 1 373 ? 14.963 6.421 24.380 1.00 92.94 373 GLN A N 1
ATOM 2897 C CA . GLN A 1 373 ? 16.042 7.343 24.010 1.00 92.94 373 GLN A CA 1
ATOM 2898 C C . GLN A 1 373 ? 15.553 8.791 23.826 1.00 92.94 373 GLN A C 1
ATOM 2900 O O . GLN A 1 373 ? 16.349 9.673 23.513 1.00 92.94 373 GLN A O 1
ATOM 2905 N N . GLY A 1 374 ? 14.259 9.052 24.035 1.00 94.00 374 GLY A N 1
ATOM 2906 C CA . GLY A 1 374 ? 13.632 10.350 23.815 1.00 94.00 374 GLY A CA 1
ATOM 2907 C C . GLY A 1 374 ? 12.994 10.473 22.429 1.00 94.00 374 GLY A C 1
ATOM 2908 O O . GLY A 1 374 ? 13.343 9.777 21.479 1.00 94.00 374 GLY A O 1
ATOM 2909 N N . GLY A 1 375 ? 12.014 11.371 22.309 1.00 96.44 375 GLY A N 1
ATOM 2910 C CA . GLY A 1 375 ? 11.272 11.572 21.063 1.00 96.44 375 GLY A CA 1
ATOM 2911 C C . GLY A 1 375 ? 10.295 10.437 20.721 1.00 96.44 375 GLY A C 1
ATOM 2912 O O . GLY A 1 375 ? 9.831 9.695 21.592 1.00 96.44 375 GLY A O 1
ATOM 2913 N N . LEU A 1 376 ? 9.918 10.355 19.442 1.00 97.81 376 LEU A N 1
ATOM 2914 C CA . LEU A 1 376 ? 9.020 9.319 18.922 1.00 97.81 376 LEU A CA 1
ATOM 2915 C C . LEU A 1 376 ? 9.788 8.033 18.632 1.00 97.81 376 LEU A C 1
ATOM 2917 O O . LEU A 1 376 ? 10.870 8.070 18.046 1.00 97.81 376 LEU A O 1
ATOM 2921 N N . TRP A 1 377 ? 9.196 6.896 18.987 1.00 98.00 377 TRP A N 1
ATOM 2922 C CA . TRP A 1 377 ? 9.695 5.608 18.521 1.00 98.00 377 TRP A CA 1
ATOM 2923 C C . TRP A 1 377 ? 9.425 5.450 17.023 1.00 98.00 377 TRP A C 1
ATOM 2925 O O . TRP A 1 377 ? 8.401 5.914 16.515 1.00 98.00 377 TRP A O 1
ATOM 2935 N N . ARG A 1 378 ? 10.340 4.779 16.318 1.00 96.75 378 ARG A N 1
ATOM 2936 C CA . ARG A 1 378 ? 10.239 4.541 14.877 1.00 96.75 378 ARG A CA 1
ATOM 2937 C C . ARG A 1 378 ? 10.526 3.091 14.523 1.00 96.75 378 ARG A C 1
ATOM 2939 O O . ARG A 1 378 ? 11.400 2.454 15.116 1.00 96.75 378 ARG A O 1
ATOM 2946 N N . ASP A 1 379 ? 9.816 2.598 13.517 1.00 95.00 379 ASP A N 1
ATOM 2947 C CA . ASP A 1 379 ? 10.101 1.295 12.923 1.00 95.00 379 ASP A CA 1
ATOM 2948 C C . ASP A 1 379 ? 11.328 1.334 11.987 1.00 95.00 379 ASP A C 1
ATOM 2950 O O . ASP A 1 379 ? 11.964 2.373 11.786 1.00 95.00 379 ASP A O 1
ATOM 2954 N N . LYS A 1 380 ? 11.682 0.187 11.396 1.00 93.00 380 LYS A N 1
ATOM 2955 C CA . LYS A 1 380 ? 12.800 0.054 10.442 1.00 93.00 380 LYS A CA 1
ATOM 2956 C C . LYS A 1 380 ? 12.633 0.891 9.169 1.00 93.00 380 LYS A C 1
ATOM 2958 O O . LYS A 1 380 ? 13.625 1.151 8.497 1.00 93.00 380 LYS A O 1
ATOM 2963 N N . ASN A 1 381 ? 11.411 1.308 8.838 1.00 88.00 381 ASN A N 1
ATOM 2964 C CA . ASN A 1 381 ? 11.115 2.199 7.715 1.00 88.00 381 ASN A CA 1
ATOM 2965 C C . ASN A 1 381 ? 11.084 3.677 8.145 1.00 88.00 381 ASN A C 1
ATOM 2967 O O . ASN A 1 381 ? 10.698 4.540 7.356 1.00 88.00 381 ASN A O 1
ATOM 2971 N N . HIS A 1 382 ? 11.506 3.972 9.379 1.00 93.50 382 HIS A N 1
ATOM 2972 C CA . HIS A 1 382 ? 11.501 5.290 10.007 1.00 93.50 382 HIS A CA 1
ATOM 2973 C C . HIS A 1 382 ? 10.103 5.892 10.226 1.00 93.50 382 HIS A C 1
ATOM 2975 O O . HIS A 1 382 ? 9.983 7.104 10.442 1.00 93.50 382 HIS A O 1
ATOM 2981 N N . LEU A 1 383 ? 9.049 5.071 10.220 1.00 95.62 383 LEU A N 1
ATOM 2982 C CA . LEU A 1 383 ? 7.686 5.533 10.469 1.00 95.62 383 LEU A CA 1
ATOM 2983 C C . LEU A 1 383 ? 7.425 5.630 11.973 1.00 95.62 383 LEU A C 1
ATOM 2985 O O . LEU A 1 383 ? 7.730 4.704 12.727 1.00 95.62 383 LEU A O 1
ATOM 2989 N N . ALA A 1 384 ? 6.855 6.758 12.396 1.00 97.38 384 ALA A N 1
ATOM 2990 C CA . ALA A 1 384 ? 6.294 6.916 13.732 1.00 97.38 384 ALA A CA 1
ATOM 2991 C C . ALA A 1 384 ? 4.905 6.261 13.807 1.00 97.38 384 ALA A C 1
ATOM 2993 O O . ALA A 1 384 ? 4.233 6.092 12.791 1.00 97.38 384 ALA A O 1
ATOM 2994 N N . TRP A 1 385 ? 4.486 5.889 15.014 1.00 98.00 385 TRP A N 1
ATOM 2995 C CA . TRP A 1 385 ? 3.215 5.209 15.258 1.00 98.00 385 TRP A CA 1
ATOM 2996 C C . TRP A 1 385 ? 2.421 5.941 16.332 1.00 98.00 385 TRP A C 1
ATOM 2998 O O . TRP A 1 385 ? 2.984 6.362 17.350 1.00 98.00 385 TRP A O 1
ATOM 3008 N N . VAL A 1 386 ? 1.110 6.064 16.119 1.00 98.38 386 VAL A N 1
ATOM 3009 C CA . VAL A 1 386 ? 0.206 6.490 17.188 1.00 98.38 386 VAL A CA 1
ATOM 3010 C C . VAL A 1 386 ? 0.070 5.369 18.212 1.00 98.38 386 VAL A C 1
ATOM 3012 O O . VAL A 1 386 ? 0.307 4.198 17.917 1.00 98.38 386 VAL A O 1
ATOM 3015 N N . ASP A 1 387 ? -0.263 5.735 19.438 1.00 98.00 387 ASP A N 1
ATOM 3016 C CA . ASP A 1 387 ? -0.322 4.810 20.556 1.00 98.00 387 ASP A CA 1
ATOM 3017 C C . ASP A 1 387 ? -1.660 4.051 20.590 1.00 98.00 387 ASP A C 1
ATOM 3019 O O . ASP A 1 387 ? -2.705 4.684 20.782 1.00 98.00 387 ASP A O 1
ATOM 3023 N N . PRO A 1 388 ? -1.669 2.706 20.453 1.00 97.94 388 PRO A N 1
ATOM 3024 C CA . PRO A 1 388 ? -2.897 1.921 20.518 1.00 97.94 388 PRO A CA 1
ATOM 3025 C C . PRO A 1 388 ? -3.653 2.032 21.841 1.00 97.94 388 PRO A C 1
ATOM 3027 O O . PRO A 1 388 ? -4.841 1.723 21.870 1.00 97.94 388 PRO A O 1
ATOM 3030 N N . ALA A 1 389 ? -3.004 2.455 22.930 1.00 97.19 389 ALA A N 1
ATOM 3031 C CA . ALA A 1 389 ? -3.650 2.648 24.226 1.00 97.19 389 ALA A CA 1
ATOM 3032 C C . ALA A 1 389 ? -4.297 4.034 24.391 1.00 97.19 389 ALA A C 1
ATOM 3034 O O . ALA A 1 389 ? -4.906 4.291 25.430 1.00 97.19 389 ALA A O 1
ATOM 3035 N N . ASN A 1 390 ? -4.180 4.929 23.404 1.00 97.50 390 ASN A N 1
ATOM 3036 C CA . ASN A 1 390 ? -4.664 6.300 23.519 1.00 97.50 390 ASN A CA 1
ATOM 3037 C C . ASN A 1 390 ? -6.128 6.454 23.037 1.00 97.50 390 ASN A C 1
ATOM 3039 O O . ASN A 1 390 ? -6.392 6.320 21.838 1.00 97.50 390 ASN A O 1
ATOM 3043 N N . PRO A 1 391 ? -7.084 6.825 23.915 1.00 96.81 391 PRO A N 1
ATOM 3044 C CA . PRO A 1 391 ? -8.494 6.961 23.537 1.00 96.81 391 PRO A CA 1
ATOM 3045 C C . PRO A 1 391 ? -8.784 8.070 22.519 1.00 96.81 391 PRO A C 1
ATOM 3047 O O . PRO A 1 391 ? -9.776 7.989 21.798 1.00 96.81 391 PRO A O 1
ATOM 3050 N N . GLU A 1 392 ? -7.945 9.104 22.422 1.00 98.12 392 GLU A N 1
ATOM 3051 C CA . GLU A 1 392 ? -8.134 10.169 21.428 1.00 98.12 392 GLU A CA 1
ATOM 3052 C C . GLU A 1 392 ? -7.850 9.670 20.007 1.00 98.12 392 GLU A C 1
ATOM 3054 O O . GLU A 1 392 ? -8.532 10.063 19.058 1.00 98.12 392 GLU A O 1
ATOM 3059 N N . VAL A 1 393 ? -6.916 8.723 19.862 1.00 98.38 393 VAL A N 1
ATOM 3060 C CA . VAL A 1 393 ? -6.694 8.011 18.596 1.00 98.38 393 VAL A CA 1
ATOM 3061 C C . VAL A 1 393 ? -7.939 7.204 18.231 1.00 98.38 393 VAL A C 1
ATOM 3063 O O . VAL A 1 393 ? -8.376 7.233 17.081 1.00 98.38 393 VAL A O 1
ATOM 3066 N N . TRP A 1 394 ? -8.561 6.535 19.208 1.00 98.56 394 TRP A N 1
ATOM 3067 C CA . TRP A 1 394 ? -9.780 5.755 18.977 1.00 98.56 394 TRP A CA 1
ATOM 3068 C C . TRP A 1 394 ? -10.933 6.648 18.513 1.00 98.56 394 TRP A C 1
ATOM 3070 O O . TRP A 1 394 ? -11.564 6.350 17.502 1.00 98.56 394 TRP A O 1
ATOM 3080 N N . LYS A 1 395 ? -11.170 7.780 19.189 1.00 98.75 395 LYS A N 1
ATOM 3081 C CA . LYS A 1 395 ? -12.205 8.758 18.808 1.00 98.75 395 LYS A CA 1
ATOM 3082 C C . LYS A 1 395 ? -11.986 9.319 17.403 1.00 98.75 395 LYS A C 1
ATOM 3084 O O . LYS A 1 395 ? -12.945 9.453 16.645 1.00 98.75 395 LYS A O 1
ATOM 3089 N N . TYR A 1 396 ? -10.738 9.612 17.033 1.00 98.50 396 TYR A N 1
ATOM 3090 C CA . TYR A 1 396 ? -10.419 10.053 15.676 1.00 98.50 396 TYR A CA 1
ATOM 3091 C C . TYR A 1 396 ? -10.801 8.991 14.636 1.00 98.50 396 TYR A C 1
ATOM 3093 O O . TYR A 1 396 ? -11.485 9.306 13.663 1.00 98.50 396 TYR A O 1
ATOM 3101 N N . VAL A 1 397 ? -10.442 7.728 14.866 1.00 98.50 397 VAL A N 1
ATOM 3102 C CA . VAL A 1 397 ? -10.792 6.620 13.963 1.00 98.50 397 VAL A CA 1
ATOM 3103 C C . VAL A 1 397 ? -12.312 6.481 13.813 1.00 98.50 397 VAL A C 1
ATOM 3105 O O . VAL A 1 397 ? -12.798 6.346 12.691 1.00 98.50 397 VAL A O 1
ATOM 3108 N N . ILE A 1 398 ? -13.070 6.606 14.910 1.00 98.62 398 ILE A N 1
ATOM 3109 C CA . ILE A 1 398 ? -14.542 6.612 14.878 1.00 98.62 398 ILE A CA 1
ATOM 3110 C C . ILE A 1 398 ? -15.092 7.782 14.065 1.00 98.62 398 ILE A C 1
ATOM 3112 O O . ILE A 1 398 ? -16.033 7.589 13.303 1.00 98.62 398 ILE A O 1
ATOM 3116 N N . SER A 1 399 ? -14.503 8.977 14.160 1.00 98.50 399 SER A N 1
ATOM 3117 C CA . SER A 1 399 ? -14.973 10.121 13.367 1.00 98.50 399 SER A CA 1
ATOM 3118 C C . SER A 1 399 ? -14.856 9.875 11.857 1.00 98.50 399 SER A C 1
ATOM 3120 O O . SER A 1 399 ? -15.805 10.151 11.125 1.00 98.50 399 SER A O 1
ATOM 3122 N N . VAL A 1 400 ? -13.750 9.270 11.403 1.00 98.44 400 VAL A N 1
ATOM 3123 C CA . VAL A 1 400 ? -13.549 8.895 9.991 1.00 98.44 400 VAL A CA 1
ATOM 3124 C C . VAL A 1 400 ? -14.516 7.781 9.580 1.00 98.44 400 VAL A C 1
ATOM 3126 O O . VAL A 1 400 ? -15.109 7.846 8.507 1.00 98.44 400 VAL A O 1
ATOM 3129 N N . ALA A 1 401 ? -14.728 6.784 10.443 1.00 98.56 401 ALA A N 1
ATOM 3130 C CA . ALA A 1 401 ? -15.657 5.685 10.184 1.00 98.56 401 ALA A CA 1
ATOM 3131 C C . ALA A 1 401 ? -17.118 6.151 10.063 1.00 98.56 401 ALA A C 1
ATOM 3133 O O . ALA A 1 401 ? -17.806 5.752 9.125 1.00 98.56 401 ALA A O 1
ATOM 3134 N N . LYS A 1 402 ? -17.581 7.025 10.968 1.00 98.06 402 LYS A N 1
ATOM 3135 C CA . LYS A 1 402 ? -18.934 7.606 10.933 1.00 98.06 402 LYS A CA 1
ATOM 3136 C C . LYS A 1 402 ? -19.138 8.475 9.696 1.00 98.06 402 LYS A C 1
ATOM 3138 O O . LYS A 1 402 ? -20.172 8.380 9.044 1.00 98.06 402 LYS A O 1
ATOM 3143 N N . GLU A 1 403 ? -18.147 9.284 9.321 1.00 97.38 403 GLU A N 1
ATOM 3144 C CA . GLU A 1 403 ? -18.211 10.065 8.081 1.00 97.38 403 GLU A CA 1
ATOM 3145 C C . GLU A 1 403 ? -18.319 9.153 6.848 1.00 97.38 403 GLU A C 1
ATOM 3147 O O . GLU A 1 403 ? -19.201 9.350 6.015 1.00 97.38 403 GLU A O 1
ATOM 3152 N N . ALA A 1 404 ? -17.506 8.095 6.769 1.00 97.06 404 ALA A N 1
ATOM 3153 C CA . ALA A 1 404 ? -17.592 7.098 5.703 1.00 97.06 404 ALA A CA 1
ATOM 3154 C C . ALA A 1 404 ? -18.953 6.387 5.652 1.00 97.06 404 ALA A C 1
ATOM 3156 O O . ALA A 1 404 ? -19.535 6.232 4.575 1.00 97.06 404 ALA A O 1
ATOM 3157 N N . GLY A 1 405 ? -19.496 6.011 6.811 1.00 94.94 405 GLY A N 1
ATOM 3158 C CA . GLY A 1 405 ? -20.828 5.426 6.908 1.00 94.94 405 GLY A CA 1
ATOM 3159 C C . GLY A 1 405 ? -21.927 6.382 6.448 1.00 94.94 405 GLY A C 1
ATOM 3160 O O . GLY A 1 405 ? -22.857 5.970 5.766 1.00 94.94 405 GLY A O 1
ATOM 3161 N N . ARG A 1 406 ? -21.804 7.681 6.706 1.00 92.50 406 ARG A N 1
ATOM 3162 C CA . ARG A 1 406 ? -22.791 8.675 6.252 1.00 92.50 406 ARG A CA 1
ATOM 3163 C C . ARG A 1 406 ? -22.684 8.993 4.764 1.00 92.50 406 ARG A C 1
ATOM 3165 O O . ARG A 1 406 ? -23.699 9.304 4.154 1.00 92.50 406 ARG A O 1
ATOM 3172 N N . MET A 1 407 ? -21.496 8.858 4.168 1.00 93.38 407 MET A N 1
ATOM 3173 C CA . MET A 1 407 ? -21.291 9.089 2.732 1.00 93.38 407 MET A CA 1
ATOM 3174 C C . MET A 1 407 ? -21.977 8.051 1.836 1.00 93.38 407 MET A C 1
ATOM 3176 O O . MET A 1 407 ? -22.270 8.366 0.689 1.00 93.38 407 MET A O 1
ATOM 3180 N N . GLY A 1 408 ? -22.218 6.827 2.320 1.00 94.06 408 GLY A N 1
ATOM 3181 C CA . GLY A 1 408 ? -22.871 5.787 1.514 1.00 94.06 408 GLY A CA 1
ATOM 3182 C C . GLY A 1 408 ? -22.123 4.454 1.416 1.00 94.06 408 GLY A C 1
ATOM 3183 O O . GLY A 1 408 ? -22.517 3.600 0.628 1.00 94.06 408 GLY A O 1
ATOM 3184 N N . PHE A 1 409 ? -21.060 4.224 2.193 1.00 97.88 409 PHE A N 1
ATOM 3185 C CA . PHE A 1 409 ? -20.396 2.912 2.231 1.00 97.88 409 PHE A CA 1
ATOM 3186 C C . PHE A 1 409 ? -21.246 1.870 2.964 1.00 97.88 409 PHE A C 1
ATOM 3188 O O . PHE A 1 409 ? -21.948 2.212 3.911 1.00 97.88 409 PHE A O 1
ATOM 3195 N N . ASP A 1 410 ? -21.230 0.614 2.523 1.00 98.06 410 ASP A N 1
ATOM 3196 C CA . ASP A 1 410 ? -22.027 -0.476 3.111 1.00 98.06 410 ASP A CA 1
ATOM 3197 C C . ASP A 1 410 ? -21.319 -1.104 4.331 1.00 98.06 410 ASP A C 1
ATOM 3199 O O . ASP A 1 410 ? -21.960 -1.598 5.261 1.00 98.06 410 ASP A O 1
ATOM 3203 N N . GLU A 1 411 ? -19.984 -1.058 4.345 1.00 98.62 411 GLU A N 1
ATOM 3204 C CA . GLU A 1 411 ? -19.131 -1.630 5.389 1.00 98.62 411 GLU A CA 1
ATOM 3205 C C . GLU A 1 411 ? -17.895 -0.758 5.638 1.00 98.62 411 GLU A C 1
ATOM 3207 O O . GLU A 1 411 ? -17.315 -0.209 4.697 1.00 98.62 411 GLU A O 1
ATOM 3212 N N . ILE A 1 412 ? -17.467 -0.665 6.898 1.00 98.81 412 ILE A N 1
ATOM 3213 C CA . ILE A 1 412 ? -16.203 -0.041 7.296 1.00 98.81 412 ILE A CA 1
ATOM 3214 C C . ILE A 1 412 ? -15.222 -1.126 7.736 1.00 98.81 412 ILE A C 1
ATOM 3216 O O . ILE A 1 412 ? -15.445 -1.826 8.724 1.00 98.81 412 ILE A O 1
ATOM 3220 N N . ASN A 1 413 ? -14.122 -1.241 7.004 1.00 98.88 413 ASN A N 1
ATOM 3221 C CA . ASN A 1 413 ? -13.036 -2.167 7.269 1.00 98.88 413 ASN A CA 1
ATOM 3222 C C . ASN A 1 413 ? -11.865 -1.449 7.956 1.00 98.88 413 ASN A C 1
ATOM 3224 O O . ASN A 1 413 ? -11.393 -0.405 7.499 1.00 98.88 413 ASN A O 1
ATOM 3228 N N . PHE A 1 414 ? -11.386 -2.014 9.058 1.00 98.88 414 PHE A N 1
ATOM 3229 C CA . PHE A 1 414 ? -10.329 -1.444 9.884 1.00 98.88 414 PHE A CA 1
ATOM 3230 C C . PHE A 1 414 ? -9.056 -2.286 9.779 1.00 98.88 414 PHE A C 1
ATOM 3232 O O . PHE A 1 414 ? -9.055 -3.458 10.153 1.00 98.88 414 PHE A O 1
ATOM 3239 N N . ASP A 1 415 ? -7.960 -1.670 9.332 1.00 98.38 415 ASP A N 1
ATOM 3240 C CA . ASP A 1 415 ? -6.651 -2.325 9.208 1.00 98.38 415 ASP A CA 1
ATOM 3241 C C . ASP A 1 415 ? -5.583 -1.680 10.099 1.00 98.38 415 ASP A C 1
ATOM 3243 O O . ASP A 1 415 ? -5.760 -0.592 10.645 1.00 98.38 415 ASP A O 1
ATOM 3247 N N . TYR A 1 416 ? -4.445 -2.349 10.266 1.00 96.81 416 TYR A N 1
ATOM 3248 C CA . TYR A 1 416 ? -3.351 -1.966 11.149 1.00 96.81 416 TYR A CA 1
ATOM 3249 C C . TYR A 1 416 ? -3.813 -1.799 12.601 1.00 96.81 416 TYR A C 1
ATOM 3251 O O . TYR A 1 416 ? -3.320 -0.935 13.331 1.00 96.81 416 TYR A O 1
ATOM 3259 N N . ILE A 1 417 ? -4.739 -2.657 13.045 1.00 97.44 417 ILE A N 1
ATOM 3260 C CA . ILE A 1 417 ? -5.177 -2.719 14.442 1.00 97.44 417 ILE A CA 1
ATOM 3261 C C . ILE A 1 417 ? -4.185 -3.556 15.256 1.00 97.44 417 ILE A C 1
ATOM 3263 O O . ILE A 1 417 ? -4.462 -4.694 15.635 1.00 97.44 417 ILE A O 1
ATOM 3267 N N . ARG A 1 418 ? -2.980 -3.023 15.461 1.00 97.00 418 ARG A N 1
ATOM 3268 C CA . ARG A 1 418 ? -1.908 -3.689 16.205 1.00 97.00 418 ARG A CA 1
ATOM 3269 C C . ARG A 1 418 ? -0.939 -2.717 16.865 1.00 97.00 418 ARG A C 1
ATOM 3271 O O . ARG A 1 418 ? -0.838 -1.559 16.470 1.00 97.00 418 ARG A O 1
ATOM 3278 N N . PHE A 1 419 ? -0.160 -3.240 17.805 1.00 97.12 419 PHE A N 1
ATOM 3279 C CA . PHE A 1 419 ? 1.060 -2.592 18.275 1.00 97.12 419 PHE A CA 1
ATOM 3280 C C . PHE A 1 419 ? 2.186 -2.678 17.230 1.00 97.12 419 PHE A C 1
ATOM 3282 O O . PHE A 1 419 ? 2.254 -3.652 16.468 1.00 97.12 419 PHE A O 1
ATOM 3289 N N . PRO A 1 420 ? 3.101 -1.691 17.205 1.00 94.88 420 PRO A N 1
ATOM 3290 C CA . PRO A 1 420 ? 4.259 -1.741 16.330 1.00 94.88 420 PRO A CA 1
ATOM 3291 C C . PRO A 1 420 ? 5.242 -2.839 16.750 1.00 94.88 420 PRO A C 1
ATOM 3293 O O . PRO A 1 420 ? 5.659 -2.926 17.906 1.00 94.88 420 PRO A O 1
ATOM 3296 N N . THR A 1 421 ? 5.672 -3.637 15.776 1.00 92.19 421 THR A N 1
ATOM 3297 C CA . THR A 1 421 ? 6.665 -4.715 15.952 1.00 92.19 421 THR A CA 1
ATOM 3298 C C . THR A 1 421 ? 7.830 -4.621 14.969 1.00 92.19 421 THR A C 1
ATOM 3300 O O . THR A 1 421 ? 8.802 -5.364 15.070 1.00 92.19 421 THR A O 1
ATOM 3303 N N . ASP A 1 422 ? 7.774 -3.676 14.030 1.00 90.12 422 ASP A N 1
ATOM 3304 C CA . ASP A 1 422 ? 8.690 -3.596 12.888 1.00 90.12 422 ASP A CA 1
ATOM 3305 C C . ASP A 1 422 ? 9.962 -2.785 13.184 1.00 90.12 422 ASP A C 1
ATOM 3307 O O . ASP A 1 422 ? 10.661 -2.352 12.274 1.00 90.12 422 ASP A O 1
ATOM 3311 N N . GLY A 1 423 ? 10.294 -2.595 14.462 1.00 92.38 423 GLY A N 1
ATOM 3312 C CA . GLY A 1 423 ? 11.468 -1.863 14.938 1.00 92.38 423 GLY A CA 1
ATOM 3313 C C . GLY A 1 423 ? 12.018 -2.437 16.243 1.00 92.38 423 GLY A C 1
ATOM 3314 O O . GLY A 1 423 ? 11.704 -3.563 16.630 1.00 92.38 423 GLY A O 1
ATOM 3315 N N . ARG A 1 424 ? 12.851 -1.667 16.951 1.00 92.56 424 ARG A N 1
ATOM 3316 C CA . ARG A 1 424 ? 13.442 -2.110 18.223 1.00 92.56 424 ARG A CA 1
ATOM 3317 C C . ARG A 1 424 ? 12.411 -2.017 19.352 1.00 92.56 424 ARG A C 1
ATOM 3319 O O . ARG A 1 424 ? 12.316 -0.999 20.026 1.00 92.56 424 ARG A O 1
ATOM 3326 N N . MET A 1 425 ? 11.647 -3.084 19.579 1.00 94.06 425 MET A N 1
ATOM 3327 C CA . M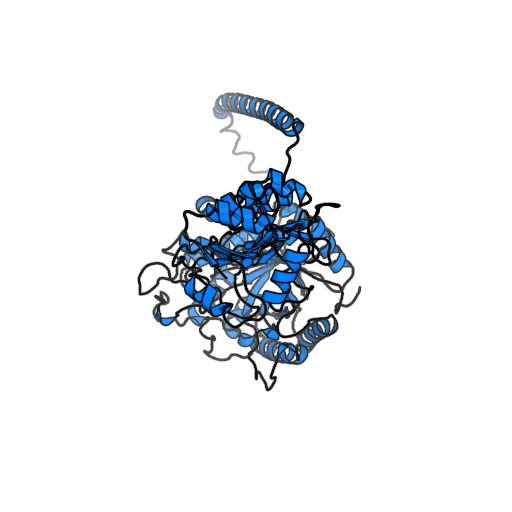ET A 1 425 ? 10.560 -3.098 20.574 1.00 94.06 425 MET A CA 1
ATOM 3328 C C . MET A 1 425 ? 11.027 -2.862 22.018 1.00 94.06 425 MET A C 1
ATOM 3330 O O . MET A 1 425 ? 10.265 -2.339 22.827 1.00 94.06 425 MET A O 1
ATOM 3334 N N . SER A 1 426 ? 12.276 -3.214 22.348 1.00 94.00 426 SER A N 1
ATOM 3335 C CA . SER A 1 426 ? 12.862 -2.967 23.676 1.00 94.00 426 SER A CA 1
ATOM 3336 C C . SER A 1 426 ? 12.988 -1.475 24.011 1.00 94.00 426 SER A C 1
ATOM 3338 O O . SER A 1 426 ? 13.126 -1.120 25.182 1.00 94.00 426 SER A O 1
ATOM 3340 N N . ASP A 1 427 ? 12.957 -0.621 22.986 1.00 94.75 427 ASP A N 1
ATOM 3341 C CA . ASP A 1 427 ? 13.079 0.833 23.066 1.00 94.75 427 ASP A CA 1
ATOM 3342 C C . ASP A 1 427 ? 11.726 1.551 23.201 1.00 94.75 427 ASP A C 1
ATOM 3344 O O . ASP A 1 427 ? 11.689 2.752 23.440 1.00 94.75 427 ASP A O 1
ATOM 3348 N N . ILE A 1 428 ? 10.608 0.834 23.068 1.00 94.94 428 ILE A N 1
ATOM 3349 C CA . ILE A 1 428 ? 9.269 1.414 23.206 1.00 94.94 428 ILE A CA 1
ATOM 3350 C C . ILE A 1 428 ? 9.003 1.790 24.669 1.00 94.94 428 ILE A C 1
ATOM 3352 O O . ILE A 1 428 ? 9.252 0.999 25.586 1.00 94.94 428 ILE A O 1
ATOM 3356 N N . VAL A 1 429 ? 8.437 2.978 24.876 1.00 94.06 429 VAL A N 1
ATOM 3357 C CA . VAL A 1 429 ? 7.758 3.366 26.115 1.00 94.06 429 VAL A CA 1
ATOM 3358 C C . VAL A 1 429 ? 6.286 2.996 25.982 1.00 94.06 429 VAL A C 1
ATOM 3360 O O . VAL A 1 429 ? 5.547 3.575 25.188 1.00 94.06 429 VAL A O 1
ATOM 3363 N N . TYR A 1 430 ? 5.887 1.998 26.756 1.00 89.31 430 TYR A N 1
ATOM 3364 C CA . TYR A 1 430 ? 4.535 1.464 26.799 1.00 89.31 430 TYR A CA 1
ATOM 3365 C C . TYR A 1 430 ? 3.671 2.266 27.777 1.00 89.31 430 TYR A C 1
ATOM 3367 O O . TYR A 1 430 ? 4.061 2.481 28.922 1.00 89.31 430 TYR A O 1
ATOM 3375 N N . THR A 1 431 ? 2.493 2.693 27.330 1.00 90.62 431 THR A N 1
ATOM 3376 C CA . THR A 1 431 ? 1.511 3.476 28.109 1.00 90.62 431 THR A CA 1
ATOM 3377 C C . THR A 1 431 ? 0.316 2.631 28.566 1.00 90.62 431 THR A C 1
ATOM 3379 O O . THR A 1 431 ? -0.569 3.117 29.263 1.00 90.62 431 THR A O 1
ATOM 3382 N N . ASN A 1 432 ? 0.293 1.340 28.223 1.00 88.81 432 ASN A N 1
ATOM 3383 C CA . ASN A 1 432 ? -0.774 0.389 28.546 1.00 88.81 432 ASN A CA 1
ATOM 3384 C C . ASN A 1 432 ? -0.813 -0.055 30.021 1.00 88.81 432 ASN A C 1
ATOM 3386 O O . ASN A 1 432 ? -1.598 -0.939 30.375 1.00 88.81 432 ASN A O 1
ATOM 3390 N N . GLY A 1 433 ? 0.008 0.545 30.889 1.00 88.81 433 GLY A N 1
ATOM 3391 C CA . GLY A 1 433 ? 0.112 0.181 32.302 1.00 88.81 433 GLY A CA 1
ATOM 3392 C C . GLY A 1 433 ? 0.360 -1.319 32.476 1.00 88.81 433 GLY A C 1
ATOM 3393 O O . GLY A 1 433 ? 1.206 -1.896 31.797 1.00 88.81 433 GLY A O 1
ATOM 3394 N N . ASN A 1 434 ? -0.430 -1.956 33.342 1.00 90.56 434 ASN A N 1
ATOM 3395 C CA . ASN A 1 434 ? -0.372 -3.403 33.579 1.00 90.56 434 ASN A CA 1
ATOM 3396 C C . ASN A 1 434 ? -1.183 -4.231 32.565 1.00 90.56 434 ASN A C 1
ATOM 3398 O O . ASN A 1 434 ? -1.166 -5.456 32.643 1.00 90.56 434 ASN A O 1
ATOM 3402 N N . SER A 1 435 ? -1.919 -3.595 31.642 1.00 95.38 435 SER A N 1
ATOM 3403 C CA . SER A 1 435 ? -2.716 -4.333 30.654 1.00 95.38 435 SER A CA 1
ATOM 3404 C C . SER A 1 435 ? -1.805 -4.984 29.618 1.00 95.38 435 SER A C 1
ATOM 3406 O O . SER A 1 435 ? -0.874 -4.353 29.116 1.00 95.38 435 SER A O 1
ATOM 3408 N N . LYS A 1 436 ? -2.103 -6.220 29.225 1.00 95.88 436 LYS A N 1
ATOM 3409 C CA . LYS A 1 436 ? -1.433 -6.869 28.089 1.00 95.88 436 LYS A CA 1
ATOM 3410 C C . LYS A 1 436 ? -1.850 -6.192 26.778 1.00 95.88 436 LYS A C 1
ATOM 3412 O O . LYS A 1 436 ? -2.918 -5.588 26.685 1.00 95.88 436 LYS A O 1
ATOM 3417 N N . ARG A 1 437 ? -1.021 -6.298 25.732 1.00 96.06 437 ARG A N 1
ATOM 3418 C CA . ARG A 1 437 ? -1.292 -5.655 24.427 1.00 96.06 437 ARG A CA 1
ATOM 3419 C C . ARG A 1 437 ? -2.632 -6.096 23.841 1.00 96.06 437 ARG A C 1
ATOM 3421 O O . ARG A 1 437 ? -3.405 -5.247 23.403 1.00 96.06 437 ARG A O 1
ATOM 3428 N N . TYR A 1 438 ? -2.938 -7.393 23.897 1.00 97.50 438 TYR A N 1
ATOM 3429 C CA . TYR A 1 438 ? -4.230 -7.894 23.432 1.00 97.50 438 TYR A CA 1
ATOM 3430 C C . TYR A 1 438 ? -5.422 -7.356 24.228 1.00 97.50 438 TYR A C 1
ATOM 3432 O O . TYR A 1 438 ? -6.489 -7.166 23.658 1.00 97.50 438 TYR A O 1
ATOM 3440 N N . GLU A 1 439 ? -5.266 -7.041 25.517 1.00 98.25 439 GLU A N 1
ATOM 3441 C CA . GLU A 1 439 ? -6.352 -6.458 26.316 1.00 98.25 439 GLU A CA 1
ATOM 3442 C C . GLU A 1 439 ? -6.645 -5.024 25.878 1.00 98.25 439 GLU A C 1
ATOM 3444 O O . GLU A 1 439 ? -7.799 -4.602 25.864 1.00 98.25 439 GLU A O 1
ATOM 3449 N N . VAL A 1 440 ? -5.612 -4.272 25.489 1.00 98.31 440 VAL A N 1
ATOM 3450 C CA . VAL A 1 440 ? -5.768 -2.926 24.923 1.00 98.31 440 VAL A CA 1
ATOM 3451 C C . VAL A 1 440 ? -6.493 -2.987 23.581 1.00 98.31 440 VAL A C 1
ATOM 3453 O O . VAL A 1 440 ? -7.461 -2.259 23.375 1.00 98.31 440 VAL A O 1
ATOM 3456 N N . VAL A 1 441 ? -6.075 -3.888 22.690 1.00 98.50 441 VAL A N 1
ATOM 3457 C CA . VAL A 1 441 ? -6.718 -4.066 21.380 1.00 98.50 441 VAL A CA 1
ATOM 3458 C C . VAL A 1 441 ? -8.161 -4.569 21.534 1.00 98.50 441 VAL A C 1
ATOM 3460 O O . VAL A 1 441 ? -9.056 -4.052 20.871 1.00 98.50 441 VAL A O 1
ATOM 3463 N N . ALA A 1 442 ? -8.436 -5.486 22.467 1.00 98.56 442 ALA A N 1
ATOM 3464 C CA . ALA A 1 442 ? -9.795 -5.937 22.772 1.00 98.56 442 ALA A CA 1
ATOM 3465 C C . ALA A 1 442 ? -10.681 -4.810 23.338 1.00 98.56 442 ALA A C 1
ATOM 3467 O O . ALA A 1 442 ? -11.858 -4.710 22.981 1.00 98.56 442 ALA A O 1
ATOM 3468 N N . LYS A 1 443 ? -10.129 -3.922 24.183 1.00 98.62 443 LYS A N 1
ATOM 3469 C CA . LYS A 1 443 ? -10.831 -2.709 24.645 1.00 98.62 443 LYS A CA 1
ATOM 3470 C C . LYS A 1 443 ? -11.170 -1.788 23.474 1.00 98.62 443 LYS A C 1
ATO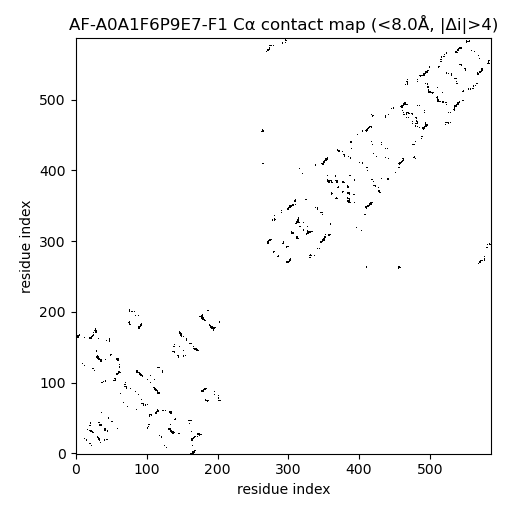M 3472 O O . LYS A 1 443 ? -12.293 -1.292 23.419 1.00 98.62 443 LYS A O 1
ATOM 3477 N N . PHE A 1 444 ? -10.246 -1.609 22.528 1.00 98.69 444 PHE A N 1
ATOM 3478 C CA . PHE A 1 444 ? -10.507 -0.856 21.303 1.00 98.69 444 PHE A CA 1
ATOM 3479 C C . PHE A 1 444 ? -11.609 -1.504 20.452 1.00 98.69 444 PHE A C 1
ATOM 3481 O O . PHE A 1 444 ? -12.528 -0.805 20.040 1.00 98.69 444 PHE A O 1
ATOM 3488 N N . PHE A 1 445 ? -11.589 -2.827 20.249 1.00 98.75 445 PHE A N 1
ATOM 3489 C CA . PHE A 1 445 ? -12.648 -3.541 19.521 1.00 98.75 445 PHE A CA 1
ATOM 3490 C C . PHE A 1 445 ? -14.030 -3.326 20.146 1.00 98.75 445 PHE A C 1
ATOM 3492 O O . PHE A 1 445 ? -14.988 -3.004 19.444 1.00 98.75 445 PHE A O 1
ATOM 3499 N N . LYS A 1 446 ? -14.126 -3.446 21.476 1.00 98.75 446 LYS A N 1
ATOM 3500 C CA . LYS A 1 446 ? -15.367 -3.197 22.217 1.00 98.75 446 LYS A CA 1
ATOM 3501 C C . LYS A 1 446 ? -15.832 -1.747 22.084 1.00 98.75 446 LYS A C 1
ATOM 3503 O O . LYS A 1 446 ? -17.014 -1.510 21.855 1.00 98.75 446 LYS A O 1
ATOM 3508 N N . PHE A 1 447 ? -14.915 -0.789 22.236 1.00 98.81 447 PHE A N 1
ATOM 3509 C CA . PHE A 1 447 ? -15.206 0.636 22.069 1.00 98.81 447 PHE A CA 1
ATOM 3510 C C . PHE A 1 447 ? -15.733 0.925 20.661 1.00 98.81 447 PHE A C 1
ATOM 3512 O O . PHE A 1 447 ? -16.789 1.530 20.515 1.00 98.81 447 PHE A O 1
ATOM 3519 N N . LEU A 1 448 ? -15.049 0.417 19.637 1.00 98.62 448 LEU A N 1
ATOM 3520 C CA . LEU A 1 448 ? -15.418 0.616 18.243 1.00 98.62 448 LEU A CA 1
ATOM 3521 C C . LEU A 1 448 ? -16.777 0.003 17.911 1.00 98.62 448 LEU A C 1
ATOM 3523 O O . LEU A 1 448 ? -17.604 0.681 17.311 1.00 98.62 448 LEU A O 1
ATOM 3527 N N . SER A 1 449 ? -17.040 -1.237 18.334 1.00 98.50 449 SER A N 1
ATOM 3528 C CA . SER A 1 449 ? -18.345 -1.867 18.099 1.00 98.50 449 SER A CA 1
ATOM 3529 C C . SER A 1 449 ? -19.484 -1.099 18.756 1.00 98.50 449 SER A C 1
ATOM 3531 O O . SER A 1 449 ? -20.560 -1.049 18.176 1.00 98.50 449 SER A O 1
ATOM 3533 N N . LYS A 1 450 ? -19.266 -0.536 19.949 1.00 98.56 450 LYS A N 1
ATOM 3534 C CA . LYS A 1 450 ? -20.280 0.264 20.640 1.00 98.56 450 LYS A CA 1
ATOM 3535 C C . LYS A 1 450 ? -20.528 1.590 19.921 1.00 98.56 450 LYS A C 1
ATOM 3537 O O . LYS A 1 450 ? -21.666 1.977 19.714 1.00 98.56 450 LYS A O 1
ATOM 3542 N N . GLU A 1 451 ? -19.467 2.281 19.517 1.00 98.38 451 GLU A N 1
ATOM 3543 C CA . GLU A 1 451 ? -19.582 3.580 18.846 1.00 98.38 451 GLU A CA 1
ATOM 3544 C C . GLU A 1 451 ? -20.215 3.501 17.452 1.00 98.38 451 GLU A C 1
ATOM 3546 O O . GLU A 1 451 ? -20.726 4.511 16.968 1.00 98.38 451 GLU A O 1
ATOM 3551 N N . MET A 1 452 ? -20.161 2.332 16.812 1.00 97.44 452 MET A N 1
ATOM 3552 C CA . MET A 1 452 ? -20.698 2.081 15.472 1.00 97.44 452 MET A CA 1
ATOM 3553 C C . MET A 1 452 ? -22.047 1.340 15.483 1.00 97.44 452 MET A C 1
ATOM 3555 O O . MET A 1 452 ? -22.541 1.011 14.410 1.00 97.44 452 MET A O 1
ATOM 3559 N N . GLU A 1 453 ? -22.634 1.055 16.652 1.00 94.44 453 GLU A N 1
ATOM 3560 C CA . GLU A 1 453 ? -23.844 0.221 16.785 1.00 94.44 453 GLU A CA 1
ATOM 3561 C C . GLU A 1 453 ? -25.065 0.813 16.060 1.00 94.44 453 GLU A C 1
ATOM 3563 O O . GLU A 1 453 ? -25.788 0.079 15.387 1.00 94.44 453 GLU A O 1
ATOM 3568 N N . ASP A 1 454 ? -25.230 2.138 16.123 1.00 91.50 454 ASP A N 1
ATOM 3569 C CA . ASP A 1 454 ? -26.349 2.868 15.506 1.00 91.50 454 ASP A CA 1
ATOM 3570 C C . ASP A 1 454 ? -26.077 3.315 14.058 1.00 91.50 454 ASP A C 1
ATOM 3572 O O . ASP A 1 454 ? -26.947 3.884 13.397 1.00 91.50 454 ASP A O 1
ATOM 3576 N N . GLU A 1 455 ? -24.862 3.104 13.546 1.00 94.12 455 GLU A N 1
ATOM 3577 C CA . GLU A 1 455 ? -24.529 3.488 12.175 1.00 94.12 455 GLU A CA 1
ATOM 3578 C C . GLU A 1 455 ? -25.032 2.401 11.201 1.00 94.12 455 GLU A C 1
ATOM 3580 O O . GLU A 1 455 ? -24.832 1.205 11.442 1.00 94.12 455 GLU A O 1
ATOM 3585 N N . PRO A 1 456 ? -25.657 2.765 10.063 1.00 93.75 456 PRO A N 1
ATOM 3586 C CA . PRO A 1 456 ? -26.285 1.812 9.143 1.00 93.75 456 PRO A CA 1
ATOM 3587 C C . PRO A 1 456 ? -25.261 1.094 8.241 1.00 93.75 456 PRO A C 1
ATOM 3589 O O . PRO A 1 456 ? -25.443 0.982 7.029 1.00 93.75 456 PRO A O 1
ATOM 3592 N N . VAL A 1 457 ? -24.167 0.605 8.826 1.00 96.62 457 VAL A N 1
ATOM 3593 C CA . VAL A 1 457 ? -23.044 -0.052 8.147 1.00 96.62 457 VAL A CA 1
ATOM 3594 C C . VAL A 1 457 ? -22.607 -1.304 8.894 1.00 96.62 457 VAL A C 1
ATOM 3596 O O . VAL A 1 457 ? -22.823 -1.447 10.098 1.00 96.62 457 VAL A O 1
ATOM 3599 N N . PHE A 1 458 ? -21.992 -2.242 8.181 1.00 98.50 458 PHE A N 1
ATOM 3600 C CA .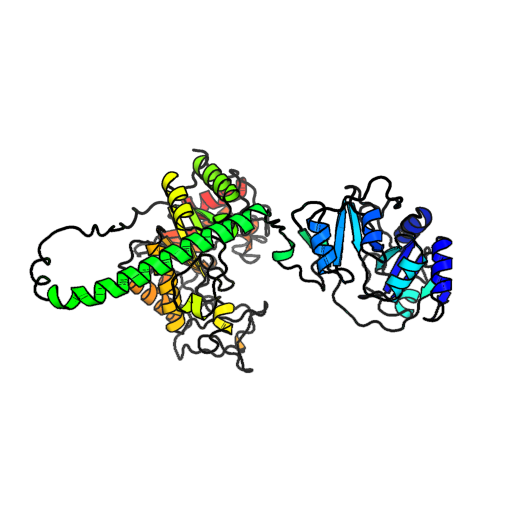 PHE A 1 458 ? -21.246 -3.322 8.825 1.00 98.50 458 PHE A CA 1
ATOM 3601 C C . PHE A 1 458 ? -19.852 -2.850 9.239 1.00 98.50 458 PHE A C 1
ATOM 3603 O O . PHE A 1 458 ? -19.307 -1.914 8.654 1.00 98.50 458 PHE A O 1
ATOM 3610 N N . ILE A 1 459 ? -19.254 -3.522 10.221 1.00 98.75 459 ILE A N 1
ATOM 3611 C CA . ILE A 1 459 ? -17.849 -3.309 10.588 1.00 98.75 459 ILE A CA 1
ATOM 3612 C C . ILE A 1 459 ? -17.030 -4.586 10.422 1.00 98.75 459 ILE A C 1
ATOM 3614 O O . ILE A 1 459 ? -17.454 -5.675 10.826 1.00 98.75 459 ILE A O 1
ATOM 3618 N N . SER A 1 460 ? -15.825 -4.442 9.872 1.00 98.81 460 SER A N 1
ATOM 3619 C CA . SER A 1 460 ? -14.879 -5.544 9.716 1.00 98.81 460 SER A CA 1
ATOM 3620 C C . SER A 1 460 ? -13.457 -5.201 10.140 1.00 98.81 460 SER A C 1
ATOM 3622 O O . SER A 1 460 ? -13.064 -4.038 10.139 1.00 98.81 460 SER A O 1
ATOM 3624 N N . ALA A 1 461 ? -12.685 -6.211 10.543 1.00 98.75 461 ALA A N 1
ATOM 3625 C CA . ALA A 1 461 ? -11.315 -6.031 11.026 1.00 98.75 461 ALA A CA 1
ATOM 3626 C C . ALA A 1 461 ? -10.313 -6.912 10.283 1.00 98.75 461 ALA A C 1
ATOM 3628 O O . ALA A 1 461 ? -10.485 -8.132 10.221 1.00 98.75 461 ALA A O 1
ATOM 3629 N N . ASP A 1 462 ? -9.227 -6.306 9.813 1.00 98.69 462 ASP A N 1
ATOM 3630 C CA . ASP A 1 462 ? -8.100 -7.010 9.214 1.00 98.69 462 ASP A CA 1
ATOM 3631 C C . ASP A 1 462 ? -7.154 -7.523 10.307 1.00 98.69 462 ASP A C 1
ATOM 3633 O O . ASP A 1 462 ? -6.620 -6.764 11.126 1.00 98.69 462 ASP A O 1
ATOM 3637 N N . LEU A 1 463 ? -6.920 -8.837 10.311 1.00 98.38 463 LEU A N 1
ATOM 3638 C CA . LEU A 1 463 ? -5.969 -9.487 11.214 1.00 98.38 463 LEU A CA 1
ATOM 3639 C C . LEU A 1 463 ? -4.877 -10.205 10.423 1.00 98.38 463 LEU A C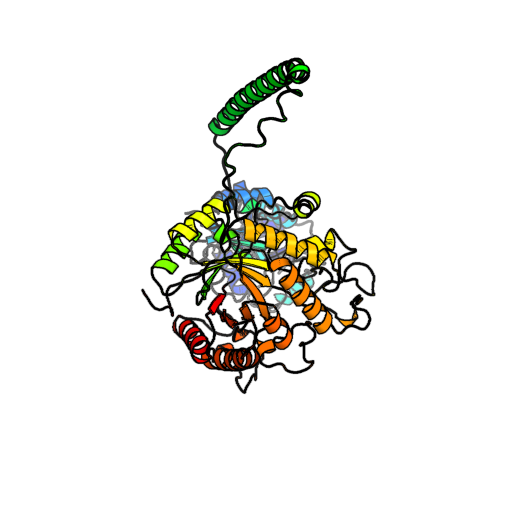 1
ATOM 3641 O O . LEU A 1 463 ? -5.087 -10.650 9.296 1.00 98.38 463 LEU A O 1
ATOM 3645 N N . PHE A 1 464 ? -3.706 -10.395 11.028 1.00 97.38 464 PHE A N 1
ATOM 3646 C CA . PHE A 1 464 ? -2.683 -11.273 10.457 1.00 97.38 464 PHE A CA 1
ATOM 3647 C C . PHE A 1 464 ? -3.224 -12.696 10.266 1.00 97.38 464 PHE A C 1
ATOM 3649 O O . PHE A 1 464 ? -3.838 -13.245 11.179 1.00 97.38 464 PHE A O 1
ATOM 3656 N N . GLY A 1 465 ? -2.948 -13.334 9.121 1.00 96.56 465 GLY A N 1
ATOM 3657 C CA . GLY A 1 465 ? -3.447 -14.684 8.818 1.00 96.56 465 GLY A CA 1
ATOM 3658 C C . GLY A 1 465 ? -3.118 -15.721 9.897 1.00 96.56 465 GLY A C 1
ATOM 3659 O O . GLY A 1 465 ? -3.981 -16.500 10.296 1.00 96.56 465 GLY A O 1
ATOM 3660 N N . LEU A 1 466 ? -1.911 -15.650 10.471 1.00 95.94 466 LEU A N 1
ATOM 3661 C CA . LEU A 1 466 ? -1.454 -16.545 11.543 1.00 95.94 466 LEU A CA 1
ATOM 3662 C C . LEU A 1 466 ? -2.296 -16.467 12.828 1.00 95.94 466 LEU A C 1
ATOM 3664 O O . LEU A 1 466 ? -2.291 -17.426 13.599 1.00 95.94 466 LEU A O 1
ATOM 3668 N N . THR A 1 467 ? -3.043 -15.379 13.055 1.00 97.12 467 THR A N 1
ATOM 3669 C CA . THR A 1 467 ? -3.936 -15.241 14.224 1.00 97.12 467 THR A CA 1
ATOM 3670 C C . THR A 1 467 ? -5.035 -16.304 14.245 1.00 97.12 467 THR A C 1
ATOM 3672 O O . THR A 1 467 ? -5.491 -16.684 15.319 1.00 97.12 467 THR A O 1
ATOM 3675 N N . THR A 1 468 ? -5.408 -16.846 13.080 1.00 97.25 468 THR A N 1
ATOM 3676 C CA . THR A 1 468 ? -6.409 -17.919 12.937 1.00 97.25 468 THR A CA 1
ATOM 3677 C C . THR A 1 468 ? -6.007 -19.235 13.601 1.00 97.25 468 THR A C 1
ATOM 3679 O O . THR A 1 468 ? -6.862 -20.065 13.910 1.00 97.25 468 THR A O 1
ATOM 3682 N N . GLU A 1 469 ? -4.714 -19.421 13.860 1.00 94.44 469 GLU A N 1
ATOM 3683 C CA . GLU A 1 469 ? -4.155 -20.630 14.466 1.00 94.44 469 GLU A CA 1
ATOM 3684 C C . GLU A 1 469 ? -3.678 -20.400 15.904 1.00 94.44 469 GLU A C 1
ATOM 3686 O O . GLU A 1 469 ? -3.288 -21.351 16.586 1.00 94.44 469 GLU A O 1
ATOM 3691 N N . LYS A 1 470 ? -3.719 -19.152 16.387 1.00 95.50 470 LYS A N 1
ATOM 3692 C CA . LYS A 1 470 ? -3.328 -18.814 17.757 1.00 95.50 470 LYS A CA 1
ATOM 3693 C C . LYS A 1 470 ? -4.466 -19.062 18.738 1.00 95.50 470 LYS A C 1
ATOM 3695 O O . LYS A 1 470 ? -5.640 -19.018 18.377 1.00 95.50 470 LYS A O 1
ATOM 3700 N N . LYS A 1 471 ? -4.097 -19.367 19.985 1.00 91.81 471 LYS A N 1
ATOM 3701 C CA . LYS A 1 471 ? -5.015 -19.688 21.084 1.00 91.81 471 LYS A CA 1
ATOM 3702 C C . LYS A 1 471 ? -4.531 -19.058 22.387 1.00 91.81 471 LYS A C 1
ATOM 3704 O O . LYS A 1 471 ? -3.340 -18.808 22.559 1.00 91.81 471 LYS A O 1
ATOM 3709 N N . GLY A 1 472 ? -5.458 -18.876 23.325 1.00 93.12 472 GLY A N 1
ATOM 3710 C CA . GLY A 1 472 ? -5.149 -18.377 24.662 1.00 93.12 472 GLY A CA 1
ATOM 3711 C C . GLY A 1 472 ? -4.602 -16.952 24.624 1.00 93.12 472 GLY A C 1
ATOM 3712 O O . GLY A 1 472 ? -5.253 -16.039 24.118 1.00 93.12 472 GLY A O 1
ATOM 3713 N N . GLU A 1 473 ? -3.414 -16.757 25.184 1.00 93.88 473 GLU A N 1
ATOM 3714 C CA . GLU A 1 473 ? -2.774 -15.442 25.301 1.00 93.88 473 GLU A CA 1
ATOM 3715 C C . GLU A 1 473 ? -1.761 -15.133 24.185 1.00 93.88 473 GLU A C 1
ATOM 3717 O O . GLU A 1 473 ? -1.180 -14.050 24.196 1.00 93.88 473 GLU A O 1
ATOM 3722 N N . ASP A 1 474 ? -1.539 -16.043 23.225 1.00 94.50 474 ASP A N 1
ATOM 3723 C CA . ASP A 1 474 ? -0.614 -15.798 22.107 1.00 94.50 474 ASP A CA 1
ATOM 3724 C C . ASP A 1 474 ? -1.203 -14.763 21.137 1.00 94.50 474 ASP A C 1
ATOM 3726 O O . ASP A 1 474 ? -2.006 -15.078 20.259 1.00 94.50 474 ASP A O 1
ATOM 3730 N N . ASP A 1 475 ? -0.785 -13.514 21.316 1.00 93.94 475 ASP A N 1
ATOM 3731 C CA . ASP A 1 475 ? -1.134 -12.367 20.481 1.00 93.94 475 ASP A CA 1
ATOM 3732 C C . ASP A 1 475 ? -0.046 -12.025 19.451 1.00 93.94 475 ASP A C 1
ATOM 3734 O O . ASP A 1 475 ? -0.050 -10.927 18.884 1.00 93.94 475 ASP A O 1
ATOM 3738 N N . MET A 1 476 ? 0.932 -12.924 19.260 1.00 93.94 476 MET A N 1
ATOM 3739 C CA . MET A 1 476 ? 2.110 -12.736 18.407 1.00 93.94 476 MET A CA 1
ATOM 3740 C C . MET A 1 476 ? 2.900 -11.446 18.704 1.00 93.94 476 MET A C 1
ATOM 3742 O O . MET A 1 476 ? 3.621 -10.943 17.843 1.00 93.94 476 MET A O 1
ATOM 3746 N N . GLN A 1 477 ? 2.765 -10.898 19.916 1.00 92.88 477 GLN A N 1
ATOM 3747 C CA . GLN A 1 477 ? 3.299 -9.606 20.356 1.00 92.88 477 GLN A CA 1
ATOM 3748 C C . GLN A 1 477 ? 2.753 -8.377 19.607 1.00 92.88 477 GLN A C 1
ATOM 3750 O O . GLN A 1 477 ? 3.229 -7.265 19.841 1.00 92.88 477 GLN A O 1
ATOM 3755 N N . ILE A 1 478 ? 1.739 -8.551 18.756 1.00 95.00 478 ILE A N 1
ATOM 3756 C CA . ILE A 1 478 ? 1.077 -7.474 18.003 1.00 95.00 478 ILE A CA 1
ATOM 3757 C C . ILE A 1 478 ? -0.240 -7.032 18.659 1.00 95.00 478 ILE A C 1
ATOM 3759 O O . ILE A 1 478 ? -0.822 -6.030 18.247 1.00 95.00 478 ILE A O 1
ATOM 3763 N N . GLY A 1 479 ? -0.713 -7.745 19.687 1.00 97.00 479 GLY A N 1
ATOM 3764 C CA . GLY A 1 479 ? -1.979 -7.470 20.373 1.00 97.00 479 GLY A CA 1
ATOM 3765 C C . GLY A 1 479 ? -3.219 -8.001 19.649 1.00 97.00 479 GLY A C 1
ATOM 3766 O O . GLY A 1 479 ? -4.327 -7.844 20.144 1.00 97.00 479 GLY A O 1
ATOM 3767 N N . GLN A 1 480 ? -3.074 -8.640 18.490 1.00 97.56 480 GLN A N 1
ATOM 3768 C CA . GLN A 1 480 ? -4.212 -9.210 17.775 1.00 97.56 480 GLN A CA 1
ATOM 3769 C C . GLN A 1 480 ? -4.524 -10.614 18.283 1.00 97.56 480 GLN A C 1
ATOM 3771 O O . GLN A 1 480 ? -3.663 -11.491 18.264 1.00 97.56 480 GLN A O 1
ATOM 3776 N N . ARG A 1 481 ? -5.787 -10.850 18.646 1.00 98.00 481 ARG A N 1
ATOM 3777 C CA . ARG A 1 481 ? -6.335 -12.194 18.851 1.00 98.00 481 ARG A CA 1
ATOM 3778 C C . ARG A 1 481 ? -7.656 -12.330 18.117 1.00 98.00 481 ARG A C 1
ATOM 3780 O O . ARG A 1 481 ? -8.564 -11.520 18.307 1.00 98.00 481 ARG A O 1
ATOM 3787 N N . LEU A 1 482 ? -7.775 -13.390 17.318 1.00 98.31 482 LEU A N 1
ATOM 3788 C CA . LEU A 1 482 ? -9.013 -13.688 16.603 1.00 98.31 482 LEU A CA 1
ATOM 3789 C C . LEU A 1 482 ? -10.180 -13.871 17.582 1.00 98.31 482 LEU A C 1
ATOM 3791 O O . LEU A 1 482 ? -11.248 -13.315 17.352 1.00 98.31 482 LEU A O 1
ATOM 3795 N N . SER A 1 483 ? -9.943 -14.559 18.704 1.00 97.62 483 SER A N 1
ATOM 3796 C CA . SER A 1 483 ? -10.940 -14.808 19.753 1.00 97.62 483 SER A CA 1
ATOM 3797 C C . SER A 1 483 ? -11.565 -13.541 20.341 1.00 97.62 483 SER A C 1
ATOM 3799 O O . SER A 1 483 ? -12.695 -13.601 20.815 1.00 97.62 483 SER A O 1
ATOM 3801 N N . ASP A 1 484 ? -10.849 -12.411 20.313 1.00 98.38 484 ASP A N 1
ATOM 3802 C CA . ASP A 1 484 ? -11.375 -11.125 20.775 1.00 98.38 484 ASP A CA 1
ATOM 3803 C C . ASP A 1 484 ? -12.144 -10.418 19.656 1.00 98.38 484 ASP A C 1
ATOM 3805 O O . ASP A 1 484 ? -13.249 -9.932 19.877 1.00 98.38 484 ASP A O 1
ATOM 3809 N N . ALA A 1 485 ? -11.588 -10.383 18.440 1.00 98.50 485 ALA A N 1
ATOM 3810 C CA . ALA A 1 485 ? -12.199 -9.689 17.307 1.00 98.50 485 ALA A CA 1
ATOM 3811 C C . ALA A 1 485 ? -13.580 -10.264 16.943 1.00 98.50 485 ALA A C 1
ATOM 3813 O O . ALA A 1 485 ? -14.524 -9.509 16.708 1.00 98.50 485 ALA A O 1
ATOM 3814 N N . VAL A 1 486 ? -13.733 -11.594 16.962 1.00 98.62 486 VAL A N 1
ATOM 3815 C CA . VAL A 1 486 ? -14.987 -12.264 16.560 1.00 98.62 486 VAL A CA 1
ATOM 3816 C C . VAL A 1 486 ? -16.185 -11.950 17.464 1.00 98.62 486 VAL A C 1
ATOM 3818 O O . VAL A 1 486 ? -17.323 -12.245 17.102 1.00 98.62 486 VAL A O 1
ATOM 3821 N N . LEU A 1 487 ? -15.948 -11.357 18.638 1.00 98.56 487 LEU A N 1
ATOM 3822 C CA . LEU A 1 487 ? -16.999 -10.931 19.565 1.00 98.56 487 LEU A CA 1
ATOM 3823 C C . LEU A 1 487 ? -17.619 -9.583 19.183 1.00 98.56 487 LEU A C 1
ATOM 3825 O O . LEU A 1 487 ? -18.752 -9.313 19.570 1.00 98.56 487 LEU A O 1
ATOM 3829 N N . TYR A 1 488 ? -16.884 -8.737 18.458 1.00 98.62 488 TYR A N 1
ATOM 3830 C CA . TYR A 1 488 ? -17.225 -7.320 18.309 1.00 98.62 488 TYR A CA 1
ATOM 3831 C C . TYR A 1 488 ? -17.474 -6.897 16.858 1.00 98.62 488 TYR A C 1
ATOM 3833 O O . TYR A 1 488 ? -18.277 -5.995 16.624 1.00 98.62 488 TYR A O 1
ATOM 3841 N N . PHE A 1 489 ? -16.868 -7.563 15.876 1.00 98.69 489 PHE A N 1
ATOM 3842 C CA . PHE A 1 489 ? -17.067 -7.239 14.459 1.00 98.69 489 PHE A CA 1
ATOM 3843 C C . PHE A 1 489 ? -18.163 -8.084 13.809 1.00 98.69 489 PHE A C 1
ATOM 3845 O O . PHE A 1 489 ? -18.459 -9.183 14.271 1.00 98.69 489 PHE A O 1
ATOM 3852 N N . ASP A 1 490 ? -18.749 -7.577 12.723 1.00 98.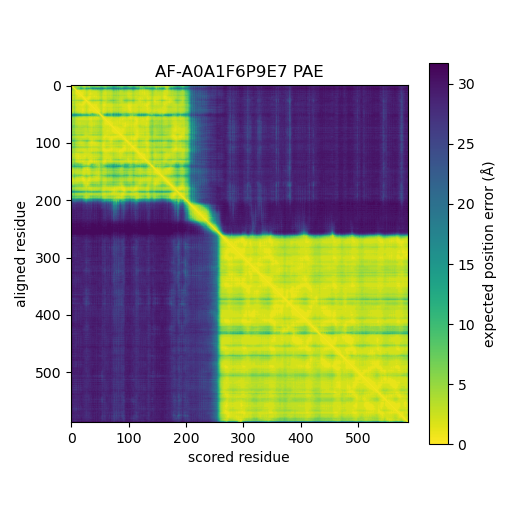50 490 ASP A N 1
ATOM 3853 C CA . ASP A 1 490 ? -19.660 -8.356 11.874 1.00 98.50 490 ASP A CA 1
ATOM 3854 C C . ASP A 1 490 ? -18.866 -9.315 10.976 1.00 98.50 490 ASP A C 1
ATOM 3856 O O . ASP A 1 490 ? -19.275 -10.455 10.745 1.00 98.50 490 ASP A O 1
ATOM 3860 N N . TYR A 1 491 ? -17.685 -8.875 10.526 1.00 98.75 491 TYR A N 1
ATOM 3861 C CA . TYR A 1 491 ? -16.745 -9.711 9.787 1.00 98.75 491 TYR A CA 1
ATOM 3862 C C . TYR A 1 491 ? -15.316 -9.579 10.314 1.00 98.75 491 TYR A C 1
ATOM 3864 O O . TYR A 1 491 ? -14.868 -8.503 10.698 1.00 98.75 491 TYR A O 1
ATOM 3872 N N . VAL A 1 492 ? -14.554 -10.666 10.285 1.00 98.81 492 VAL A N 1
ATOM 3873 C CA . VAL A 1 492 ? -13.099 -10.618 10.484 1.00 98.81 492 VAL A CA 1
ATOM 3874 C C . VAL A 1 492 ? -12.417 -11.088 9.210 1.00 98.81 492 VAL A C 1
ATOM 3876 O O . VAL A 1 492 ? -12.846 -12.068 8.596 1.00 98.81 492 VAL A O 1
ATOM 3879 N N . MET A 1 493 ? -11.360 -10.375 8.822 1.00 98.62 493 MET A N 1
ATOM 3880 C CA . MET A 1 493 ? -10.665 -10.524 7.552 1.00 98.62 493 MET A CA 1
ATOM 3881 C C . MET A 1 493 ? -9.199 -10.945 7.734 1.00 98.62 493 MET A C 1
ATOM 3883 O O . MET A 1 493 ? -8.299 -10.105 7.656 1.00 98.62 493 MET A O 1
ATOM 3887 N N . PRO A 1 494 ? -8.894 -12.231 7.999 1.00 98.50 494 PRO A N 1
ATOM 3888 C CA . PRO A 1 494 ? -7.508 -12.666 8.101 1.00 98.50 494 PRO A CA 1
ATOM 3889 C C . PRO A 1 494 ? -6.755 -12.530 6.770 1.00 98.50 494 PRO A C 1
ATOM 3891 O O . PRO A 1 494 ? -7.222 -12.982 5.721 1.00 98.50 494 PRO A O 1
ATOM 3894 N N . MET A 1 495 ? -5.555 -11.953 6.839 1.00 98.19 495 MET A N 1
ATOM 3895 C CA . MET A 1 495 ? -4.612 -11.802 5.731 1.00 98.19 495 MET A CA 1
ATOM 3896 C C . MET A 1 495 ? -3.828 -13.084 5.476 1.00 98.19 495 MET A C 1
ATOM 3898 O O . MET A 1 495 ? -2.700 -13.245 5.952 1.00 98.19 495 MET A O 1
ATOM 3902 N N . VAL A 1 496 ? -4.435 -14.011 4.735 1.00 97.38 496 VAL A N 1
ATOM 3903 C CA . VAL A 1 496 ? -3.859 -15.330 4.456 1.00 97.38 496 VAL A CA 1
ATOM 3904 C C . VAL A 1 496 ? -3.149 -15.308 3.107 1.00 97.38 496 VAL A C 1
ATOM 3906 O O . VAL A 1 496 ? -3.604 -15.870 2.117 1.00 97.38 496 VAL A O 1
ATOM 3909 N N . TYR A 1 497 ? -2.003 -14.628 3.065 1.00 98.06 497 TYR A N 1
ATOM 3910 C CA . TYR A 1 497 ? -1.133 -14.603 1.889 1.00 98.06 497 TYR A CA 1
ATOM 3911 C C . TYR A 1 497 ? -0.099 -15.723 1.998 1.00 98.06 497 TYR A C 1
ATOM 3913 O O . TYR A 1 497 ? 0.812 -15.595 2.822 1.00 98.06 497 TYR A O 1
ATOM 3921 N N . PRO A 1 498 ? -0.160 -16.797 1.189 1.00 98.00 498 PRO A N 1
ATOM 3922 C CA . PRO A 1 498 ? 0.739 -17.934 1.373 1.00 98.00 498 PRO A CA 1
ATOM 3923 C C . PRO A 1 498 ? 2.223 -17.557 1.277 1.00 98.00 498 PRO A C 1
ATOM 3925 O O . PRO A 1 498 ? 3.055 -18.149 1.955 1.00 98.00 498 PRO A O 1
ATOM 3928 N N . SER A 1 499 ? 2.579 -16.506 0.530 1.00 96.81 499 SER A N 1
ATOM 3929 C CA . SER A 1 499 ? 3.960 -16.009 0.473 1.00 96.81 499 SER A CA 1
ATOM 3930 C C . SER A 1 499 ? 4.485 -15.361 1.756 1.00 96.81 499 SER A C 1
ATOM 3932 O O . SER A 1 499 ? 5.676 -15.071 1.836 1.00 96.81 499 SER A O 1
ATOM 3934 N N . HIS A 1 500 ? 3.613 -15.060 2.717 1.00 94.81 500 HIS A N 1
ATOM 3935 C CA . HIS A 1 500 ? 3.958 -14.413 3.986 1.00 94.81 500 HIS A CA 1
ATOM 3936 C C . HIS A 1 500 ? 4.035 -15.411 5.148 1.00 94.81 500 HIS A C 1
ATOM 3938 O O . HIS A 1 500 ? 4.368 -15.028 6.269 1.00 94.81 500 HIS A O 1
ATOM 3944 N N . TYR A 1 501 ? 3.756 -16.690 4.890 1.00 95.81 501 TYR A N 1
ATOM 3945 C CA . TYR A 1 501 ? 3.935 -17.756 5.865 1.00 95.81 501 TYR A CA 1
ATOM 3946 C C . TYR A 1 501 ? 5.401 -18.215 5.858 1.00 95.81 501 TYR A C 1
ATOM 3948 O O . TYR A 1 501 ? 6.024 -18.278 4.793 1.00 95.81 501 TYR A O 1
ATOM 3956 N N . PRO A 1 502 ? 5.990 -18.512 7.030 1.00 93.81 502 PRO A N 1
ATOM 3957 C CA . PRO A 1 502 ? 7.410 -18.828 7.127 1.00 93.81 502 PRO A CA 1
ATOM 3958 C C . PRO A 1 502 ? 7.754 -20.139 6.410 1.00 93.81 502 PRO A C 1
ATOM 3960 O O . PRO A 1 502 ? 6.957 -21.077 6.372 1.00 93.81 502 PRO A O 1
ATOM 3963 N N . SER A 1 503 ? 8.980 -20.231 5.888 1.00 95.50 503 SER A N 1
ATOM 3964 C CA . SER A 1 503 ? 9.529 -21.492 5.373 1.00 95.50 503 SER A CA 1
ATOM 3965 C C . SER A 1 503 ? 9.413 -22.596 6.427 1.00 95.50 503 SER A C 1
ATOM 3967 O O . SER A 1 503 ? 9.770 -22.393 7.586 1.00 95.50 503 SER A O 1
ATOM 3969 N N . GLY A 1 504 ? 8.942 -23.771 6.015 1.00 93.31 504 GLY A N 1
ATOM 3970 C CA . GLY A 1 504 ? 8.694 -24.907 6.901 1.00 93.31 504 GLY A CA 1
ATOM 3971 C C . GLY A 1 504 ? 7.317 -24.891 7.567 1.00 93.31 504 GLY A C 1
ATOM 3972 O O . GLY A 1 504 ? 6.991 -25.850 8.267 1.00 93.31 504 GLY A O 1
ATOM 3973 N N . TYR A 1 505 ? 6.487 -23.864 7.341 1.00 94.31 505 TYR A N 1
ATOM 3974 C CA . TYR A 1 505 ? 5.103 -23.854 7.815 1.00 94.31 505 TYR A CA 1
ATOM 3975 C C . TYR A 1 505 ? 4.381 -25.126 7.350 1.00 94.31 505 TYR A C 1
ATOM 3977 O O . TYR A 1 505 ? 4.240 -25.372 6.152 1.00 94.31 505 TYR A O 1
ATOM 3985 N N . ARG A 1 506 ? 3.986 -25.964 8.319 1.00 92.00 506 ARG A N 1
ATOM 3986 C CA . ARG A 1 506 ? 3.360 -27.283 8.108 1.00 92.00 506 ARG A CA 1
ATOM 3987 C C . ARG A 1 506 ? 4.136 -28.210 7.159 1.00 92.00 506 ARG A C 1
ATOM 3989 O O . ARG A 1 506 ? 3.542 -29.006 6.444 1.00 92.00 506 ARG A O 1
ATOM 3996 N N . GLY A 1 507 ? 5.465 -28.113 7.157 1.00 95.19 507 GLY A N 1
ATOM 3997 C CA . GLY A 1 507 ? 6.339 -28.929 6.310 1.00 95.19 507 GLY A CA 1
ATOM 3998 C C . GLY A 1 507 ? 6.556 -28.372 4.899 1.00 95.19 507 GLY A C 1
ATOM 3999 O O . GLY A 1 507 ? 7.388 -28.897 4.159 1.00 95.19 507 GLY A O 1
ATOM 4000 N N . TYR A 1 508 ? 5.894 -27.275 4.519 1.00 96.50 508 TYR A N 1
ATOM 4001 C CA . TYR A 1 508 ? 6.101 -26.654 3.214 1.00 96.50 508 TYR A CA 1
ATOM 4002 C C . TYR A 1 508 ? 7.359 -25.789 3.211 1.00 96.50 508 TYR A C 1
ATOM 4004 O O . TYR A 1 508 ? 7.412 -24.730 3.836 1.00 96.50 508 TYR A O 1
ATOM 4012 N N . LYS A 1 509 ? 8.374 -26.196 2.441 1.00 96.44 509 LYS A N 1
ATOM 4013 C CA . LYS A 1 509 ? 9.597 -25.396 2.245 1.00 96.44 509 LYS A CA 1
ATOM 4014 C C . LYS A 1 509 ? 9.296 -24.003 1.673 1.00 96.44 509 LYS A C 1
ATOM 4016 O O . LYS A 1 509 ? 9.906 -23.026 2.084 1.00 96.44 509 LYS A O 1
ATOM 4021 N N . ASN A 1 510 ? 8.352 -23.909 0.737 1.00 97.38 510 ASN A N 1
ATOM 4022 C CA . ASN A 1 510 ? 7.847 -22.642 0.212 1.00 97.38 510 ASN A CA 1
ATOM 4023 C C . ASN A 1 510 ? 6.312 -22.667 0.228 1.00 97.38 510 ASN A C 1
ATOM 4025 O O . ASN A 1 510 ? 5.720 -23.196 -0.717 1.00 97.38 510 ASN A O 1
ATOM 4029 N N . PRO A 1 511 ? 5.662 -22.110 1.266 1.00 97.88 511 PRO A N 1
ATOM 4030 C CA . PRO A 1 511 ? 4.203 -22.104 1.367 1.00 97.88 511 PRO A CA 1
ATOM 4031 C C . PRO A 1 511 ? 3.510 -21.395 0.190 1.00 97.88 511 PRO A C 1
ATOM 4033 O O . PRO A 1 511 ? 2.384 -21.740 -0.153 1.00 97.88 511 PRO A O 1
ATOM 4036 N N . ALA A 1 512 ? 4.198 -20.486 -0.517 1.00 97.50 512 ALA A N 1
ATOM 4037 C CA . ALA A 1 512 ? 3.658 -19.815 -1.703 1.00 97.50 512 ALA A CA 1
ATOM 4038 C C . ALA A 1 512 ? 3.307 -20.769 -2.862 1.00 97.50 512 ALA A C 1
ATOM 4040 O O . ALA A 1 512 ? 2.505 -20.402 -3.720 1.00 97.50 512 ALA A O 1
ATOM 4041 N N . ASN A 1 513 ? 3.903 -21.967 -2.896 1.00 98.00 513 ASN A N 1
ATOM 4042 C CA . ASN A 1 513 ? 3.614 -23.000 -3.894 1.00 98.00 513 ASN A CA 1
ATOM 4043 C C . ASN A 1 513 ? 2.404 -23.878 -3.536 1.00 98.00 513 ASN A C 1
ATOM 4045 O O . ASN A 1 513 ? 1.946 -24.620 -4.400 1.00 98.00 513 ASN A O 1
ATOM 4049 N N . TYR A 1 514 ? 1.884 -23.771 -2.309 1.00 98.19 514 TYR A N 1
ATOM 4050 C CA . TYR A 1 514 ? 0.776 -24.576 -1.778 1.00 98.19 514 TYR A CA 1
ATOM 4051 C C . TYR A 1 514 ? -0.381 -23.675 -1.315 1.00 98.19 514 TYR A C 1
ATOM 4053 O O . TYR A 1 514 ? -0.751 -23.658 -0.136 1.00 98.19 514 TYR A O 1
ATOM 4061 N N . PRO A 1 515 ? -0.911 -22.821 -2.212 1.00 98.06 515 PRO A N 1
ATOM 4062 C CA . PRO A 1 515 ? -1.866 -21.791 -1.831 1.00 98.06 515 PRO A CA 1
ATOM 4063 C C . PRO A 1 515 ? -3.198 -22.352 -1.321 1.00 98.06 515 PRO A C 1
ATOM 4065 O O . PRO A 1 515 ? -3.787 -21.749 -0.428 1.00 98.06 515 PRO A O 1
ATOM 4068 N N . TYR A 1 516 ? -3.667 -23.491 -1.845 1.00 98.69 516 TYR A N 1
ATOM 4069 C CA . TYR A 1 516 ? -4.891 -24.123 -1.348 1.00 98.69 516 TYR A CA 1
ATOM 4070 C C . TYR A 1 516 ? -4.714 -24.558 0.108 1.00 98.69 516 TYR A C 1
ATOM 4072 O O . TYR A 1 516 ? -5.517 -24.217 0.970 1.00 98.69 516 TYR A O 1
ATOM 4080 N N . GLU A 1 517 ? -3.635 -25.279 0.397 1.00 98.56 517 GLU A N 1
ATOM 4081 C CA . GLU A 1 517 ? -3.385 -25.887 1.696 1.00 98.56 517 GLU A CA 1
ATOM 4082 C C . GLU A 1 517 ? -3.165 -24.829 2.772 1.00 98.56 517 GLU A C 1
ATOM 4084 O O . GLU A 1 517 ? -3.716 -24.949 3.864 1.00 98.56 517 GLU A O 1
ATOM 4089 N N . VAL A 1 518 ? -2.407 -23.772 2.471 1.00 98.31 518 VAL A N 1
ATOM 4090 C CA . VAL A 1 518 ? 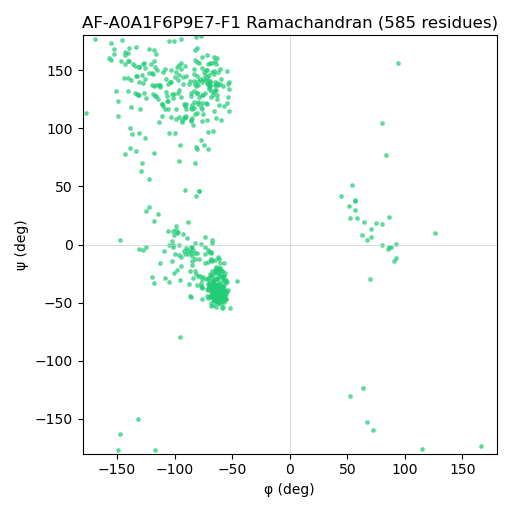-2.186 -22.678 3.425 1.00 98.31 518 VAL A CA 1
ATOM 4091 C C . VAL A 1 518 ? -3.496 -21.949 3.729 1.00 98.31 518 VAL A C 1
ATOM 4093 O O . VAL A 1 518 ? -3.838 -21.780 4.900 1.00 98.31 518 VAL A O 1
ATOM 4096 N N . VAL A 1 519 ? -4.259 -21.570 2.696 1.00 98.62 519 VAL A N 1
ATOM 4097 C CA . VAL A 1 519 ? -5.528 -20.850 2.883 1.00 98.62 519 VAL A CA 1
ATOM 4098 C C . VAL A 1 519 ? -6.553 -21.709 3.611 1.00 98.62 519 VAL A C 1
ATOM 4100 O O . VAL A 1 519 ? -7.133 -21.254 4.596 1.00 98.62 519 VAL A O 1
ATOM 4103 N N . TYR A 1 520 ? -6.739 -22.960 3.188 1.00 98.62 520 TYR A N 1
ATOM 4104 C CA . TYR A 1 520 ? -7.735 -23.857 3.767 1.00 98.62 520 TYR A CA 1
ATOM 4105 C C . TYR A 1 520 ? -7.450 -24.103 5.248 1.00 98.62 520 TYR A C 1
ATOM 4107 O O . TYR A 1 520 ? -8.352 -23.989 6.070 1.00 98.62 520 TYR A O 1
ATOM 4115 N N . GLN A 1 521 ? -6.198 -24.390 5.617 1.00 97.62 521 GLN A N 1
ATOM 4116 C CA . GLN A 1 521 ? -5.850 -24.697 7.007 1.00 97.62 521 GLN A CA 1
ATOM 4117 C C . GLN A 1 521 ? -6.046 -23.492 7.931 1.00 97.62 521 GLN A C 1
ATOM 4119 O O . GLN A 1 521 ? -6.684 -23.627 8.978 1.00 97.62 521 GLN A O 1
ATOM 4124 N N . SER A 1 522 ? -5.551 -22.313 7.542 1.00 97.69 522 SER A N 1
ATOM 4125 C CA . SER A 1 522 ? -5.737 -21.100 8.341 1.00 97.69 522 SER A CA 1
ATOM 4126 C C . SER A 1 522 ? -7.215 -20.711 8.426 1.00 97.69 522 SER A C 1
ATOM 4128 O O . SER A 1 522 ? -7.740 -20.505 9.520 1.00 97.69 522 SER A O 1
ATOM 4130 N N . MET A 1 523 ? -7.937 -20.687 7.302 1.00 98.50 523 MET A N 1
ATOM 4131 C CA . MET A 1 523 ? -9.349 -20.298 7.315 1.00 98.50 523 MET A CA 1
ATOM 4132 C C . MET A 1 523 ? -10.229 -21.316 8.036 1.00 98.50 523 MET A C 1
ATOM 4134 O O . MET A 1 523 ? -11.104 -20.906 8.792 1.00 98.50 523 MET A O 1
ATOM 4138 N N . LYS A 1 524 ? -9.972 -22.623 7.910 1.00 98.44 524 LYS A N 1
ATOM 4139 C CA . LYS A 1 524 ? -10.732 -23.651 8.636 1.00 98.44 524 LYS A CA 1
ATOM 4140 C C . LYS A 1 524 ? -10.550 -23.515 10.145 1.00 98.44 524 LYS A C 1
ATOM 4142 O O . LYS A 1 524 ? -11.523 -23.626 10.892 1.00 98.44 524 LYS A O 1
ATOM 4147 N N . ALA A 1 525 ? -9.322 -23.250 10.596 1.00 97.75 525 ALA A N 1
ATOM 4148 C CA . ALA A 1 525 ? -9.042 -22.983 12.002 1.00 97.75 525 ALA A CA 1
ATOM 4149 C C . ALA A 1 525 ? -9.763 -21.716 12.484 1.00 97.75 525 ALA A C 1
ATOM 4151 O O . ALA A 1 525 ? -10.410 -21.745 13.529 1.00 97.75 525 ALA A O 1
ATOM 4152 N N . GLY A 1 526 ? -9.709 -20.634 11.703 1.00 98.06 526 GLY A N 1
ATOM 4153 C CA . GLY A 1 526 ? -10.357 -19.371 12.041 1.00 98.06 526 GLY A CA 1
ATOM 4154 C C . GLY A 1 526 ? -11.885 -19.452 12.083 1.00 98.06 526 GLY A C 1
ATOM 4155 O O . GLY A 1 526 ? -12.487 -18.985 13.045 1.00 98.06 526 GLY A O 1
ATOM 4156 N N . VAL A 1 527 ? -12.513 -20.085 11.083 1.00 98.38 527 VAL A N 1
ATOM 4157 C CA . VAL A 1 527 ? -13.973 -20.281 11.017 1.00 98.38 527 VAL A CA 1
ATOM 4158 C C . VAL A 1 527 ? -14.448 -21.041 12.248 1.00 98.38 527 VAL A C 1
ATOM 4160 O O . VAL A 1 527 ? -15.374 -20.592 12.916 1.00 98.38 527 VAL A O 1
ATOM 4163 N N . LYS A 1 528 ? -13.740 -22.111 12.629 1.00 97.50 528 LYS A N 1
ATOM 4164 C CA . LYS A 1 528 ? -14.037 -22.865 13.850 1.00 97.50 528 LYS A CA 1
ATOM 4165 C C . LYS A 1 528 ? -13.968 -22.003 15.117 1.00 97.50 528 LYS A C 1
ATOM 4167 O O . LYS A 1 528 ? -14.760 -22.195 16.030 1.00 97.50 528 LYS A O 1
ATOM 4172 N N . GLN A 1 529 ? -13.031 -21.055 15.203 1.00 96.75 529 GLN A N 1
ATOM 4173 C CA . GLN A 1 529 ? -12.950 -20.146 16.356 1.00 96.75 529 GLN A CA 1
ATOM 4174 C C . GLN A 1 529 ? -14.110 -19.138 16.420 1.00 96.75 529 GLN A C 1
ATOM 4176 O O . GLN A 1 529 ? -14.426 -18.649 17.505 1.00 96.75 529 GLN A O 1
ATOM 4181 N N . ALA A 1 530 ? -14.730 -18.822 15.282 1.00 97.50 530 ALA A N 1
ATOM 4182 C CA . ALA A 1 530 ? -15.852 -17.891 15.195 1.00 97.50 530 ALA A CA 1
ATOM 4183 C C . ALA A 1 530 ? -17.231 -18.559 15.309 1.00 97.50 530 ALA A C 1
ATOM 4185 O O . ALA A 1 530 ? -18.238 -17.856 15.378 1.00 97.50 530 ALA A O 1
ATOM 4186 N N . GLU A 1 531 ? -17.304 -19.893 15.352 1.00 96.62 531 GLU A N 1
ATOM 4187 C CA . GLU A 1 531 ? -18.566 -20.617 15.529 1.00 96.62 531 GLU A CA 1
ATOM 4188 C C . GLU A 1 531 ? -19.318 -20.123 16.780 1.00 96.62 531 GLU A C 1
ATOM 4190 O O . GLU A 1 531 ? -18.773 -20.048 17.885 1.00 96.62 531 GLU A O 1
ATOM 4195 N N . GLY A 1 532 ? -20.586 -19.741 16.592 1.00 96.88 532 GLY A N 1
ATOM 4196 C CA . GLY A 1 532 ? -21.441 -19.202 17.656 1.00 96.88 532 GLY A CA 1
ATOM 4197 C C . GLY A 1 532 ? -21.065 -17.796 18.143 1.00 96.88 532 GLY A C 1
ATOM 4198 O O . GLY A 1 532 ? -21.527 -17.384 19.208 1.00 96.88 532 GLY A O 1
ATOM 4199 N N . LYS A 1 533 ? -20.208 -17.065 17.419 1.00 97.94 533 LYS A N 1
ATOM 4200 C CA . LYS A 1 533 ? -19.833 -15.671 17.712 1.00 97.94 533 LYS A CA 1
ATOM 4201 C C . LYS A 1 533 ? -20.517 -14.700 16.745 1.00 97.94 533 LYS A C 1
ATOM 4203 O O . LYS A 1 533 ? -21.210 -15.118 15.823 1.00 97.94 533 LYS A O 1
ATOM 4208 N N . LYS A 1 534 ? -20.336 -13.394 16.980 1.00 97.31 534 LYS A N 1
ATOM 4209 C CA . LYS A 1 534 ? -20.919 -12.330 16.148 1.00 97.31 534 LYS A CA 1
ATOM 4210 C C . LYS A 1 534 ? -20.342 -12.355 14.732 1.00 97.31 534 LYS A C 1
ATOM 4212 O O . LYS A 1 534 ? -21.094 -12.286 13.765 1.00 97.31 534 LYS A O 1
ATOM 4217 N N . ALA A 1 535 ? -19.017 -12.443 14.622 1.00 98.25 535 ALA A N 1
ATOM 4218 C CA . ALA A 1 535 ? -18.353 -12.289 13.339 1.00 98.25 535 ALA A CA 1
ATOM 4219 C C . ALA A 1 535 ? -18.451 -13.537 12.464 1.00 98.25 535 ALA A C 1
ATOM 4221 O O . ALA A 1 535 ? -18.223 -14.656 12.925 1.00 98.25 535 ALA A O 1
ATOM 4222 N N . LYS A 1 536 ? -18.618 -13.322 11.161 1.00 98.25 536 LYS A N 1
ATOM 4223 C CA . LYS A 1 536 ? -18.249 -14.309 10.143 1.00 98.25 536 LYS A CA 1
ATOM 4224 C C . LYS A 1 536 ? -16.839 -14.036 9.622 1.00 98.25 536 LYS A C 1
ATOM 4226 O O . LYS A 1 536 ? -16.386 -12.893 9.589 1.00 98.25 536 LYS A O 1
ATOM 4231 N N . LEU A 1 537 ? -16.126 -15.070 9.182 1.00 98.31 537 LEU A N 1
ATOM 4232 C CA . LEU A 1 537 ? -14.812 -14.881 8.563 1.00 98.31 537 LEU A CA 1
ATOM 4233 C C . LEU A 1 537 ? -14.924 -14.753 7.049 1.00 98.31 537 LEU A C 1
ATOM 4235 O O . LEU A 1 537 ? -15.605 -15.553 6.421 1.00 98.31 537 LEU A O 1
ATOM 4239 N N . ARG A 1 538 ? -14.164 -13.827 6.469 1.00 96.25 538 ARG A N 1
ATOM 4240 C CA . ARG A 1 538 ? -13.829 -13.777 5.036 1.00 96.25 538 ARG A CA 1
ATOM 4241 C C . ARG A 1 538 ? -12.324 -13.576 4.898 1.00 96.25 538 ARG A C 1
ATOM 4243 O O . ARG A 1 538 ? -11.718 -13.048 5.816 1.00 96.25 538 ARG A O 1
ATOM 4250 N N . SER A 1 539 ? -11.683 -14.017 3.823 1.00 96.56 539 SER A N 1
ATOM 4251 C CA . SER A 1 539 ? -10.211 -13.939 3.734 1.00 96.56 539 SER A CA 1
ATOM 4252 C C . SER A 1 539 ? -9.728 -12.867 2.767 1.00 96.56 539 SER A C 1
ATOM 4254 O O . SER A 1 539 ? -10.293 -12.704 1.686 1.00 96.56 539 SER A O 1
ATOM 4256 N N . TRP A 1 540 ? -8.632 -12.191 3.109 1.00 98.56 540 TRP A N 1
ATOM 4257 C CA . TRP A 1 540 ? -7.789 -11.569 2.095 1.00 98.56 540 TRP A CA 1
ATOM 4258 C C . TRP A 1 540 ? -6.890 -12.635 1.472 1.00 98.56 540 TRP A C 1
ATOM 4260 O O . TRP A 1 540 ? -6.091 -13.259 2.173 1.00 98.56 540 TRP A O 1
ATOM 4270 N N . ILE A 1 541 ? -6.973 -12.797 0.153 1.00 97.19 541 ILE A N 1
ATOM 4271 C CA . ILE A 1 541 ? -6.191 -13.786 -0.596 1.00 97.19 541 ILE A CA 1
ATOM 4272 C C . ILE A 1 541 ? -5.216 -13.104 -1.566 1.00 97.19 541 ILE A C 1
ATOM 4274 O O . ILE A 1 541 ? -5.435 -11.984 -2.041 1.00 97.19 541 ILE A O 1
ATOM 4278 N N . GLN A 1 542 ? -4.091 -13.765 -1.834 1.00 97.69 542 GLN A N 1
ATOM 4279 C CA . GLN A 1 542 ? -2.963 -13.189 -2.561 1.00 97.69 542 GLN A CA 1
ATOM 4280 C C . GLN A 1 542 ? -3.242 -13.128 -4.068 1.00 97.69 542 GLN A C 1
ATOM 4282 O O . GLN A 1 542 ? -3.433 -14.160 -4.708 1.00 97.69 542 GLN A O 1
ATOM 4287 N N . ALA A 1 543 ? -3.179 -11.926 -4.650 1.00 97.50 543 ALA A N 1
ATOM 4288 C CA . ALA A 1 543 ? -3.308 -11.695 -6.093 1.00 97.50 543 ALA A CA 1
ATOM 4289 C C . ALA A 1 543 ? -2.087 -10.983 -6.706 1.00 97.50 543 ALA A C 1
ATOM 4291 O O . ALA A 1 543 ? -2.204 -10.188 -7.640 1.00 97.50 543 ALA A O 1
ATOM 4292 N N . PHE A 1 544 ? -0.898 -11.245 -6.161 1.00 95.94 544 PHE A N 1
ATOM 4293 C CA . PHE A 1 544 ? 0.381 -10.685 -6.603 1.00 95.94 544 PHE A CA 1
ATOM 4294 C C . PHE A 1 544 ? 1.490 -11.742 -6.562 1.00 95.94 544 PHE A C 1
ATOM 4296 O O . PHE A 1 544 ? 1.422 -12.721 -5.819 1.00 95.94 544 PHE A O 1
ATOM 4303 N N . ASN A 1 545 ? 2.547 -11.516 -7.343 1.00 94.94 545 ASN A N 1
ATOM 4304 C CA . ASN A 1 545 ? 3.688 -12.425 -7.420 1.00 94.94 545 ASN A CA 1
ATOM 4305 C C . ASN A 1 545 ? 4.692 -12.119 -6.307 1.00 94.94 545 ASN A C 1
ATOM 4307 O O . ASN A 1 545 ? 5.422 -11.129 -6.374 1.00 94.94 545 ASN A O 1
ATOM 4311 N N . LEU A 1 546 ? 4.736 -12.988 -5.303 1.00 91.69 546 LEU A N 1
ATOM 4312 C CA . LEU A 1 546 ? 5.757 -13.022 -4.262 1.00 91.69 546 LEU A CA 1
ATOM 4313 C C . LEU A 1 546 ? 5.893 -14.468 -3.787 1.00 91.69 546 LEU A C 1
ATOM 4315 O O . LEU A 1 546 ? 4.884 -15.132 -3.560 1.00 91.69 546 LEU A O 1
ATOM 4319 N N . GLY A 1 547 ? 7.118 -14.984 -3.692 1.00 93.81 547 GLY A N 1
ATOM 4320 C CA . GLY A 1 547 ? 7.393 -16.391 -3.357 1.00 93.81 547 GLY A CA 1
ATOM 4321 C C . GLY A 1 547 ? 7.009 -17.410 -4.446 1.00 93.81 547 GLY A C 1
ATOM 4322 O O . GLY A 1 547 ? 7.678 -18.432 -4.569 1.00 93.81 547 GLY A O 1
ATOM 4323 N N . ALA A 1 548 ? 5.988 -17.123 -5.259 1.00 94.31 548 ALA A N 1
ATOM 4324 C CA . ALA A 1 548 ? 5.564 -17.879 -6.437 1.00 94.31 548 ALA A CA 1
ATOM 4325 C C . ALA A 1 548 ? 4.867 -16.958 -7.463 1.00 94.31 548 ALA A C 1
ATOM 4327 O O . ALA A 1 548 ? 4.527 -15.811 -7.157 1.00 94.31 548 ALA A O 1
ATOM 4328 N N . VAL A 1 549 ? 4.644 -17.464 -8.682 1.00 94.88 549 VAL A N 1
ATOM 4329 C CA . VAL A 1 549 ? 3.802 -16.807 -9.698 1.00 94.88 549 VAL A CA 1
ATOM 4330 C C . VAL A 1 549 ? 2.343 -17.194 -9.467 1.00 94.88 549 VAL A C 1
ATOM 4332 O O . VAL A 1 549 ? 2.006 -18.380 -9.518 1.00 94.88 549 VAL A O 1
ATOM 4335 N N . TYR A 1 550 ? 1.500 -16.192 -9.224 1.00 94.06 550 TYR A N 1
ATOM 4336 C CA . TYR A 1 550 ? 0.065 -16.321 -8.987 1.00 94.06 550 TYR A CA 1
ATOM 4337 C C . TYR A 1 550 ? -0.697 -16.097 -10.292 1.00 94.06 550 TYR A C 1
ATOM 4339 O O . TYR A 1 550 ? -1.110 -14.988 -10.627 1.00 94.06 550 TYR A O 1
ATOM 4347 N N . ASP A 1 551 ? -0.822 -17.184 -11.045 1.00 95.06 551 ASP A N 1
ATOM 4348 C CA . ASP A 1 551 ? -1.688 -17.312 -12.212 1.00 95.06 551 ASP A CA 1
ATOM 4349 C C . ASP A 1 551 ? -3.139 -17.621 -11.799 1.00 95.06 551 ASP A C 1
ATOM 4351 O O . ASP A 1 551 ? -3.453 -17.792 -10.619 1.00 95.06 551 ASP A O 1
ATOM 4355 N N . GLY A 1 552 ? -4.040 -17.727 -12.782 1.00 97.00 552 GLY A N 1
ATOM 4356 C CA . GLY A 1 552 ? -5.450 -18.032 -12.527 1.00 97.00 552 GLY A CA 1
ATOM 4357 C C . GLY A 1 552 ? -5.675 -19.339 -11.759 1.00 97.00 552 GLY A C 1
ATOM 4358 O O . GLY A 1 552 ? -6.604 -19.415 -10.962 1.00 97.00 552 GLY A O 1
ATOM 4359 N N . ALA A 1 553 ? -4.806 -20.343 -11.924 1.00 97.88 553 ALA A N 1
ATOM 4360 C CA . ALA A 1 553 ? -4.917 -21.601 -11.189 1.00 97.88 553 ALA A CA 1
ATOM 4361 C C . ALA A 1 553 ? -4.688 -21.395 -9.683 1.00 97.88 553 ALA A C 1
ATOM 4363 O O . ALA A 1 553 ? -5.472 -21.894 -8.875 1.00 97.88 553 ALA A O 1
ATOM 4364 N N . LYS A 1 554 ? -3.674 -20.608 -9.294 1.00 97.88 554 LYS A N 1
ATOM 4365 C CA . LYS A 1 554 ? -3.422 -20.297 -7.875 1.00 97.88 554 LYS A CA 1
ATOM 4366 C C . LYS A 1 554 ? -4.436 -19.331 -7.274 1.00 97.88 554 LYS A C 1
ATOM 4368 O O . LYS A 1 554 ? -4.711 -19.401 -6.078 1.00 97.88 554 LYS A O 1
ATOM 4373 N N . ILE A 1 555 ? -5.009 -18.428 -8.069 1.00 98.06 555 ILE A N 1
ATOM 4374 C CA . ILE A 1 555 ? -6.143 -17.611 -7.613 1.00 98.06 555 ILE A CA 1
ATOM 4375 C C . ILE A 1 555 ? -7.342 -18.517 -7.315 1.00 98.06 555 ILE A C 1
ATOM 4377 O O . ILE A 1 555 ? -7.815 -18.541 -6.177 1.00 98.06 555 ILE A O 1
ATOM 4381 N N . LYS A 1 556 ? -7.746 -19.350 -8.283 1.00 98.44 556 LYS A N 1
ATOM 4382 C CA . LYS A 1 556 ? -8.861 -20.294 -8.138 1.00 98.44 556 LYS A CA 1
ATOM 4383 C C . LYS A 1 556 ? -8.668 -21.252 -6.963 1.00 98.44 556 LYS A C 1
ATOM 4385 O O . LYS A 1 556 ? -9.613 -21.531 -6.234 1.00 98.44 556 LYS A O 1
ATOM 4390 N N . SER A 1 557 ? -7.443 -21.722 -6.723 1.00 98.56 557 SER A N 1
ATOM 4391 C CA . SER A 1 557 ? -7.161 -22.616 -5.598 1.00 98.56 557 SER A CA 1
ATOM 4392 C C . SER A 1 557 ? -7.342 -21.943 -4.232 1.00 98.56 557 SER A C 1
ATOM 4394 O O . SER A 1 557 ? -7.812 -22.588 -3.303 1.00 98.56 557 SER A O 1
ATOM 4396 N N . GLN A 1 558 ? -7.006 -20.654 -4.087 1.00 98.56 558 GLN A N 1
ATOM 4397 C CA . GLN A 1 558 ? -7.244 -19.921 -2.832 1.00 98.56 558 GLN A CA 1
ATOM 4398 C C . GLN A 1 558 ? -8.733 -19.643 -2.610 1.00 98.56 558 GLN A C 1
ATOM 4400 O O . GLN A 1 558 ? -9.215 -19.750 -1.483 1.00 98.56 558 GLN A O 1
ATOM 4405 N N . ILE A 1 559 ? -9.456 -19.310 -3.684 1.00 98.50 559 ILE A N 1
ATOM 4406 C CA . ILE A 1 559 ? -10.914 -19.128 -3.659 1.00 98.50 559 ILE A CA 1
ATOM 4407 C C . ILE A 1 559 ? -11.574 -20.420 -3.178 1.00 98.50 559 ILE A C 1
ATOM 4409 O O . ILE A 1 559 ? -12.252 -20.418 -2.151 1.00 98.50 559 ILE A O 1
ATOM 4413 N N . LYS A 1 560 ? -11.248 -21.544 -3.832 1.00 98.56 560 LYS A N 1
ATOM 4414 C CA . LYS A 1 560 ? -11.743 -22.869 -3.452 1.00 98.56 560 LYS A CA 1
ATOM 4415 C C . LYS A 1 560 ? -11.435 -23.194 -1.989 1.00 98.56 560 LYS A C 1
ATOM 4417 O O . LYS A 1 560 ? -12.321 -23.614 -1.259 1.00 98.56 560 LYS A O 1
ATOM 4422 N N . ALA A 1 561 ? -10.201 -22.960 -1.545 1.00 98.69 561 ALA A N 1
ATOM 4423 C CA . ALA A 1 561 ? -9.795 -23.199 -0.163 1.00 98.69 561 ALA A CA 1
ATOM 4424 C C . ALA A 1 561 ? -10.596 -22.372 0.855 1.00 98.69 561 ALA A C 1
ATOM 4426 O O . ALA A 1 561 ? -10.915 -22.865 1.937 1.00 98.69 561 ALA A O 1
ATOM 4427 N N . THR A 1 562 ? -10.925 -21.125 0.513 1.00 98.06 562 THR A N 1
ATOM 4428 C CA . THR A 1 562 ? -11.736 -20.244 1.362 1.00 98.06 562 THR A CA 1
ATOM 4429 C C . THR A 1 562 ? -13.178 -20.752 1.452 1.00 98.06 562 THR A C 1
ATOM 4431 O O . THR A 1 562 ? -13.734 -20.825 2.550 1.00 98.06 562 THR A O 1
ATOM 4434 N N . ASP A 1 563 ? -13.759 -21.171 0.325 1.00 97.75 563 ASP A N 1
ATOM 4435 C CA . ASP A 1 563 ? -15.113 -21.729 0.277 1.00 97.75 563 ASP A CA 1
ATOM 4436 C C . ASP A 1 563 ? -15.212 -23.075 1.009 1.00 97.75 563 ASP A C 1
ATOM 4438 O O . ASP A 1 563 ? -16.080 -23.241 1.866 1.00 97.75 563 ASP A O 1
ATOM 4442 N N . ASP A 1 564 ? -14.281 -23.999 0.760 1.00 98.69 564 ASP A N 1
ATOM 4443 C CA . ASP A 1 564 ? -14.232 -25.307 1.426 1.00 98.69 564 ASP A CA 1
ATOM 4444 C C . ASP A 1 564 ? -14.030 -25.175 2.948 1.00 98.69 564 ASP A C 1
ATOM 4446 O O . ASP A 1 564 ? -14.488 -26.013 3.732 1.00 98.69 564 ASP A O 1
ATOM 4450 N N . ALA A 1 565 ? -13.344 -24.118 3.397 1.00 98.38 565 ALA A N 1
ATOM 4451 C CA . ALA A 1 565 ? -13.168 -23.826 4.816 1.00 98.38 565 ALA A CA 1
ATOM 4452 C C . ALA A 1 565 ? -14.461 -23.342 5.502 1.00 98.38 565 ALA A C 1
ATOM 4454 O O . ALA A 1 565 ? -14.529 -23.374 6.734 1.00 98.38 565 ALA A O 1
ATOM 4455 N N . GLY A 1 566 ? -15.481 -22.942 4.734 1.00 98.00 566 GLY A N 1
ATOM 4456 C CA . GLY A 1 566 ? -16.748 -22.406 5.235 1.00 98.00 566 GLY A CA 1
ATOM 4457 C C . GLY A 1 566 ? -16.725 -20.900 5.503 1.00 98.00 566 GLY A C 1
ATOM 4458 O O . GLY A 1 566 ? -17.499 -20.419 6.328 1.00 98.00 566 GLY A O 1
ATOM 4459 N N . ALA A 1 567 ? -15.830 -20.149 4.856 1.00 97.50 567 ALA A N 1
ATOM 4460 C CA . ALA A 1 567 ? -15.783 -18.698 5.001 1.00 97.50 567 ALA A CA 1
ATOM 4461 C C . ALA A 1 567 ? -16.9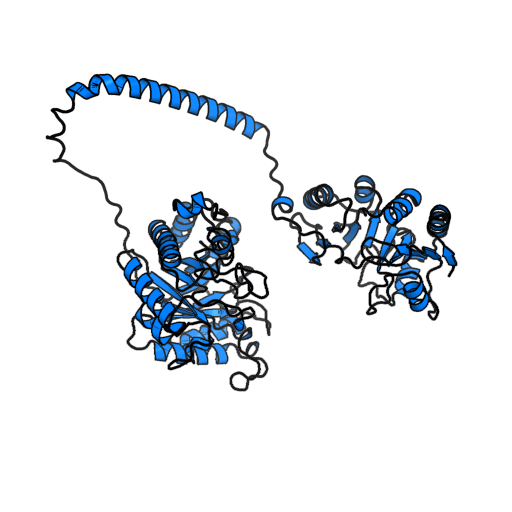05 -17.991 4.210 1.00 97.50 567 ALA A C 1
ATOM 4463 O O . ALA A 1 567 ? -17.365 -18.435 3.156 1.00 97.50 567 ALA A O 1
ATOM 4464 N N . ASP A 1 568 ? -17.306 -16.824 4.702 1.00 97.62 568 ASP A N 1
ATOM 4465 C CA . ASP A 1 568 ? -18.356 -15.952 4.171 1.00 97.62 568 ASP A CA 1
ATOM 4466 C C . ASP A 1 568 ? -17.778 -14.933 3.171 1.00 97.62 568 ASP A C 1
ATOM 4468 O O . ASP A 1 568 ? -18.045 -13.730 3.221 1.00 97.62 568 ASP A O 1
ATOM 4472 N N . GLY A 1 569 ? -16.946 -15.435 2.253 1.00 97.94 569 GLY A N 1
ATOM 4473 C CA . GLY A 1 569 ? -16.382 -14.665 1.147 1.00 97.94 569 GLY A CA 1
ATOM 4474 C C . GLY A 1 569 ? -14.866 -14.480 1.185 1.00 97.94 569 GLY A C 1
ATOM 4475 O O . GLY A 1 569 ? -14.157 -15.010 2.045 1.00 97.94 569 GLY A O 1
ATOM 4476 N N . TRP A 1 570 ? -14.367 -13.709 0.225 1.00 98.62 570 TRP A N 1
ATOM 4477 C CA . TRP A 1 570 ? -12.949 -13.429 0.027 1.00 98.62 570 TRP A CA 1
ATOM 4478 C C . TRP A 1 570 ? -12.734 -12.104 -0.710 1.00 98.62 570 TRP A C 1
ATOM 4480 O O . TRP A 1 570 ? -13.617 -11.601 -1.404 1.00 98.62 570 TRP A O 1
ATOM 4490 N N . VAL A 1 571 ? -11.538 -11.533 -0.573 1.00 98.75 571 VAL A N 1
ATOM 4491 C CA . VAL A 1 571 ? -11.126 -10.317 -1.283 1.00 98.75 571 VAL A CA 1
ATOM 4492 C C . VAL A 1 571 ? -9.721 -10.497 -1.859 1.00 98.75 571 VAL A C 1
ATOM 4494 O O . VAL A 1 571 ? -8.792 -10.892 -1.153 1.00 98.75 571 VAL A O 1
ATOM 4497 N N . LEU A 1 572 ? -9.546 -10.189 -3.149 1.00 98.62 572 LEU A N 1
ATOM 4498 C CA . LEU A 1 572 ? -8.242 -10.232 -3.815 1.00 98.62 572 LEU A CA 1
ATOM 4499 C C . LEU A 1 572 ? -7.392 -9.015 -3.434 1.00 98.62 572 LEU A C 1
ATOM 4501 O O . LEU A 1 572 ? -7.684 -7.874 -3.817 1.00 98.62 572 LEU A O 1
ATOM 4505 N N . TRP A 1 573 ? -6.265 -9.264 -2.771 1.00 98.19 573 TRP A N 1
ATOM 4506 C CA . TRP A 1 573 ? -5.279 -8.234 -2.465 1.00 98.19 573 TRP A CA 1
ATOM 4507 C C . TRP A 1 573 ? -4.211 -8.142 -3.557 1.00 98.19 573 TRP A C 1
ATOM 4509 O O . TRP A 1 573 ? -3.483 -9.099 -3.819 1.00 98.19 573 TRP A O 1
ATOM 4519 N N . ASN A 1 574 ? -4.077 -6.965 -4.169 1.00 97.19 574 ASN A N 1
ATOM 4520 C CA . ASN A 1 574 ? -2.940 -6.607 -5.014 1.00 97.19 574 ASN A CA 1
ATOM 4521 C C . ASN A 1 574 ? -2.685 -5.099 -4.911 1.00 97.19 574 ASN A C 1
ATOM 4523 O O . ASN A 1 574 ? -3.449 -4.301 -5.454 1.00 97.19 574 ASN A O 1
ATOM 4527 N N . ALA A 1 575 ? -1.576 -4.707 -4.279 1.00 91.56 575 ALA A N 1
ATOM 4528 C CA . ALA A 1 575 ? -1.211 -3.302 -4.080 1.00 91.56 575 ALA A CA 1
ATOM 4529 C C . ALA A 1 575 ? -1.054 -2.501 -5.392 1.00 91.56 575 ALA A C 1
ATOM 4531 O O . ALA A 1 575 ? -1.198 -1.282 -5.400 1.00 91.56 575 ALA A O 1
ATOM 4532 N N . ALA A 1 576 ? -0.786 -3.168 -6.522 1.00 93.44 576 ALA A N 1
ATOM 4533 C CA . ALA A 1 576 ? -0.721 -2.526 -7.835 1.00 93.44 576 ALA A CA 1
ATOM 4534 C C . ALA A 1 576 ? -2.098 -2.387 -8.523 1.00 93.44 576 ALA A C 1
ATOM 4536 O O . ALA A 1 576 ? -2.161 -1.883 -9.647 1.00 93.44 576 ALA A O 1
ATOM 4537 N N . ASN A 1 577 ? -3.171 -2.883 -7.894 1.00 97.19 577 ASN A N 1
ATOM 4538 C CA . ASN A 1 577 ? -4.534 -3.017 -8.423 1.00 97.19 577 ASN A CA 1
ATOM 4539 C C . ASN A 1 577 ? -4.577 -3.588 -9.854 1.00 97.19 577 ASN A C 1
ATOM 4541 O O . ASN A 1 577 ? -5.311 -3.103 -10.725 1.00 97.19 577 ASN A O 1
ATOM 4545 N N . ARG A 1 578 ? -3.750 -4.605 -10.125 1.00 94.38 578 ARG A N 1
ATOM 4546 C CA . ARG A 1 578 ? -3.735 -5.332 -11.400 1.00 94.38 578 ARG A CA 1
ATOM 4547 C C . ARG A 1 578 ? -4.537 -6.616 -11.241 1.00 94.38 578 ARG A C 1
ATOM 4549 O O . ARG A 1 578 ? -4.081 -7.544 -10.586 1.00 94.38 578 ARG A O 1
ATOM 4556 N N . TYR A 1 579 ? -5.707 -6.640 -11.860 1.00 96.81 579 TYR A N 1
ATOM 4557 C CA . TYR A 1 579 ? -6.639 -7.758 -11.806 1.00 96.81 579 TYR A CA 1
ATOM 4558 C C . TYR A 1 579 ? -6.996 -8.199 -13.222 1.00 96.81 579 TYR A C 1
ATOM 4560 O O . TYR A 1 579 ? -6.950 -7.397 -14.158 1.00 96.81 579 TYR A O 1
ATOM 4568 N N . THR A 1 580 ? -7.321 -9.478 -13.358 1.00 94.12 580 THR A N 1
ATOM 4569 C CA . THR A 1 580 ? -7.774 -10.129 -14.591 1.00 94.12 580 THR A CA 1
ATOM 4570 C C . THR A 1 580 ? -8.884 -11.108 -14.228 1.00 94.12 580 THR A C 1
ATOM 4572 O O . THR A 1 580 ? -8.961 -11.506 -13.070 1.00 94.12 580 THR A O 1
ATOM 4575 N N . SER A 1 581 ? -9.654 -11.582 -15.204 1.00 96.25 581 SER A N 1
ATOM 4576 C CA . SER A 1 581 ? -10.644 -12.651 -15.000 1.00 96.25 581 SER A CA 1
ATOM 4577 C C . SER A 1 581 ? -10.030 -14.037 -14.750 1.00 96.25 581 SER A C 1
ATOM 4579 O O . SER A 1 581 ? -10.748 -14.993 -14.477 1.00 96.25 581 SER A O 1
ATOM 4581 N N . ALA A 1 582 ? -8.703 -14.185 -14.838 1.00 93.25 582 ALA A N 1
ATOM 4582 C CA . ALA A 1 582 ? -8.041 -15.465 -14.630 1.00 93.25 582 ALA A CA 1
ATOM 4583 C C . ALA A 1 582 ? -8.278 -16.001 -13.206 1.00 93.25 582 ALA A C 1
ATOM 4585 O O . ALA A 1 582 ? -7.864 -15.385 -12.225 1.00 93.25 582 ALA A O 1
ATOM 4586 N N . GLY A 1 583 ? -8.883 -17.187 -13.122 1.00 92.25 583 GLY A N 1
ATOM 4587 C CA . GLY A 1 583 ? -9.189 -17.864 -11.861 1.00 92.25 583 GLY A CA 1
ATOM 4588 C C . GLY A 1 583 ? -10.533 -17.493 -11.235 1.00 92.25 583 GLY A C 1
ATOM 4589 O O . GLY A 1 583 ? -10.862 -18.073 -10.207 1.00 92.25 583 GLY A O 1
ATOM 4590 N N . LEU A 1 584 ? -11.282 -16.574 -11.850 1.00 97.19 584 LEU A N 1
ATOM 4591 C CA . LEU A 1 584 ? -12.642 -16.203 -11.462 1.00 97.19 584 LEU A CA 1
ATOM 4592 C C . LEU A 1 584 ? -13.659 -16.967 -12.311 1.00 97.19 584 LEU A C 1
ATOM 4594 O O . LEU A 1 584 ? -13.411 -17.211 -13.497 1.00 97.19 584 LEU A O 1
ATOM 4598 N N . GLU A 1 585 ? -14.799 -17.314 -11.721 1.00 93.44 585 GLU A N 1
ATOM 4599 C CA . GLU A 1 585 ? -15.942 -17.807 -12.490 1.00 93.44 585 GLU A CA 1
ATOM 4600 C C . GLU A 1 585 ? -16.573 -16.660 -13.296 1.00 93.44 585 GLU A C 1
ATOM 4602 O O . GLU A 1 585 ? -16.621 -15.516 -12.836 1.00 93.44 585 GLU A O 1
ATOM 4607 N N . LYS A 1 586 ? -17.010 -16.961 -14.523 1.00 88.56 586 LYS A N 1
ATOM 4608 C CA . LYS A 1 586 ? -17.744 -16.014 -15.376 1.00 88.56 586 LYS A CA 1
ATOM 4609 C C . LYS A 1 586 ? -19.231 -16.094 -15.055 1.00 88.56 586 LYS A C 1
ATOM 4611 O O . LYS A 1 586 ? -19.730 -17.201 -14.856 1.00 88.56 586 LYS A O 1
ATOM 4616 N N . GLU A 1 587 ? -19.894 -14.945 -15.044 1.00 70.06 587 GLU A N 1
ATOM 4617 C CA . GLU A 1 587 ? -21.358 -14.855 -14.943 1.00 70.06 587 GLU A CA 1
ATOM 4618 C C . GLU A 1 587 ? -22.036 -14.825 -16.315 1.00 70.06 587 GLU A C 1
ATOM 4620 O O . GLU A 1 587 ? -21.414 -14.317 -17.284 1.00 70.06 587 GLU A O 1
#

Sequence (587 aa):
MQILKECYLSQAVASLLEGKVLVFPTETSYGLGCDATSQKSVDKIFKMKGRGDDKPLLIVVPTIDVARKYLEWNDAVDRLAKAHWPGALTIVGMAKPNSGLANGVISKFGTVAVRVSANNVVKFLSESLGKALVATSANISGAGDVYNSSEAQAMFSEKVFQPDIILDYGQLEKRPPTTIVDATKDKIKILRQGQVKIKFREFFSIKIKPWIAWMVIGIGAILFSILFLTQYVLAMAETESMSAVGLFQADLISGNHLVNTRYKRAPIKVKGLYLTAYSAGGEKKMDSIIKLINETELNAVVIDLKDYSGKVLYDSKIPLVDNLKLQDIRIKNVEKLLAKLDENNIYKIARISVFQDPILAEKKPQWSIKSKQGGLWRDKNHLAWVDPANPEVWKYVISVAKEAGRMGFDEINFDYIRFPTDGRMSDIVYTNGNSKRYEVVAKFFKFLSKEMEDEPVFISADLFGLTTEKKGEDDMQIGQRLSDAVLYFDYVMPMVYPSHYPSGYRGYKNPANYPYEVVYQSMKAGVKQAEGKKAKLRSWIQAFNLGAVYDGAKIKSQIKATDDAGADGWVLWNAANRYTSAGLEKE

pLDDT: mean 89.77, std 14.25, range [31.67, 98.88]

Organism: NCBI:txid1798705